Protein AF-0000000079762414 (afdb_homodimer)

Sequence (426 aa):
MYHTLTKEEIYTALDERHSPETQKLLSAGNVAIAGLGGLGSNVAYALARIGVGHLHLIDFDVVDITNLNRQQYFMEHIGMYKTDALKSLLLKINPYLDIRTDCVKVTDDNLQELFADATIVCEAFDNPEAKAMLVNGILEHFPEKKLVSATGMAGYGSSNTIITKRIMKNFYLCGDGVTAPTYGHGLMAPRVAICAAHEANMITRLILGEEEIMYHTLTKEEIYTALDERHSPETQKLLSAGNVAIAGLGGLGSNVAYALARIGVGHLHLIDFDVVDITNLNRQQYFMEHIGMYKTDALKSLLLKINPYLDIRTDCVKVTDDNLQELFADATIVCEAFDNPEAKAMLVNGILEHFPEKKLVSATGMAGYGSSNTIITKRIMKNFYLCGDGVTAPTYGHGLMAPRVAICAAHEANMITRLILGEEEI

Nearest PDB structures (foldseek):
  6h78-assembly8_P  TM=7.558E-01  e=5.974E-11  Homo sapiens
  6h78-assembly7_M  TM=7.428E-01  e=4.989E-11  Homo sapiens
  6h78-assembly6_L  TM=7.528E-01  e=5.974E-11  Homo sapiens
  6h78-assembly1_B  TM=7.408E-01  e=1.026E-10  Homo sapiens
  6h77-assembly1_B  TM=7.254E-01  e=7.908E-10  Homo sapiens

Radius of gyration: 20.0 Å; Cα contacts (8 Å, |Δi|>4): 992; chains: 2; bounding box: 47×50×50 Å

Secondary structure (DSSP, 8-state):
---PPPHHHHHHHHHHHH-HHHHHHHHH-EEEEE--SHHHHHHHHHHHHTT-SEEEEE---B--GGGTTTSS--GGGTTSBHHHHHHHHHHHH-TT-EEEEE-S---TTTHHHHTSS-SEEEE--S-HHHHHHHHHHHHHH-TTSEEEEE----TT--GGG-EEEEEETTEEEEE-SS---BTTB---HHHHHHHHHHHHHHHHHHHTT----/---PPPHHHHHHHHHHHH-HHHHHHHHH-EEEEE--SHHHHHHHHHHHHTT-SEEEEE---B--GGGTTTSS--GGGTTSBHHHHHHHHHHHH-TT-EEEEE-S---TTTHHHHTSS-SEEEE--S-HHHHHHHHHHHHHH-TTSEEEEE----TT--GGG-EEEEEETTEEEEE-SS---BTTB---HHHHHHHHHHHHHHHHHHHTT----

InterPro domains:
  IPR000594 THIF-type NAD/FAD binding fold [PF00899] (20-212)
  IPR012729 Thiamine biosynthesis protein ThiF [TIGR02354] (8-207)
  IPR012729 Thiamine biosynthesis protein ThiF [cd01487] (31-203)
  IPR035985 Ubiquitin-activating enzyme-like [SSF69572] (18-211)
  IPR045886 ThiF/MoeB/HesA family [PTHR43267] (19-162)

Structure (mmCIF, N/CA/C/O backbone):
data_AF-0000000079762414-model_v1
#
loop_
_entity.id
_entity.type
_entity.pdbx_description
1 polymer 'Molybdopterin-synthase adenylyltransferase'
#
loop_
_atom_site.group_PDB
_atom_site.id
_atom_site.type_symbol
_atom_site.label_atom_id
_atom_site.label_alt_id
_atom_site.label_comp_id
_atom_site.label_asym_id
_atom_site.label_entity_id
_atom_site.label_seq_id
_atom_site.pdbx_PDB_ins_code
_atom_site.Cartn_x
_atom_site.Cartn_y
_atom_site.Cartn_z
_atom_site.occupancy
_atom_site.B_iso_or_equiv
_atom_site.auth_seq_id
_atom_site.auth_comp_id
_atom_site.auth_asym_id
_atom_site.auth_atom_id
_atom_site.pdbx_PDB_model_num
ATOM 1 N N . MET A 1 1 ? 18.828 -7.789 21.375 1 37.34 1 MET A N 1
ATOM 2 C CA . MET A 1 1 ? 18.297 -6.547 21.938 1 37.34 1 MET A CA 1
ATOM 3 C C . MET A 1 1 ? 18.047 -5.523 20.844 1 37.34 1 MET A C 1
ATOM 5 O O . MET A 1 1 ? 18.953 -5.168 20.094 1 37.34 1 MET A O 1
ATOM 9 N N . TYR A 1 2 ? 16.891 -5.551 20.219 1 56.78 2 TYR A N 1
ATOM 10 C CA . TYR A 1 2 ? 16.703 -4.711 19.031 1 56.78 2 TYR A CA 1
ATOM 11 C C . TYR A 1 2 ? 17.016 -3.252 19.344 1 56.78 2 TYR A C 1
ATOM 13 O O . TYR A 1 2 ? 16.625 -2.74 20.406 1 56.78 2 TYR A O 1
ATOM 21 N N . HIS A 1 3 ? 18.203 -2.738 18.953 1 67.56 3 HIS A N 1
ATOM 22 C CA . HIS A 1 3 ? 18.625 -1.353 19.125 1 67.56 3 HIS A CA 1
ATOM 23 C C . HIS A 1 3 ? 17.609 -0.391 18.5 1 67.56 3 HIS A C 1
ATOM 25 O O . HIS A 1 3 ? 17.281 -0.512 17.328 1 67.56 3 HIS A O 1
ATOM 31 N N . THR A 1 4 ? 16.922 0.389 19.453 1 85.12 4 THR A N 1
ATOM 32 C CA . THR A 1 4 ? 16.016 1.411 18.969 1 85.12 4 THR A CA 1
ATOM 33 C C . THR A 1 4 ? 16.781 2.594 18.391 1 85.12 4 THR A C 1
ATOM 35 O O . THR A 1 4 ? 17.672 3.143 19.031 1 85.12 4 THR A O 1
ATOM 38 N N . LEU A 1 5 ? 16.5 2.91 17.156 1 93.19 5 LEU A N 1
ATOM 39 C CA . LEU A 1 5 ? 17.125 4.027 16.453 1 93.19 5 LEU A CA 1
ATOM 40 C C . LEU A 1 5 ? 16.812 5.348 17.141 1 93.19 5 LEU A C 1
ATOM 42 O O . LEU A 1 5 ? 15.695 5.539 17.641 1 93.19 5 LEU A O 1
ATOM 46 N N . THR A 1 6 ? 17.766 6.25 17.172 1 96.19 6 THR A N 1
ATOM 47 C CA . THR A 1 6 ? 17.516 7.59 17.672 1 96.19 6 THR A CA 1
ATOM 48 C C . THR A 1 6 ? 16.719 8.406 16.656 1 96.19 6 THR A C 1
ATOM 50 O O . THR A 1 6 ? 16.672 8.062 15.477 1 96.19 6 THR A O 1
ATOM 53 N N . LYS A 1 7 ? 16.141 9.461 17.203 1 97.06 7 LYS A N 1
ATOM 54 C CA . LYS A 1 7 ? 15.438 10.391 16.344 1 97.06 7 LYS A CA 1
ATOM 55 C C . LYS A 1 7 ? 16.359 10.938 15.25 1 97.06 7 LYS A C 1
ATOM 57 O O . LYS A 1 7 ? 15.969 11.008 14.078 1 97.06 7 LYS A O 1
ATOM 62 N N . GLU A 1 8 ? 17.531 11.234 15.586 1 97.31 8 GLU A N 1
ATOM 63 C CA . GLU A 1 8 ? 18.516 11.781 14.656 1 97.31 8 GLU A CA 1
ATOM 64 C C . GLU A 1 8 ? 18.844 10.773 13.555 1 97.31 8 GLU A C 1
ATOM 66 O O . GLU A 1 8 ? 18.953 11.148 12.383 1 97.31 8 GLU A O 1
ATOM 71 N N . GLU A 1 9 ? 19.047 9.578 13.898 1 97.06 9 GLU A N 1
ATOM 72 C CA . GLU A 1 9 ? 19.344 8.547 12.914 1 97.06 9 GLU A CA 1
ATOM 73 C C . GLU A 1 9 ? 18.219 8.398 11.898 1 97.06 9 GLU A C 1
ATOM 75 O O . GLU A 1 9 ? 18.484 8.297 10.695 1 97.06 9 GLU A O 1
ATOM 80 N N . ILE A 1 10 ? 17.031 8.391 12.367 1 96.88 10 ILE A N 1
ATOM 81 C CA . ILE A 1 10 ? 15.867 8.211 11.5 1 96.88 10 ILE A CA 1
ATOM 82 C C . ILE A 1 10 ? 15.75 9.391 10.547 1 96.88 10 ILE A C 1
ATOM 84 O O . ILE A 1 10 ? 15.617 9.211 9.328 1 96.88 10 ILE A O 1
ATOM 88 N N . TYR A 1 11 ? 15.898 10.539 11.031 1 97.12 11 TYR A N 1
ATOM 89 C CA . TYR A 1 11 ? 15.656 11.719 10.211 1 97.12 11 TYR A CA 1
ATOM 90 C C . TYR A 1 11 ? 16.844 12 9.305 1 97.12 11 TYR A C 1
ATOM 92 O O . TYR A 1 11 ? 16.688 12.578 8.227 1 97.12 11 TYR A O 1
ATOM 100 N N . THR A 1 12 ? 18 11.562 9.703 1 98 12 THR A N 1
ATOM 101 C CA . THR A 1 12 ? 19.125 11.594 8.781 1 98 12 THR A CA 1
ATOM 102 C C . THR A 1 12 ? 18.859 10.703 7.57 1 98 12 THR A C 1
ATOM 104 O O . THR A 1 12 ? 19.125 11.094 6.434 1 98 12 THR A O 1
ATOM 107 N N . ALA A 1 13 ? 18.391 9.562 7.793 1 97.75 13 ALA A N 1
ATOM 108 C CA . ALA A 1 13 ? 18.047 8.641 6.707 1 97.75 13 ALA A CA 1
ATOM 109 C C . ALA A 1 13 ? 16.953 9.227 5.812 1 97.75 13 ALA A C 1
ATOM 111 O O . ALA A 1 13 ? 17.016 9.109 4.586 1 97.75 13 ALA A O 1
ATOM 112 N N . LEU A 1 14 ? 15.961 9.867 6.41 1 98.12 14 LEU A N 1
ATOM 113 C CA . LEU A 1 14 ? 14.891 10.492 5.648 1 98.12 14 LEU A CA 1
ATOM 114 C C . LEU A 1 14 ? 15.422 11.664 4.824 1 98.12 14 LEU A C 1
ATOM 116 O O . LEU A 1 14 ? 15.039 11.828 3.662 1 98.12 14 LEU A O 1
ATOM 120 N N . ASP A 1 15 ? 16.312 12.43 5.426 1 98.12 15 ASP A N 1
ATOM 121 C CA . ASP A 1 15 ? 16.953 13.523 4.703 1 98.12 15 ASP A CA 1
ATOM 122 C C . ASP A 1 15 ? 17.703 13.008 3.477 1 98.12 15 ASP A C 1
ATOM 124 O O . ASP A 1 15 ? 17.656 13.633 2.412 1 98.12 15 ASP A O 1
ATOM 128 N N . GLU A 1 16 ? 18.344 11.953 3.668 1 96.44 16 GLU A N 1
ATOM 129 C CA . GLU A 1 16 ? 19.125 11.375 2.578 1 96.44 16 GLU A CA 1
ATOM 130 C C . GLU A 1 16 ? 18.219 10.953 1.421 1 96.44 16 GLU A C 1
ATOM 132 O O . GLU A 1 16 ? 18.609 11.07 0.255 1 96.44 16 GLU A O 1
ATOM 137 N N . ARG A 1 17 ? 17.047 10.531 1.732 1 95.69 17 ARG A N 1
ATOM 138 C CA . ARG A 1 17 ? 16.125 10.008 0.724 1 95.69 17 ARG A CA 1
ATOM 139 C C . ARG A 1 17 ? 15.305 11.125 0.091 1 95.69 17 ARG A C 1
ATOM 141 O O . ARG A 1 17 ? 15.086 11.133 -1.122 1 95.69 17 ARG A O 1
ATOM 148 N N . HIS A 1 18 ? 14.906 12.133 0.884 1 97.69 18 HIS A N 1
ATOM 149 C CA . HIS A 1 18 ? 13.93 13.117 0.431 1 97.69 18 HIS A CA 1
ATOM 150 C C . HIS A 1 18 ? 14.578 14.484 0.235 1 97.69 18 HIS A C 1
ATOM 152 O O . HIS A 1 18 ? 13.992 15.367 -0.401 1 97.69 18 HIS A O 1
ATOM 158 N N . SER A 1 19 ? 15.781 14.68 0.686 1 98.12 19 SER A N 1
ATOM 159 C CA . SER A 1 19 ? 16.484 15.953 0.877 1 98.12 19 SER A CA 1
ATOM 160 C C . SER A 1 19 ? 16 16.656 2.145 1 98.12 19 SER A C 1
ATOM 162 O O . SER A 1 19 ? 14.859 16.484 2.562 1 98.12 19 SER A O 1
ATOM 164 N N . PRO A 1 20 ? 16.906 17.391 2.748 1 98.25 20 PRO A N 1
ATOM 165 C CA . PRO A 1 20 ? 16.547 18.109 3.98 1 98.25 20 PRO A CA 1
ATOM 166 C C . PRO A 1 20 ? 15.391 19.078 3.783 1 98.25 20 PRO A C 1
ATOM 168 O O . PRO A 1 20 ? 14.531 19.219 4.656 1 98.25 20 PRO A O 1
ATOM 171 N N . GLU A 1 21 ? 15.391 19.766 2.639 1 98.44 21 GLU A N 1
ATOM 172 C CA . GLU A 1 21 ? 14.352 20.766 2.363 1 98.44 21 GLU A CA 1
ATOM 173 C C . GLU A 1 21 ? 12.977 20.109 2.287 1 98.44 21 GLU A C 1
ATOM 175 O O . GLU A 1 21 ? 12.023 20.578 2.914 1 98.44 21 GLU A O 1
ATOM 180 N N . THR A 1 22 ? 12.914 19.078 1.573 1 98.38 22 THR A N 1
ATOM 181 C CA . THR A 1 22 ? 11.656 18.344 1.418 1 98.38 22 THR A CA 1
ATOM 182 C C . THR A 1 22 ? 11.219 17.734 2.746 1 98.38 22 THR A C 1
ATOM 184 O O . THR A 1 22 ? 10.047 17.844 3.125 1 98.38 22 THR A O 1
ATOM 187 N N . GLN A 1 23 ? 12.141 17.156 3.477 1 98.56 23 GLN A N 1
ATOM 188 C CA . GLN A 1 23 ? 11.812 16.484 4.734 1 98.56 23 GLN A CA 1
ATOM 189 C C . GLN A 1 23 ? 11.344 17.484 5.781 1 98.56 23 GLN A C 1
ATOM 191 O O . GLN A 1 23 ? 10.469 17.188 6.594 1 98.56 23 GLN A O 1
ATOM 196 N N . LYS A 1 24 ? 11.906 18.656 5.754 1 98.56 24 LYS A N 1
ATOM 197 C CA . LYS A 1 24 ? 11.461 19.719 6.66 1 98.56 24 LYS A CA 1
ATOM 198 C C . LYS A 1 24 ? 9.977 20 6.48 1 98.56 24 LYS A C 1
ATOM 200 O O . LYS A 1 24 ? 9.234 20.125 7.461 1 98.56 24 LYS A O 1
ATOM 205 N N . LEU A 1 25 ? 9.539 20.094 5.25 1 98.62 25 LEU A N 1
ATOM 206 C CA . LEU A 1 25 ? 8.133 20.359 4.957 1 98.62 25 LEU A CA 1
ATOM 207 C C . LEU A 1 25 ? 7.27 19.172 5.379 1 98.62 25 LEU A C 1
ATOM 209 O O . LEU A 1 25 ? 6.211 19.344 5.984 1 98.62 25 LEU A O 1
ATOM 213 N N . LEU A 1 26 ? 7.695 17.969 5.09 1 98.75 26 LEU A N 1
ATOM 214 C CA . LEU A 1 26 ? 6.957 16.766 5.488 1 98.75 26 LEU A CA 1
ATOM 215 C C . LEU A 1 26 ? 6.82 16.688 7.004 1 98.75 26 LEU A C 1
ATOM 217 O O . LEU A 1 26 ? 5.75 16.359 7.52 1 98.75 26 LEU A O 1
ATOM 221 N N . SER A 1 27 ? 7.887 17 7.695 1 98.5 27 SER A N 1
ATOM 222 C CA . SER A 1 27 ? 7.91 16.953 9.156 1 98.5 27 SER A CA 1
ATOM 223 C C . SER A 1 27 ? 6.934 17.953 9.758 1 98.5 27 SER A C 1
ATOM 225 O O . SER A 1 27 ? 6.473 17.781 10.891 1 98.5 27 SER A O 1
ATOM 227 N N . ALA A 1 28 ? 6.598 18.938 9 1 98.06 28 ALA A N 1
ATOM 228 C CA . ALA A 1 28 ? 5.688 19.969 9.477 1 98.06 28 ALA A CA 1
ATOM 229 C C . ALA A 1 28 ? 4.242 19.641 9.117 1 98.06 28 ALA A C 1
ATOM 231 O O . ALA A 1 28 ? 3.312 20.328 9.555 1 98.06 28 ALA A O 1
ATOM 232 N N . GLY A 1 29 ? 4.043 18.625 8.281 1 98.56 29 GLY A N 1
ATOM 233 C CA . GLY A 1 29 ? 2.701 18.25 7.863 1 98.56 29 GLY A CA 1
ATOM 234 C C . GLY A 1 29 ? 1.79 17.891 9.023 1 98.56 29 GLY A C 1
ATOM 235 O O . GLY A 1 29 ? 2.227 17.281 10 1 98.56 29 GLY A O 1
ATOM 236 N N . ASN A 1 30 ? 0.563 18.312 8.969 1 98.75 30 ASN A N 1
ATOM 237 C CA . ASN A 1 30 ? -0.486 18.047 9.945 1 98.75 30 ASN A CA 1
ATOM 238 C C . ASN A 1 30 ? -1.746 17.5 9.289 1 98.75 30 ASN A C 1
ATOM 240 O O . ASN A 1 30 ? -2.547 18.25 8.734 1 98.75 30 ASN A O 1
ATOM 244 N N . VAL A 1 31 ? -1.949 16.219 9.398 1 98.94 31 VAL A N 1
ATOM 245 C CA . VAL A 1 31 ? -2.973 15.516 8.625 1 98.94 31 VAL A CA 1
ATOM 246 C C . VAL A 1 31 ? -3.906 14.766 9.578 1 98.94 31 VAL A C 1
ATOM 248 O O . VAL A 1 31 ? -3.449 14.023 10.453 1 98.94 31 VAL A O 1
ATOM 251 N N . ALA A 1 32 ? -5.18 14.969 9.484 1 99 32 ALA A N 1
ATOM 252 C CA . ALA A 1 32 ? -6.191 14.156 10.148 1 99 32 ALA A CA 1
ATOM 253 C C . ALA A 1 32 ? -6.77 13.109 9.203 1 99 32 ALA A C 1
ATOM 255 O O . ALA A 1 32 ? -7.191 13.438 8.094 1 99 32 ALA A O 1
ATOM 256 N N . ILE A 1 33 ? -6.754 11.898 9.625 1 98.94 33 ILE A N 1
ATOM 257 C CA . ILE A 1 33 ? -7.285 10.789 8.836 1 98.94 33 ILE A CA 1
ATOM 258 C C . ILE A 1 33 ? -8.555 10.258 9.492 1 98.94 33 ILE A C 1
ATOM 260 O O . ILE A 1 33 ? -8.508 9.695 10.586 1 98.94 33 ILE A O 1
ATOM 264 N N . ALA A 1 34 ? -9.672 10.43 8.828 1 98.94 34 ALA A N 1
ATOM 265 C CA . ALA A 1 34 ? -10.977 9.984 9.32 1 98.94 34 ALA A CA 1
ATOM 266 C C . ALA A 1 34 ? -11.359 8.641 8.719 1 98.94 34 ALA A C 1
ATOM 268 O O . ALA A 1 34 ? -11.742 8.562 7.547 1 98.94 34 ALA A O 1
ATOM 269 N N . GLY A 1 35 ? -11.422 7.633 9.5 1 98.88 35 GLY A N 1
ATOM 270 C CA . GLY A 1 35 ? -11.562 6.258 9.047 1 98.88 35 GLY A CA 1
ATOM 271 C C . GLY A 1 35 ? -10.234 5.543 8.906 1 98.88 35 GLY A C 1
ATOM 272 O O . GLY A 1 35 ? -9.359 5.98 8.156 1 98.88 35 GLY A O 1
ATOM 273 N N . LEU A 1 36 ? -10.125 4.426 9.656 1 98.94 36 LEU A N 1
ATOM 274 C CA . LEU A 1 36 ? -8.852 3.713 9.672 1 98.94 36 LEU A CA 1
ATOM 275 C C . LEU A 1 36 ? -9.016 2.297 9.125 1 98.94 36 LEU A C 1
ATOM 277 O O . LEU A 1 36 ? -8.422 1.353 9.656 1 98.94 36 LEU A O 1
ATOM 281 N N . GLY A 1 37 ? -9.891 2.148 8.141 1 98.62 37 GLY A N 1
ATOM 282 C CA . GLY A 1 37 ? -10.078 0.883 7.453 1 98.62 37 GLY A CA 1
ATOM 283 C C . GLY A 1 37 ? -9.086 0.669 6.324 1 98.62 37 GLY A C 1
ATOM 284 O O . GLY A 1 37 ? -7.879 0.848 6.508 1 98.62 37 GLY A O 1
ATOM 285 N N . GLY A 1 38 ? -9.594 0.175 5.145 1 98.56 38 GLY A N 1
ATOM 286 C CA . GLY A 1 38 ? -8.758 -0.106 3.99 1 98.56 38 GLY A CA 1
ATOM 287 C C . GLY A 1 38 ? -8.031 1.118 3.469 1 98.56 38 GLY A C 1
ATOM 288 O O . GLY A 1 38 ? -6.836 1.056 3.168 1 98.56 38 GLY A O 1
ATOM 289 N N . LEU A 1 39 ? -8.703 2.162 3.414 1 98.75 39 LEU A N 1
ATOM 290 C CA . LEU A 1 39 ? -8.086 3.391 2.932 1 98.75 39 LEU A CA 1
ATOM 291 C C . LEU A 1 39 ? -7.199 4.012 4.008 1 98.75 39 LEU A C 1
ATOM 293 O O . LEU A 1 39 ? -5.977 4.07 3.855 1 98.75 39 LEU A O 1
ATOM 297 N N . GLY A 1 40 ? -7.758 4.328 5.117 1 98.94 40 GLY A N 1
ATOM 298 C CA . GLY A 1 40 ? -7.094 5.121 6.137 1 98.94 40 GLY A CA 1
ATOM 299 C C . GLY A 1 40 ? -5.855 4.453 6.703 1 98.94 40 GLY A C 1
ATOM 300 O O . GLY A 1 40 ? -4.852 5.117 6.973 1 98.94 40 GLY A O 1
ATOM 301 N N . SER A 1 41 ? -5.895 3.166 6.941 1 98.94 41 SER A N 1
ATOM 302 C CA . SER A 1 41 ? -4.727 2.479 7.48 1 98.94 41 SER A CA 1
ATOM 303 C C . SER A 1 41 ? -3.566 2.5 6.488 1 98.94 41 SER A C 1
ATOM 305 O O . SER A 1 41 ? -2.41 2.666 6.879 1 98.94 41 SER A O 1
ATOM 307 N N . ASN A 1 42 ? -3.861 2.32 5.207 1 98.94 42 ASN A N 1
ATOM 308 C CA . ASN A 1 42 ? -2.828 2.367 4.18 1 98.94 42 ASN A CA 1
ATOM 309 C C . ASN A 1 42 ? -2.281 3.781 3.998 1 98.94 42 ASN A C 1
ATOM 311 O O . ASN A 1 42 ? -1.078 3.967 3.807 1 98.94 42 ASN A O 1
ATOM 315 N N . VAL A 1 43 ? -3.158 4.797 4.055 1 98.94 43 VAL A N 1
ATOM 316 C CA . VAL A 1 43 ? -2.727 6.184 3.949 1 98.94 43 VAL A CA 1
ATOM 317 C C . VAL A 1 43 ? -1.788 6.527 5.105 1 98.94 43 VAL A C 1
ATOM 319 O O . VAL A 1 43 ? -0.708 7.082 4.891 1 98.94 43 VAL A O 1
ATOM 322 N N . ALA A 1 44 ? -2.191 6.164 6.297 1 98.94 44 ALA A N 1
ATOM 323 C CA . ALA A 1 44 ? -1.395 6.449 7.488 1 98.94 44 ALA A CA 1
ATOM 324 C C . ALA A 1 44 ? -0.019 5.793 7.398 1 98.94 44 ALA A C 1
ATOM 326 O O . ALA A 1 44 ? 0.992 6.406 7.746 1 98.94 44 ALA A O 1
ATOM 327 N N . TYR A 1 45 ? -0.02 4.562 6.902 1 98.81 45 TYR A N 1
ATOM 328 C CA . TYR A 1 45 ? 1.225 3.822 6.742 1 98.81 45 TYR A CA 1
ATOM 329 C C . TYR A 1 45 ? 2.176 4.547 5.801 1 98.81 45 TYR A C 1
ATOM 331 O O . TYR A 1 45 ? 3.357 4.719 6.109 1 98.81 45 TYR A O 1
ATOM 339 N N . ALA A 1 46 ? 1.666 4.945 4.691 1 98.94 46 ALA A N 1
ATOM 340 C CA . ALA A 1 46 ? 2.494 5.609 3.688 1 98.94 46 ALA A CA 1
ATOM 341 C C . ALA A 1 46 ? 3.021 6.945 4.207 1 98.94 46 ALA A C 1
ATOM 343 O O . ALA A 1 46 ? 4.203 7.262 4.043 1 98.94 46 ALA A O 1
ATOM 344 N N . LEU A 1 47 ? 2.209 7.723 4.891 1 98.94 47 LEU A N 1
ATOM 345 C CA . LEU A 1 47 ? 2.598 9.039 5.383 1 98.94 47 LEU A CA 1
ATOM 346 C C . LEU A 1 47 ? 3.604 8.914 6.523 1 98.94 47 LEU A C 1
ATOM 348 O O . LEU A 1 47 ? 4.555 9.695 6.605 1 98.94 47 LEU A O 1
ATOM 352 N N . ALA A 1 48 ? 3.371 7.922 7.367 1 98.88 48 ALA A N 1
ATOM 353 C CA . ALA A 1 48 ? 4.312 7.684 8.461 1 98.88 48 ALA A CA 1
ATOM 354 C C . ALA A 1 48 ? 5.703 7.348 7.918 1 98.88 48 ALA A C 1
ATOM 356 O O . ALA A 1 48 ? 6.711 7.82 8.445 1 98.88 48 ALA A O 1
ATOM 357 N N . ARG A 1 49 ? 5.762 6.625 6.918 1 98.81 49 ARG A N 1
ATOM 358 C CA . ARG A 1 49 ? 7.031 6.137 6.383 1 98.81 49 ARG A CA 1
ATOM 359 C C . ARG A 1 49 ? 7.84 7.273 5.77 1 98.81 49 ARG A C 1
ATOM 361 O O . ARG A 1 49 ? 9.07 7.25 5.797 1 98.81 49 ARG A O 1
ATOM 368 N N . ILE A 1 50 ? 7.113 8.281 5.266 1 98.75 50 ILE A N 1
ATOM 369 C CA . ILE A 1 50 ? 7.879 9.375 4.668 1 98.75 50 ILE A CA 1
ATOM 370 C C . ILE A 1 50 ? 8.086 10.484 5.695 1 98.75 50 ILE A C 1
ATOM 372 O O . ILE A 1 50 ? 8.602 11.555 5.367 1 98.75 50 ILE A O 1
ATOM 376 N N . GLY A 1 51 ? 7.613 10.273 6.918 1 98.56 51 GLY A N 1
ATOM 377 C CA . GLY A 1 51 ? 7.973 11.148 8.023 1 98.56 51 GLY A CA 1
ATOM 378 C C . GLY A 1 51 ? 7.047 12.336 8.164 1 98.56 51 GLY A C 1
ATOM 379 O O . GLY A 1 51 ? 7.465 13.406 8.625 1 98.56 51 GLY A O 1
ATOM 380 N N . VAL A 1 52 ? 5.812 12.227 7.715 1 98.75 52 VAL A N 1
ATOM 381 C CA . VAL A 1 52 ? 4.852 13.289 7.996 1 98.75 52 VAL A CA 1
ATOM 382 C C . VAL A 1 52 ? 4.727 13.484 9.508 1 98.75 52 VAL A C 1
ATOM 384 O O . VAL A 1 52 ? 4.508 12.531 10.25 1 98.75 52 VAL A O 1
ATOM 387 N N . GLY A 1 53 ? 4.832 14.703 9.93 1 96.44 53 GLY A N 1
ATOM 388 C CA . GLY A 1 53 ? 5.16 15 11.32 1 96.44 53 GLY A CA 1
ATOM 389 C C . GLY A 1 53 ? 4 14.766 12.266 1 96.44 53 GLY A C 1
ATOM 390 O O . GLY A 1 53 ? 4.199 14.305 13.398 1 96.44 53 GLY A O 1
ATOM 391 N N . HIS A 1 54 ? 2.799 15.109 11.891 1 98.19 54 HIS A N 1
ATOM 392 C CA . HIS A 1 54 ? 1.641 15.039 12.773 1 98.19 54 HIS A CA 1
ATOM 393 C C . HIS A 1 54 ? 0.495 14.273 12.117 1 98.19 54 HIS A C 1
ATOM 395 O O . HIS A 1 54 ? -0.048 14.719 11.102 1 98.19 54 HIS A O 1
ATOM 401 N N . LEU A 1 55 ? 0.135 13.211 12.734 1 98.88 55 LEU A N 1
ATOM 402 C CA . LEU A 1 55 ? -0.989 12.414 12.258 1 98.88 55 LEU A CA 1
ATOM 403 C C . LEU A 1 55 ? -2.072 12.312 13.328 1 98.88 55 LEU A C 1
ATOM 405 O O . LEU A 1 55 ? -1.783 11.984 14.484 1 98.88 55 LEU A O 1
ATOM 409 N N . HIS A 1 56 ? -3.225 12.688 12.992 1 98.94 56 HIS A N 1
ATOM 410 C CA . HIS A 1 56 ? -4.41 12.516 13.82 1 98.94 56 HIS A CA 1
ATOM 411 C C . HIS A 1 56 ? -5.305 11.406 13.273 1 98.94 56 HIS A C 1
ATOM 413 O O . HIS A 1 56 ? -5.883 11.539 12.195 1 98.94 56 HIS A O 1
ATOM 419 N N . LEU A 1 57 ? -5.371 10.297 14.031 1 98.94 57 LEU A N 1
ATOM 420 C CA . LEU A 1 57 ? -6.082 9.094 13.617 1 98.94 57 LEU A CA 1
ATOM 421 C C . LEU A 1 57 ? -7.441 9 14.297 1 98.94 57 LEU A C 1
ATOM 423 O O . LEU A 1 57 ? -7.527 8.984 15.531 1 98.94 57 LEU A O 1
ATOM 427 N N . ILE A 1 58 ? -8.508 8.883 13.461 1 98.94 58 ILE A N 1
ATOM 428 C CA . ILE A 1 58 ? -9.859 8.922 14.016 1 98.94 58 ILE A CA 1
ATOM 429 C C . ILE A 1 58 ? -10.656 7.719 13.516 1 98.94 58 ILE A C 1
ATOM 431 O O . ILE A 1 58 ? -10.812 7.527 12.305 1 98.94 58 ILE A O 1
ATOM 435 N N . ASP A 1 59 ? -11.156 6.957 14.336 1 98.88 59 ASP A N 1
ATOM 436 C CA . ASP A 1 59 ? -11.977 5.777 14.094 1 98.88 59 ASP A CA 1
ATOM 437 C C . ASP A 1 59 ? -12.617 5.273 15.383 1 98.88 59 ASP A C 1
ATOM 439 O O . ASP A 1 59 ? -12.117 5.547 16.484 1 98.88 59 ASP A O 1
ATOM 443 N N . PHE A 1 60 ? -13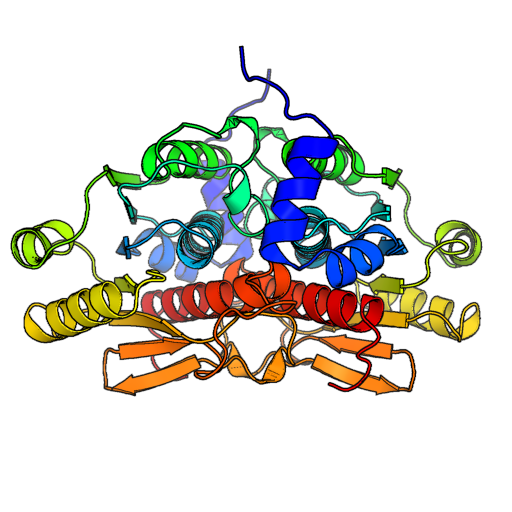.672 4.52 15.273 1 98.62 60 PHE A N 1
ATOM 444 C CA . PHE A 1 60 ? -14.336 4.035 16.484 1 98.62 60 PHE A CA 1
ATOM 445 C C . PHE A 1 60 ? -14.406 2.514 16.484 1 98.62 60 PHE A C 1
ATOM 447 O O . PHE A 1 60 ? -14.836 1.912 17.469 1 98.62 60 PHE A O 1
ATOM 454 N N . ASP A 1 61 ? -14.031 1.858 15.375 1 98.31 61 ASP A N 1
ATOM 455 C CA . ASP A 1 61 ? -14.227 0.423 15.195 1 98.31 61 ASP A CA 1
ATOM 456 C C . ASP A 1 61 ? -13.047 -0.365 15.766 1 98.31 61 ASP A C 1
ATOM 458 O O . ASP A 1 61 ? -11.984 0.202 16.031 1 98.31 61 ASP A O 1
ATOM 462 N N . VAL A 1 62 ? -13.305 -1.65 15.883 1 98.69 62 VAL A N 1
ATOM 463 C CA . VAL A 1 62 ? -12.266 -2.594 16.266 1 98.69 62 VAL A CA 1
ATOM 464 C C . VAL A 1 62 ? -11.828 -3.414 15.055 1 98.69 62 VAL A C 1
ATOM 466 O O . VAL A 1 62 ? -12.586 -3.559 14.094 1 98.69 62 VAL A O 1
ATOM 469 N N . VAL A 1 63 ? -10.648 -3.955 15.125 1 98.5 63 VAL A N 1
ATOM 470 C CA . VAL A 1 63 ? -10.133 -4.805 14.055 1 98.5 63 VAL A CA 1
ATOM 471 C C . VAL A 1 63 ? -10.891 -6.133 14.047 1 98.5 63 VAL A C 1
ATOM 473 O O . VAL A 1 63 ? -11.031 -6.781 15.078 1 98.5 63 VAL A O 1
ATOM 476 N N . ASP A 1 64 ? -11.336 -6.473 12.898 1 97.75 64 ASP A N 1
ATOM 477 C CA . ASP A 1 64 ? -12.055 -7.723 12.672 1 97.75 64 ASP A CA 1
ATOM 478 C C . ASP A 1 64 ? -11.305 -8.602 11.672 1 97.75 64 ASP A C 1
ATOM 480 O O . ASP A 1 64 ? -10.531 -8.102 10.852 1 97.75 64 ASP A O 1
ATOM 484 N N . ILE A 1 65 ? -11.547 -9.898 11.734 1 97.12 65 ILE A N 1
ATOM 485 C CA . ILE A 1 65 ? -10.875 -10.828 10.836 1 97.12 65 ILE A CA 1
ATOM 486 C C . ILE A 1 65 ? -11.156 -10.445 9.391 1 97.12 65 ILE A C 1
ATOM 488 O O . ILE A 1 65 ? -10.281 -10.578 8.523 1 97.12 65 ILE A O 1
ATOM 492 N N . THR A 1 66 ? -12.312 -9.906 9.102 1 96.19 66 THR A N 1
ATOM 493 C CA . THR A 1 66 ? -12.719 -9.562 7.738 1 96.19 66 THR A CA 1
ATOM 494 C C . THR A 1 66 ? -11.938 -8.352 7.23 1 96.19 66 THR A C 1
ATOM 496 O O . THR A 1 66 ? -11.977 -8.031 6.043 1 96.19 66 THR A O 1
ATOM 499 N N . ASN A 1 67 ? -11.203 -7.688 8.156 1 97.12 67 ASN A N 1
ATOM 500 C CA . ASN A 1 67 ? -10.445 -6.492 7.801 1 97.12 67 ASN A CA 1
ATOM 501 C C . ASN A 1 67 ? -9.062 -6.84 7.258 1 97.12 67 ASN A C 1
ATOM 503 O O . ASN A 1 67 ? -8.422 -6.016 6.605 1 97.12 67 ASN A O 1
ATOM 507 N N . LEU A 1 68 ? -8.586 -8.07 7.469 1 97.62 68 LEU A N 1
ATOM 508 C CA . LEU A 1 68 ? -7.191 -8.422 7.242 1 97.62 68 LEU A CA 1
ATOM 509 C C . LEU A 1 68 ? -6.898 -8.555 5.75 1 97.62 68 LEU A C 1
ATOM 511 O O . LEU A 1 68 ? -5.738 -8.516 5.332 1 97.62 68 LEU A O 1
ATOM 515 N N . ASN A 1 69 ? -7.938 -8.633 4.961 1 98 69 ASN A N 1
ATOM 51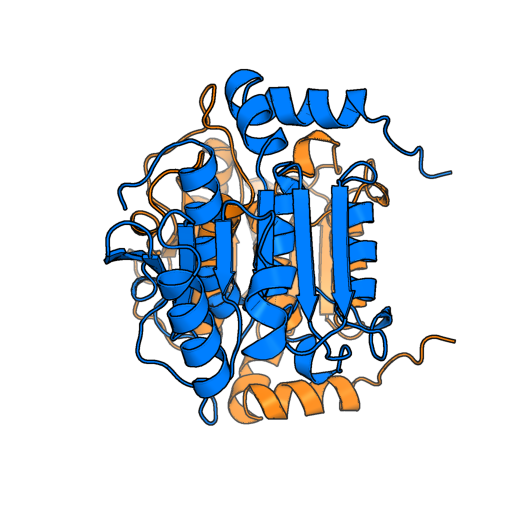6 C CA . ASN A 1 69 ? -7.742 -8.828 3.525 1 98 69 ASN A CA 1
ATOM 517 C C . ASN A 1 69 ? -7.25 -7.551 2.848 1 98 69 ASN A C 1
ATOM 519 O O . ASN A 1 69 ? -6.801 -7.59 1.701 1 98 69 ASN A O 1
ATOM 523 N N . ARG A 1 70 ? -7.371 -6.395 3.592 1 98.56 70 ARG A N 1
ATOM 524 C CA . ARG A 1 70 ? -7 -5.199 2.842 1 98.56 70 ARG A CA 1
ATOM 525 C C . ARG A 1 70 ? -6.523 -4.094 3.777 1 98.56 70 ARG A C 1
ATOM 527 O O . ARG A 1 70 ? -6.07 -3.039 3.32 1 98.56 70 ARG A O 1
ATOM 534 N N . GLN A 1 71 ? -6.664 -4.223 5.09 1 98.75 71 GLN A N 1
ATOM 535 C CA . GLN A 1 71 ? -6.23 -3.221 6.059 1 98.75 71 GLN A CA 1
ATOM 536 C C . GLN A 1 71 ? -4.859 -3.568 6.629 1 98.75 71 GLN A C 1
ATOM 538 O O . GLN A 1 71 ? -4.398 -4.707 6.508 1 98.75 71 GLN A O 1
ATOM 543 N N . GLN A 1 72 ? -4.148 -2.699 7.23 1 98.69 72 GLN A N 1
ATOM 544 C CA . GLN A 1 72 ? -2.742 -2.844 7.598 1 98.69 72 GLN A CA 1
ATOM 545 C C . GLN A 1 72 ? -2.588 -3.691 8.859 1 98.69 72 GLN A C 1
ATOM 547 O O . GLN A 1 72 ? -1.469 -4.012 9.266 1 98.69 72 GLN A O 1
ATOM 552 N N . TYR A 1 73 ? -3.633 -4.188 9.391 1 98.56 73 TYR A N 1
ATOM 553 C CA . TYR A 1 73 ? -3.6 -4.863 10.68 1 98.56 73 TYR A CA 1
ATOM 554 C C . TYR A 1 73 ? -3.156 -6.316 10.523 1 98.56 73 TYR A C 1
ATOM 556 O O . TYR A 1 73 ? -3.305 -6.902 9.453 1 98.56 73 TYR A O 1
ATOM 564 N N . PHE A 1 74 ? -2.668 -6.871 11.609 1 97.94 74 PHE A N 1
ATOM 565 C CA . PHE A 1 74 ? -2.299 -8.281 11.703 1 97.94 74 PHE A CA 1
ATOM 566 C C . PHE A 1 74 ? -3.264 -9.031 12.617 1 97.94 74 PHE A C 1
ATOM 568 O O . PHE A 1 74 ? -4.098 -8.414 13.281 1 97.94 74 PHE A O 1
ATOM 575 N N . MET A 1 75 ? -3.121 -10.352 12.594 1 97.06 75 MET A N 1
ATOM 576 C CA . MET A 1 75 ? -4 -11.195 13.391 1 97.06 75 MET A CA 1
ATOM 577 C C . MET A 1 75 ? -3.936 -10.805 14.867 1 97.06 75 MET A C 1
ATOM 579 O O . MET A 1 75 ? -4.945 -10.859 15.57 1 97.06 75 MET A O 1
ATOM 583 N N . GLU A 1 76 ? -2.797 -10.359 15.305 1 96.88 76 GLU A N 1
ATOM 584 C CA . GLU A 1 76 ? -2.605 -10.023 16.719 1 96.88 76 GLU A CA 1
ATOM 585 C C . GLU A 1 76 ? -3.432 -8.805 17.109 1 96.88 76 GLU A C 1
ATOM 587 O O . GLU A 1 76 ? -3.615 -8.531 18.297 1 96.88 76 GLU A O 1
ATOM 592 N N . HIS A 1 77 ? -3.914 -8.102 16.203 1 98.06 77 HIS A N 1
ATOM 593 C CA . HIS A 1 77 ? -4.621 -6.859 16.484 1 98.06 77 HIS A CA 1
ATOM 594 C C . HIS A 1 77 ? -6.129 -7.086 16.562 1 98.06 77 HIS A C 1
ATOM 596 O O . HIS A 1 77 ? -6.879 -6.176 16.906 1 98.06 77 HIS A O 1
ATOM 602 N N . ILE A 1 78 ? -6.555 -8.266 16.141 1 97.88 78 ILE A N 1
ATOM 603 C CA . ILE A 1 78 ? -7.984 -8.555 16.156 1 97.88 78 ILE A CA 1
ATOM 604 C C . ILE A 1 78 ? -8.555 -8.289 17.547 1 97.88 78 ILE A C 1
ATOM 606 O O . ILE A 1 78 ? -8.008 -8.75 18.547 1 97.88 78 ILE A O 1
ATOM 610 N N . GLY A 1 79 ? -9.609 -7.477 17.594 1 97.94 79 GLY A N 1
ATOM 611 C CA . GLY A 1 79 ? -10.266 -7.141 18.844 1 97.94 79 GLY A CA 1
ATOM 612 C C . GLY A 1 79 ? -9.789 -5.824 19.422 1 97.94 79 GLY A C 1
ATOM 613 O O . GLY A 1 79 ? -10.438 -5.262 20.312 1 97.94 79 GLY A O 1
ATOM 614 N N . MET A 1 80 ? -8.695 -5.293 18.984 1 98.38 80 MET A N 1
ATOM 615 C CA . MET A 1 80 ? -8.203 -3.984 19.406 1 98.38 80 MET A CA 1
ATOM 616 C C . MET A 1 80 ? -8.93 -2.867 18.656 1 98.38 80 MET A C 1
ATOM 618 O O . MET A 1 80 ? -9.344 -3.039 17.516 1 98.38 80 MET A O 1
ATOM 622 N N . TYR A 1 81 ? -9.078 -1.731 19.328 1 98.88 81 TYR A N 1
ATOM 623 C CA . TYR A 1 81 ? -9.523 -0.558 18.594 1 98.88 81 TYR A CA 1
ATOM 624 C C . TYR A 1 81 ? -8.555 -0.219 17.469 1 98.88 81 TYR A C 1
ATOM 626 O O . TYR A 1 81 ? -7.34 -0.264 17.656 1 98.88 81 TYR A O 1
ATOM 634 N N . LYS A 1 82 ? -9.086 0.112 16.297 1 98.88 82 LYS A N 1
ATOM 635 C CA . LYS A 1 82 ? -8.234 0.41 15.148 1 98.88 82 LYS A CA 1
ATOM 636 C C . LYS A 1 82 ? -7.273 1.553 15.461 1 98.88 82 LYS A C 1
ATOM 638 O O . LYS A 1 82 ? -6.133 1.556 14.984 1 98.88 82 LYS A O 1
ATOM 643 N N . THR A 1 83 ? -7.684 2.545 16.266 1 98.94 83 THR A N 1
ATOM 644 C CA . THR A 1 83 ? -6.824 3.664 16.641 1 98.94 83 THR A CA 1
ATOM 645 C C . THR A 1 83 ? -5.59 3.172 17.406 1 98.94 83 THR A C 1
ATOM 647 O O . THR A 1 83 ? -4.465 3.566 17.094 1 98.94 83 THR A O 1
ATOM 650 N N . ASP A 1 84 ? -5.785 2.27 18.312 1 98.88 84 ASP A N 1
ATOM 651 C CA . ASP A 1 84 ? -4.676 1.749 19.094 1 98.88 84 ASP A CA 1
ATOM 652 C C . ASP A 1 84 ? -3.768 0.856 18.266 1 98.88 84 ASP A C 1
ATOM 654 O O . ASP A 1 84 ? -2.543 0.965 18.328 1 98.88 84 ASP A O 1
ATOM 658 N N . ALA A 1 85 ? -4.41 -0.027 17.516 1 98.81 85 ALA A N 1
ATOM 659 C CA . ALA A 1 85 ? -3.66 -0.958 16.688 1 98.81 85 ALA A CA 1
ATOM 660 C C . ALA A 1 85 ? -2.783 -0.209 15.68 1 98.81 85 ALA A C 1
ATOM 662 O O . ALA A 1 85 ? -1.587 -0.489 15.57 1 98.81 85 ALA A O 1
ATOM 663 N N . LEU A 1 86 ? -3.371 0.753 15.039 1 98.88 86 LEU A N 1
ATOM 664 C CA . LEU A 1 86 ? -2.633 1.463 14 1 98.88 86 LEU A CA 1
ATOM 665 C C . LEU A 1 86 ? -1.519 2.309 14.602 1 98.88 86 LEU A C 1
ATOM 667 O O . LEU A 1 86 ? -0.408 2.355 14.07 1 98.88 86 LEU A O 1
ATOM 671 N N . LYS A 1 87 ? -1.827 3.002 15.664 1 98.88 87 LYS A N 1
ATOM 672 C CA . LYS A 1 87 ? -0.782 3.768 16.344 1 98.88 87 LYS A CA 1
ATOM 673 C C . LYS A 1 87 ? 0.402 2.879 16.703 1 98.88 87 LYS A C 1
ATOM 675 O O . LYS A 1 87 ? 1.556 3.246 16.484 1 98.88 87 LYS A O 1
ATOM 680 N N . SER A 1 88 ? 0.129 1.723 17.266 1 98.62 88 SER A N 1
ATOM 681 C CA . SER A 1 88 ? 1.192 0.807 17.672 1 98.62 88 SER A CA 1
ATOM 682 C C . SER A 1 88 ? 2.039 0.385 16.469 1 98.62 88 SER A C 1
ATOM 684 O O . SER A 1 88 ? 3.258 0.251 16.594 1 98.62 88 SER A O 1
ATOM 686 N N . LEU A 1 89 ? 1.461 0.162 15.359 1 98.5 89 LEU A N 1
ATOM 687 C CA . LEU A 1 89 ? 2.166 -0.241 14.148 1 98.5 89 LEU A CA 1
ATOM 688 C C . LEU A 1 89 ? 3.016 0.903 13.609 1 98.5 89 LEU A C 1
ATOM 690 O O . LEU A 1 89 ? 4.172 0.699 13.234 1 98.5 89 LEU A O 1
ATOM 694 N N . LEU A 1 90 ? 2.432 2.105 13.57 1 98.69 90 LEU A N 1
ATOM 695 C CA . LEU A 1 90 ? 3.145 3.262 13.047 1 98.69 90 LEU A CA 1
ATOM 696 C C . LEU A 1 90 ? 4.375 3.576 13.891 1 98.69 90 LEU A C 1
ATOM 698 O O . LEU A 1 90 ? 5.414 3.975 13.359 1 98.69 90 LEU A O 1
ATOM 702 N N . LEU A 1 91 ? 4.273 3.33 15.141 1 98.06 91 LEU A N 1
ATOM 703 C CA . LEU A 1 91 ? 5.387 3.621 16.047 1 98.06 91 LEU A CA 1
ATOM 704 C C . LEU A 1 91 ? 6.504 2.6 15.867 1 98.06 91 LEU A C 1
ATOM 706 O O . LEU A 1 91 ? 7.641 2.84 16.281 1 98.06 91 LEU A O 1
ATOM 710 N N . LYS A 1 92 ? 6.223 1.442 15.273 1 97.56 92 LYS A N 1
ATOM 711 C CA . LYS A 1 92 ? 7.266 0.485 14.914 1 97.56 92 LYS A CA 1
ATOM 712 C C . LYS A 1 92 ? 8.055 0.956 13.695 1 97.56 92 LYS A C 1
ATOM 714 O O . LYS A 1 92 ? 9.164 0.482 13.445 1 97.56 92 LYS A O 1
ATOM 719 N N . ILE A 1 93 ? 7.473 1.821 12.914 1 97.44 93 ILE A N 1
ATOM 720 C CA . ILE A 1 93 ? 8.156 2.428 11.773 1 97.44 93 ILE A CA 1
ATOM 721 C C . ILE A 1 93 ? 9.07 3.551 12.258 1 97.44 93 ILE A C 1
ATOM 723 O O . ILE A 1 93 ? 10.242 3.613 11.875 1 97.44 93 ILE A O 1
ATOM 727 N N . ASN A 1 94 ? 8.562 4.406 13.078 1 96.94 94 ASN A N 1
ATOM 728 C CA . ASN A 1 94 ? 9.227 5.57 13.656 1 96.94 94 ASN A CA 1
ATOM 729 C C . ASN A 1 94 ? 8.641 5.934 15.016 1 96.94 94 ASN A C 1
ATOM 731 O O . ASN A 1 94 ? 7.551 6.508 15.094 1 96.94 94 ASN A O 1
ATOM 735 N N . PRO A 1 95 ? 9.297 5.668 16.094 1 97.06 95 PRO A N 1
ATOM 736 C CA . PRO A 1 95 ? 8.734 5.867 17.438 1 97.06 95 PRO A CA 1
ATOM 737 C C . PRO A 1 95 ? 8.641 7.344 17.812 1 97.06 95 PRO A C 1
ATOM 739 O O . PRO A 1 95 ? 8.102 7.676 18.875 1 97.06 95 PRO A O 1
ATOM 742 N N . TYR A 1 96 ? 9.062 8.234 16.922 1 97 96 TYR A N 1
ATOM 743 C CA . TYR A 1 96 ? 9.109 9.656 17.25 1 97 96 TYR A CA 1
ATOM 744 C C . TYR A 1 96 ? 8.023 10.43 16.516 1 97 96 TYR A C 1
ATOM 746 O O . TYR A 1 96 ? 8.016 11.664 16.547 1 97 96 TYR A O 1
ATOM 754 N N . LEU A 1 97 ? 7.141 9.742 15.867 1 97.31 97 LEU A N 1
ATOM 755 C CA . LEU A 1 97 ? 5.996 10.383 15.234 1 97.31 97 LEU A CA 1
ATOM 756 C C . LEU A 1 97 ? 5.074 11 16.281 1 97.31 97 LEU A C 1
ATOM 758 O O . LEU A 1 97 ? 4.875 10.43 17.359 1 97.31 97 LEU A O 1
ATOM 762 N N . ASP A 1 98 ? 4.578 12.211 16.016 1 98.5 98 ASP A N 1
ATOM 763 C CA . ASP A 1 98 ? 3.484 12.797 16.781 1 98.5 98 ASP A CA 1
ATOM 764 C C . ASP A 1 98 ? 2.135 12.258 16.312 1 98.5 98 ASP A C 1
ATOM 766 O O . ASP A 1 98 ? 1.601 12.727 15.297 1 98.5 98 ASP A O 1
ATOM 770 N N . ILE A 1 99 ? 1.54 11.289 17.062 1 98.75 99 ILE A N 1
ATOM 771 C CA . ILE A 1 99 ? 0.296 10.641 16.672 1 98.75 99 ILE A CA 1
ATOM 772 C C . ILE A 1 99 ? -0.775 10.891 17.719 1 98.75 99 ILE A C 1
ATOM 774 O O . ILE A 1 99 ? -0.623 10.492 18.875 1 98.75 99 ILE A O 1
ATOM 778 N N . ARG A 1 100 ? -1.783 11.562 17.312 1 98.81 100 ARG A N 1
ATOM 779 C CA . ARG A 1 100 ? -2.988 11.719 18.109 1 98.81 100 ARG A CA 1
ATOM 780 C C . ARG A 1 100 ? -4.082 10.758 17.672 1 98.81 100 ARG A C 1
ATOM 782 O O . ARG A 1 100 ? -4.273 10.547 16.469 1 98.81 100 ARG A O 1
ATOM 789 N N . THR A 1 101 ? -4.758 10.141 18.641 1 98.88 101 THR A N 1
ATOM 790 C CA . THR A 1 101 ? -5.871 9.266 18.297 1 98.88 101 THR A CA 1
ATOM 791 C C . THR A 1 101 ? -7.156 9.727 18.969 1 98.88 101 THR A C 1
ATOM 793 O O . THR A 1 101 ? -7.129 10.203 20.109 1 98.88 101 THR A O 1
ATOM 796 N N . ASP A 1 102 ? -8.227 9.648 18.266 1 98.94 102 ASP A N 1
ATOM 797 C CA . ASP A 1 102 ? -9.57 9.781 18.812 1 98.94 102 ASP A CA 1
ATOM 798 C C . ASP A 1 102 ? -10.43 8.578 18.453 1 98.94 102 ASP A C 1
ATOM 800 O O . ASP A 1 102 ? -10.805 8.398 17.297 1 98.94 102 ASP A O 1
ATOM 804 N N . CYS A 1 103 ? -10.727 7.773 19.438 1 98.88 103 CYS A N 1
ATOM 805 C CA . CYS A 1 103 ? -11.602 6.621 19.25 1 98.88 103 CYS A CA 1
ATOM 806 C C . CYS A 1 103 ? -13.062 7.023 19.359 1 98.88 103 CYS A C 1
ATOM 808 O O . CYS A 1 103 ? -13.711 6.738 20.375 1 98.88 103 CYS A O 1
ATOM 810 N N . VAL A 1 104 ? -13.57 7.648 18.375 1 98.81 104 VAL A N 1
ATOM 811 C CA . VAL A 1 104 ? -14.93 8.188 18.375 1 98.81 104 VAL A CA 1
ATOM 812 C C . VAL A 1 104 ? -15.523 8.117 16.969 1 98.81 104 VAL A C 1
ATOM 814 O O . VAL A 1 104 ? -14.781 8.039 15.984 1 98.81 104 VAL A O 1
ATOM 817 N N . LYS A 1 105 ? -16.844 8.039 16.922 1 98.5 105 LYS A N 1
ATOM 818 C CA . LYS A 1 105 ? -17.547 8.25 15.656 1 98.5 105 LYS A CA 1
ATOM 819 C C . LYS A 1 105 ? -17.641 9.734 15.32 1 98.5 105 LYS A C 1
ATOM 821 O O . LYS A 1 105 ? -18.062 10.539 16.156 1 98.5 105 LYS A O 1
ATOM 826 N N . VAL A 1 106 ? -17.203 10.188 14.188 1 98.81 106 VAL A N 1
ATOM 827 C CA . VAL A 1 106 ? -17.328 11.578 13.758 1 98.81 106 VAL A CA 1
ATOM 828 C C . VAL A 1 106 ? -18.797 11.906 13.508 1 98.81 106 VAL A C 1
ATOM 830 O O . VAL A 1 106 ? -19.5 11.156 12.828 1 98.81 106 VAL A O 1
ATOM 833 N N . THR A 1 107 ? -19.266 12.906 14.055 1 98.19 107 THR A N 1
ATOM 834 C CA . THR A 1 107 ? -20.609 13.43 13.867 1 98.19 107 THR A CA 1
ATOM 835 C C . THR A 1 107 ? -20.578 14.922 13.578 1 98.19 107 THR A C 1
ATOM 837 O O . THR A 1 107 ? -19.531 15.57 13.703 1 98.19 107 THR A O 1
ATOM 840 N N . ASP A 1 108 ? -21.75 15.383 13.18 1 97.56 108 ASP A N 1
ATOM 841 C CA . ASP A 1 108 ? -21.859 16.812 12.953 1 97.56 108 ASP A CA 1
ATOM 842 C C . ASP A 1 108 ? -21.484 17.594 14.219 1 97.56 108 ASP A C 1
ATOM 844 O O . ASP A 1 108 ? -20.906 18.688 14.133 1 97.56 108 ASP A O 1
ATOM 848 N N . ASP A 1 109 ? -21.734 17.078 15.297 1 98.12 109 ASP A N 1
ATOM 849 C CA . ASP A 1 109 ? -21.594 17.781 16.562 1 98.12 109 ASP A CA 1
ATOM 850 C C . ASP A 1 109 ? -20.125 17.875 16.984 1 98.12 109 ASP A C 1
ATOM 852 O O . ASP A 1 109 ? -19.719 18.828 17.656 1 98.12 109 ASP A O 1
ATOM 856 N N . ASN A 1 110 ? -19.312 16.906 16.609 1 98.69 110 ASN A N 1
ATOM 857 C CA . ASN A 1 110 ? -17.953 16.906 17.109 1 98.69 110 ASN A CA 1
ATOM 858 C C . ASN A 1 110 ? -16.953 17.219 15.992 1 98.69 110 ASN A C 1
ATOM 860 O O . ASN A 1 110 ? -15.742 17.312 16.25 1 98.69 110 ASN A O 1
ATOM 864 N N . LEU A 1 111 ? -17.406 17.422 14.836 1 98.62 111 LEU A N 1
ATOM 865 C CA . LEU A 1 111 ? -16.562 17.594 13.656 1 98.62 111 LEU A CA 1
ATOM 866 C C . LEU A 1 111 ? -15.633 18.797 13.82 1 98.62 111 LEU A C 1
ATOM 868 O O . LEU A 1 111 ? -14.422 18.672 13.625 1 98.62 111 LEU A O 1
ATOM 872 N N . GLN A 1 112 ? -16.141 19.906 14.195 1 98.5 112 GLN A N 1
ATOM 873 C CA . GLN A 1 112 ? -15.359 21.125 14.281 1 98.5 112 GLN A CA 1
ATOM 874 C C . GLN A 1 112 ? -14.211 20.984 15.281 1 98.5 112 GLN A C 1
ATOM 876 O O . GLN A 1 112 ? -13.086 21.406 15.008 1 98.5 112 GLN A O 1
ATOM 881 N N . GLU A 1 113 ? -14.516 20.375 16.328 1 98.62 113 GLU A N 1
ATOM 882 C CA . GLU A 1 113 ? -13.484 20.172 17.344 1 98.62 113 GLU A CA 1
ATOM 883 C C . GLU A 1 113 ? -12.43 19.172 16.875 1 98.62 113 GLU A C 1
ATOM 885 O O . GLU A 1 113 ? -11.234 19.406 17.047 1 98.62 113 GLU A O 1
ATOM 890 N N . LEU A 1 114 ? -12.805 18.094 16.312 1 98.75 114 LEU A N 1
ATOM 891 C CA . LEU A 1 114 ? -11.906 17.016 15.914 1 98.75 114 LEU A CA 1
ATOM 892 C C . LEU A 1 114 ? -10.922 17.484 14.852 1 98.75 114 LEU A C 1
ATOM 894 O O . LEU A 1 114 ? -9.773 17.047 14.828 1 98.75 114 LEU A O 1
ATOM 898 N N . PHE A 1 115 ? -11.375 18.422 14.023 1 98.81 115 PHE A N 1
ATOM 899 C CA . PHE A 1 115 ? -10.555 18.734 12.859 1 98.81 115 PHE A CA 1
ATOM 900 C C . PHE A 1 115 ? -10.016 20.156 12.945 1 98.81 115 PHE A C 1
ATOM 902 O O . PHE A 1 115 ? -9.461 20.672 11.969 1 98.81 115 PHE A O 1
ATOM 909 N N . ALA A 1 116 ? -10.117 20.766 14.07 1 98.44 116 ALA A N 1
ATOM 910 C CA . ALA A 1 116 ? -9.75 22.156 14.25 1 98.44 116 ALA A CA 1
ATOM 911 C C . ALA A 1 116 ? -8.273 22.391 13.922 1 98.44 116 ALA A C 1
ATOM 913 O O . ALA A 1 116 ? -7.918 23.375 13.273 1 98.44 116 ALA A O 1
ATOM 914 N N . ASP A 1 117 ? -7.402 21.438 14.219 1 97.31 117 ASP A N 1
ATOM 915 C CA . ASP A 1 117 ? -5.961 21.672 14.18 1 97.31 117 ASP A CA 1
ATOM 916 C C . ASP A 1 117 ? -5.359 21.203 12.859 1 97.31 117 ASP A C 1
ATOM 918 O O . ASP A 1 117 ? -4.262 21.625 12.484 1 97.31 117 ASP A O 1
ATOM 922 N N . ALA A 1 118 ? -6.07 20.359 12.164 1 98.06 118 ALA A N 1
ATOM 923 C CA . ALA A 1 118 ? -5.504 19.766 10.953 1 98.06 118 ALA A CA 1
ATOM 924 C C . ALA A 1 118 ? -5.477 20.781 9.812 1 98.06 118 ALA A C 1
ATOM 926 O O . ALA A 1 118 ? -6.395 21.594 9.68 1 98.06 118 ALA A O 1
ATOM 927 N N . THR A 1 119 ? -4.426 20.688 8.984 1 98.62 119 THR A N 1
ATOM 928 C CA . THR A 1 119 ? -4.379 21.484 7.762 1 98.62 119 THR A CA 1
ATOM 929 C C . THR A 1 119 ? -4.914 20.703 6.574 1 98.62 119 THR A C 1
ATOM 931 O O . THR A 1 119 ? -5.438 21.266 5.621 1 98.62 119 THR A O 1
ATOM 934 N N . ILE A 1 120 ? -4.773 19.453 6.641 1 98.94 120 ILE A N 1
ATOM 935 C CA . ILE A 1 120 ? -5.254 18.531 5.617 1 98.94 120 ILE A CA 1
ATOM 936 C C . ILE A 1 120 ? -6.113 17.453 6.258 1 98.94 120 ILE A C 1
ATOM 938 O O . ILE A 1 120 ? -5.754 16.906 7.309 1 98.94 120 ILE A O 1
ATOM 942 N N . VAL A 1 121 ? -7.234 17.188 5.66 1 98.94 121 VAL A N 1
ATOM 943 C CA . VAL A 1 121 ? -8.141 16.141 6.117 1 98.94 121 VAL A CA 1
ATOM 944 C C . VAL A 1 121 ? -8.242 15.039 5.062 1 98.94 121 VAL A C 1
ATOM 946 O O . VAL A 1 121 ? -8.492 15.32 3.887 1 98.94 121 VAL A O 1
ATOM 949 N N . CYS A 1 122 ? -8.016 13.836 5.438 1 98.94 122 CYS A N 1
ATOM 950 C CA . CYS A 1 122 ? -8.234 12.648 4.617 1 98.94 122 CYS A CA 1
ATOM 951 C C . CYS A 1 122 ? -9.539 11.953 4.996 1 98.94 122 CYS A C 1
ATOM 953 O O . CYS A 1 122 ? -9.672 11.445 6.109 1 98.94 122 CYS A O 1
ATOM 955 N N . GLU A 1 123 ? -10.469 11.977 4.109 1 98.94 123 GLU A N 1
ATOM 956 C CA . GLU A 1 123 ? -11.703 11.219 4.293 1 98.94 123 GLU A CA 1
ATOM 957 C C . GLU A 1 123 ? -11.562 9.789 3.773 1 98.94 123 GLU A C 1
ATOM 959 O O . GLU A 1 123 ? -11.281 9.578 2.592 1 98.94 123 GLU A O 1
ATOM 964 N N . ALA A 1 124 ? -11.742 8.852 4.668 1 98.75 124 ALA A N 1
ATOM 965 C CA . ALA A 1 124 ? -11.555 7.445 4.336 1 98.75 124 ALA A CA 1
ATOM 966 C C . ALA A 1 124 ? -12.688 6.594 4.91 1 98.75 124 ALA A C 1
ATOM 968 O O . ALA A 1 124 ? -12.445 5.52 5.461 1 98.75 124 ALA A O 1
ATOM 969 N N . PHE A 1 125 ? -13.867 7.035 4.809 1 97.5 125 PHE A N 1
ATOM 970 C CA . PHE A 1 125 ? -15.039 6.281 5.246 1 97.5 125 PHE A CA 1
ATOM 971 C C . PHE A 1 125 ? -15.539 5.367 4.137 1 97.5 125 PHE A C 1
ATOM 973 O O . PHE A 1 125 ? -15.336 5.645 2.955 1 97.5 125 PHE A O 1
ATOM 980 N N . ASP A 1 126 ? -16.25 4.312 4.492 1 92 126 ASP A N 1
ATOM 981 C CA . ASP A 1 126 ? -16.828 3.4 3.512 1 92 126 ASP A CA 1
ATOM 982 C C . ASP A 1 126 ? -18.344 3.582 3.422 1 92 126 ASP A C 1
ATOM 984 O O . ASP A 1 126 ? -19 3.016 2.539 1 92 126 ASP A O 1
ATOM 988 N N . ASN A 1 127 ? -18.891 4.348 4.324 1 93.62 127 ASN A N 1
ATOM 989 C CA . ASN A 1 127 ? -20.312 4.648 4.344 1 93.62 127 ASN A CA 1
ATOM 990 C C . ASN A 1 127 ? -20.625 5.961 3.627 1 93.62 127 ASN A C 1
ATOM 992 O O . ASN A 1 127 ? -20.141 7.02 4.02 1 93.62 127 ASN A O 1
ATOM 996 N N . PRO A 1 128 ? -21.484 5.891 2.617 1 94.38 128 PRO A N 1
ATOM 997 C CA . PRO A 1 128 ? -21.734 7.078 1.802 1 94.38 128 PRO A CA 1
ATOM 998 C C . PRO A 1 128 ? -22.312 8.242 2.611 1 94.38 128 PRO A C 1
ATOM 1000 O O . PRO A 1 128 ? -21.969 9.398 2.363 1 94.38 128 PRO A O 1
ATOM 1003 N N . GLU A 1 129 ? -23.172 7.945 3.547 1 96.75 129 GLU A N 1
ATOM 1004 C CA . GLU A 1 129 ? -23.766 9 4.359 1 96.75 129 GLU A CA 1
ATOM 1005 C C . GLU A 1 129 ? -22.734 9.664 5.254 1 96.75 129 GLU A C 1
ATOM 1007 O O . GLU A 1 129 ? -22.719 10.891 5.387 1 96.75 129 GLU A O 1
ATOM 1012 N N . ALA A 1 130 ? -21.906 8.867 5.91 1 97.5 130 ALA A N 1
ATOM 1013 C CA . ALA A 1 130 ? -20.844 9.398 6.75 1 97.5 130 ALA A CA 1
ATOM 1014 C C . ALA A 1 130 ? -19.844 10.219 5.926 1 97.5 130 ALA A C 1
ATOM 1016 O O . ALA A 1 130 ? -19.375 11.266 6.367 1 97.5 130 ALA A O 1
ATOM 1017 N N . LYS A 1 131 ? -19.562 9.773 4.777 1 97.69 131 LYS A N 1
ATOM 1018 C CA . LYS A 1 131 ? -18.688 10.484 3.855 1 97.69 131 LYS A CA 1
ATOM 1019 C C . LYS A 1 131 ? -19.25 11.859 3.514 1 97.69 131 LYS A C 1
ATOM 1021 O O . LYS A 1 131 ? -18.562 12.875 3.621 1 97.69 131 LYS A O 1
ATOM 1026 N N . ALA A 1 132 ? -20.453 11.82 3.08 1 97.75 132 ALA A N 1
ATOM 1027 C CA . ALA A 1 132 ? -21.094 13.078 2.709 1 97.75 132 ALA A CA 1
ATOM 1028 C C . ALA A 1 132 ? -21.094 14.055 3.877 1 97.75 132 ALA A C 1
ATOM 1030 O O . ALA A 1 132 ? -20.844 15.25 3.699 1 97.75 132 ALA A O 1
ATOM 1031 N N . MET A 1 133 ? -21.406 13.539 4.992 1 98.38 133 MET A N 1
ATOM 1032 C CA . MET A 1 133 ? -21.438 14.367 6.199 1 98.38 133 MET A CA 1
ATOM 1033 C C . MET A 1 133 ? -20.078 15 6.469 1 98.38 133 MET A C 1
ATOM 1035 O O . MET A 1 133 ? -19.984 16.203 6.699 1 98.38 133 MET A O 1
ATOM 1039 N N . LEU A 1 134 ? -19.047 14.258 6.434 1 98.69 134 LEU A N 1
ATOM 1040 C CA . LEU A 1 134 ? -17.703 14.75 6.695 1 98.69 134 LEU A CA 1
ATOM 1041 C C . LEU A 1 134 ? -17.281 15.773 5.637 1 98.69 134 LEU A C 1
ATOM 1043 O O . LEU A 1 134 ? -16.797 16.859 5.973 1 98.69 134 LEU A O 1
ATOM 1047 N N . VAL A 1 135 ? -17.453 15.398 4.395 1 98.38 135 VAL A N 1
ATOM 1048 C CA . VAL A 1 135 ? -17.047 16.234 3.281 1 98.38 135 VAL A CA 1
ATOM 1049 C C . VAL A 1 135 ? -17.75 17.594 3.355 1 98.38 135 VAL A C 1
ATOM 1051 O O . VAL A 1 135 ? -17.109 18.641 3.326 1 98.38 135 VAL A O 1
ATOM 1054 N N . ASN A 1 136 ? -19.062 17.531 3.525 1 98.19 136 ASN A N 1
ATOM 1055 C CA . ASN A 1 136 ? -19.844 18.766 3.617 1 98.19 136 ASN A CA 1
ATOM 1056 C C . ASN A 1 136 ? -19.438 19.594 4.836 1 98.19 136 ASN A C 1
ATOM 1058 O O . ASN A 1 136 ? -19.328 20.812 4.754 1 98.19 136 ASN A O 1
ATOM 1062 N N . GLY A 1 137 ? -19.25 18.891 5.91 1 98.56 137 GLY A N 1
ATOM 1063 C CA . GLY A 1 137 ? -18.859 19.578 7.137 1 98.56 137 GLY A CA 1
ATOM 1064 C C . GLY A 1 137 ? -17.531 20.281 7.039 1 98.56 137 GLY A C 1
ATOM 1065 O O . GLY A 1 137 ? -17.391 21.438 7.457 1 98.56 137 GLY A O 1
ATOM 1066 N N . ILE A 1 138 ? -16.562 19.656 6.504 1 98.69 138 ILE A N 1
ATOM 1067 C CA . ILE A 1 138 ? -15.219 20.219 6.371 1 98.69 138 ILE A CA 1
ATOM 1068 C C . ILE A 1 138 ? -15.266 21.422 5.43 1 98.69 138 ILE A C 1
ATOM 1070 O O . ILE A 1 138 ? -14.719 22.484 5.738 1 98.69 138 ILE A O 1
ATOM 1074 N N . LEU A 1 139 ? -15.914 21.25 4.305 1 97.94 139 LEU A N 1
ATOM 1075 C CA . LEU A 1 139 ? -15.977 22.328 3.316 1 97.94 139 LEU A CA 1
ATOM 1076 C C . LEU A 1 139 ? -16.719 23.531 3.879 1 97.94 139 LEU A C 1
ATOM 1078 O O . LEU A 1 139 ? -16.391 24.672 3.541 1 97.94 139 LEU A O 1
ATOM 1082 N N . GLU A 1 140 ? -17.641 23.25 4.711 1 97.94 140 GLU A N 1
ATOM 1083 C CA . GLU A 1 140 ? -18.453 24.328 5.289 1 97.94 140 GLU A CA 1
ATOM 1084 C C . GLU A 1 140 ? -17.703 25.047 6.406 1 97.94 140 GLU A C 1
ATOM 1086 O O . GLU A 1 140 ? -17.594 26.266 6.406 1 97.94 140 GLU A O 1
ATOM 1091 N N . HIS A 1 141 ? -17.141 24.359 7.281 1 98.38 141 HIS A N 1
ATOM 1092 C CA . HIS A 1 141 ? -16.609 24.938 8.508 1 98.38 141 HIS A CA 1
ATOM 1093 C C . HIS A 1 141 ? -15.133 25.312 8.344 1 98.38 141 HIS A C 1
ATOM 1095 O O . HIS A 1 141 ? -14.609 26.141 9.094 1 98.38 141 HIS A O 1
ATOM 1101 N N . PHE A 1 142 ? -14.453 24.656 7.418 1 98.31 142 PHE A N 1
ATOM 1102 C CA . PHE A 1 142 ? -13.023 24.859 7.207 1 98.31 142 PHE A CA 1
ATOM 1103 C C . PHE A 1 142 ? -12.703 24.969 5.723 1 98.31 142 PHE A C 1
ATOM 1105 O O . PHE A 1 142 ? -11.93 24.188 5.184 1 98.31 142 PHE A O 1
ATOM 1112 N N . PRO A 1 143 ? -13.172 26.016 5.047 1 96.88 143 PRO A N 1
ATOM 1113 C CA . PRO A 1 143 ? -13.031 26.109 3.592 1 96.88 143 PRO A CA 1
ATOM 1114 C C . PRO A 1 143 ? -11.578 26.25 3.146 1 96.88 143 PRO A C 1
ATOM 1116 O O . PRO A 1 143 ? -11.266 26.062 1.971 1 96.88 143 PRO A O 1
ATOM 1119 N N . GLU A 1 144 ? -10.734 26.547 4.039 1 97.56 144 GLU A N 1
ATOM 1120 C CA . GLU A 1 144 ? -9.336 26.75 3.684 1 97.56 144 GLU A CA 1
ATOM 1121 C C . GLU A 1 144 ? -8.539 25.453 3.803 1 97.56 144 GLU A C 1
ATOM 1123 O O . GLU A 1 144 ? -7.418 25.359 3.299 1 97.56 144 GLU A O 1
ATOM 1128 N N . LYS A 1 145 ? -9.07 24.484 4.504 1 98.56 145 LYS A N 1
ATOM 1129 C CA . LYS A 1 145 ? -8.367 23.203 4.664 1 98.56 145 LYS A CA 1
ATOM 1130 C C . LYS A 1 145 ? -8.422 22.375 3.381 1 98.56 145 LYS A C 1
ATOM 1132 O O . LYS A 1 145 ? -9.375 22.5 2.604 1 98.56 145 LYS A O 1
ATOM 1137 N N . LYS A 1 146 ? -7.398 21.625 3.176 1 98.88 146 LYS A N 1
ATOM 1138 C CA . LYS A 1 146 ? -7.379 20.688 2.055 1 98.88 146 LYS A CA 1
ATOM 1139 C C . LYS A 1 146 ? -8.07 19.375 2.422 1 98.88 146 LYS A C 1
ATOM 1141 O O . LYS A 1 146 ? -7.82 18.828 3.49 1 98.88 146 LYS A O 1
ATOM 1146 N N . LEU A 1 147 ? -8.953 18.984 1.576 1 98.94 147 LEU A N 1
ATOM 1147 C CA . LEU A 1 147 ? -9.711 17.75 1.768 1 98.94 147 LEU A CA 1
ATOM 1148 C C . LEU A 1 147 ? -9.406 16.75 0.659 1 98.94 147 LEU A C 1
ATOM 1150 O O . LEU A 1 147 ? -9.531 17.078 -0.525 1 98.94 147 LEU A O 1
ATOM 1154 N N . VAL A 1 148 ? -8.945 15.547 1.015 1 98.94 148 VAL A N 1
ATOM 1155 C CA . VAL A 1 148 ? -8.68 14.461 0.078 1 98.94 148 VAL A CA 1
ATOM 1156 C C . VAL A 1 148 ? -9.578 13.266 0.398 1 98.94 148 VAL A C 1
ATOM 1158 O O . VAL A 1 148 ? -9.492 12.695 1.489 1 98.94 148 VAL A O 1
ATOM 1161 N N . SER A 1 149 ? -10.422 12.898 -0.544 1 98.81 149 SER A N 1
ATOM 1162 C CA . SER A 1 149 ? -11.383 11.82 -0.376 1 98.81 149 SER A CA 1
ATOM 1163 C C . SER A 1 149 ? -11.203 10.75 -1.45 1 98.81 149 SER A C 1
ATOM 1165 O O . SER A 1 149 ? -10.398 10.914 -2.369 1 98.81 149 SER A O 1
ATOM 1167 N N . ALA A 1 150 ? -11.891 9.625 -1.252 1 98.5 150 ALA A N 1
ATOM 1168 C CA . ALA A 1 150 ? -11.805 8.547 -2.234 1 98.5 150 ALA A CA 1
ATOM 1169 C C . ALA A 1 150 ? -13.172 7.914 -2.477 1 98.5 150 ALA A C 1
ATOM 1171 O O . ALA A 1 150 ? -14.031 7.926 -1.593 1 98.5 150 ALA A O 1
ATOM 1172 N N . THR A 1 151 ? -13.336 7.434 -3.684 1 96.94 151 THR A N 1
ATOM 1173 C CA . THR A 1 151 ? -14.562 6.734 -4.051 1 96.94 151 THR A CA 1
ATOM 1174 C C . THR A 1 151 ? -14.312 5.766 -5.199 1 96.94 151 THR A C 1
ATOM 1176 O O . THR A 1 151 ? -13.562 6.078 -6.129 1 96.94 151 THR A O 1
ATOM 1179 N N . GLY A 1 152 ? -14.867 4.488 -5.043 1 94.56 152 GLY A N 1
ATOM 1180 C CA . GLY A 1 152 ? -14.781 3.52 -6.125 1 94.56 152 GLY A CA 1
ATOM 1181 C C . GLY A 1 152 ? -13.43 2.84 -6.207 1 94.56 152 GLY A C 1
ATOM 1182 O O . GLY A 1 152 ? -12.508 3.352 -6.844 1 94.56 152 GLY A O 1
ATOM 1183 N N . MET A 1 153 ? -13.312 1.579 -5.695 1 94.75 153 MET A N 1
ATOM 1184 C CA . MET A 1 153 ? -12.039 0.864 -5.73 1 94.75 153 MET A CA 1
ATOM 1185 C C . MET A 1 153 ? -12.242 -0.628 -5.5 1 94.75 153 MET A C 1
ATOM 1187 O O . MET A 1 153 ? -11.281 -1.369 -5.297 1 94.75 153 MET A O 1
ATOM 1191 N N . ALA A 1 154 ? -13.461 -1.077 -5.551 1 97.12 154 ALA A N 1
ATOM 1192 C CA . ALA A 1 154 ? -13.773 -2.482 -5.297 1 97.12 154 ALA A CA 1
ATOM 1193 C C . ALA A 1 154 ? -13.273 -3.367 -6.438 1 97.12 154 ALA A C 1
ATOM 1195 O O . ALA A 1 154 ? -13.07 -2.891 -7.559 1 97.12 154 ALA A O 1
ATOM 1196 N N . GLY A 1 155 ? -13.062 -4.633 -6.105 1 97.38 155 GLY A N 1
ATOM 1197 C CA . GLY A 1 155 ? -12.734 -5.645 -7.098 1 97.38 155 GLY A CA 1
ATOM 1198 C C . GLY A 1 155 ? -11.289 -5.578 -7.562 1 97.38 155 GLY A C 1
ATOM 1199 O O . GLY A 1 155 ? -10.391 -5.297 -6.77 1 97.38 155 GLY A O 1
ATOM 1200 N N . TYR A 1 156 ? -11.133 -5.98 -8.812 1 98.19 156 TYR A N 1
ATOM 1201 C CA . TYR A 1 156 ? -9.82 -6.102 -9.438 1 98.19 156 TYR A CA 1
ATOM 1202 C C . TYR A 1 156 ? -9.836 -5.531 -10.852 1 98.19 156 TYR A C 1
ATOM 1204 O O . TYR A 1 156 ? -9.133 -6.031 -11.734 1 98.19 156 TYR A O 1
ATOM 1212 N N . GLY A 1 157 ? -10.711 -4.539 -11.062 1 98 157 GLY A N 1
ATOM 1213 C CA . GLY A 1 157 ? -10.727 -3.881 -12.359 1 98 157 GLY A CA 1
ATOM 1214 C C . GLY A 1 157 ? -9.406 -3.215 -12.711 1 98 157 GLY A C 1
ATOM 1215 O O . GLY A 1 157 ? -8.469 -3.229 -11.914 1 98 157 GLY A O 1
ATOM 1216 N N . SER A 1 158 ? -9.367 -2.605 -13.898 1 98.56 158 SER A N 1
ATOM 1217 C CA . SER A 1 158 ? -8.133 -1.986 -14.367 1 98.56 158 SER A CA 1
ATOM 1218 C C . SER A 1 158 ? -7.633 -0.934 -13.383 1 98.56 158 SER A C 1
ATOM 1220 O O . SER A 1 158 ? -8.391 -0.049 -12.977 1 98.56 158 SER A O 1
ATOM 1222 N N . SER A 1 159 ? -6.355 -1.07 -13.047 1 98.62 159 SER A N 1
ATOM 1223 C CA . SER A 1 159 ? -5.73 -0.085 -12.172 1 98.62 159 SER A CA 1
ATOM 1224 C C . SER A 1 159 ? -5.801 1.314 -12.773 1 98.62 159 SER A C 1
ATOM 1226 O O . SER A 1 159 ? -5.844 2.307 -12.039 1 98.62 159 SER A O 1
ATOM 1228 N N . ASN A 1 160 ? -5.844 1.383 -14.102 1 98.69 160 ASN A N 1
ATOM 1229 C CA . ASN A 1 160 ? -5.734 2.646 -14.82 1 98.69 160 ASN A CA 1
ATOM 1230 C C . ASN A 1 160 ? -6.992 3.496 -14.656 1 98.69 160 ASN A C 1
ATOM 1232 O O . ASN A 1 160 ? -6.988 4.688 -14.977 1 98.69 160 ASN A O 1
ATOM 1236 N N . THR A 1 161 ? -8.016 2.928 -14.141 1 98.62 161 THR A N 1
ATOM 1237 C CA . THR A 1 161 ? -9.258 3.664 -13.977 1 98.62 161 THR A CA 1
ATOM 1238 C C . THR A 1 161 ? -9.258 4.449 -12.672 1 98.62 161 THR A C 1
ATOM 1240 O O . THR A 1 161 ? -10.102 5.316 -12.461 1 98.62 161 THR A O 1
ATOM 1243 N N . ILE A 1 162 ? -8.391 4.152 -11.75 1 98.75 162 ILE A N 1
ATOM 1244 C CA . ILE A 1 162 ? -8.242 4.918 -10.523 1 98.75 162 ILE A CA 1
ATOM 1245 C C . ILE A 1 162 ? -7.398 6.164 -10.789 1 98.75 162 ILE A C 1
ATOM 1247 O O . ILE A 1 162 ? -6.223 6.062 -11.141 1 98.75 162 ILE A O 1
ATOM 1251 N N . ILE A 1 163 ? -7.98 7.285 -10.586 1 98.75 163 ILE A N 1
ATOM 1252 C CA . ILE A 1 163 ? -7.289 8.547 -10.836 1 98.75 163 ILE A CA 1
ATOM 1253 C C . ILE A 1 163 ? -7.57 9.523 -9.695 1 98.75 163 ILE A C 1
ATOM 1255 O O . ILE A 1 163 ? -8.492 9.312 -8.906 1 98.75 163 ILE A O 1
ATOM 1259 N N . THR A 1 164 ? -6.797 10.523 -9.57 1 98.88 164 THR A N 1
ATOM 1260 C CA . THR A 1 164 ? -7.004 11.656 -8.688 1 98.88 164 THR A CA 1
ATOM 1261 C C . THR A 1 164 ? -7.539 12.859 -9.461 1 98.88 164 THR A C 1
ATOM 1263 O O . THR A 1 164 ? -7.016 13.203 -10.523 1 98.88 164 THR A O 1
ATOM 1266 N N . LYS A 1 165 ? -8.57 13.477 -8.969 1 98.56 165 LYS A N 1
ATOM 1267 C CA . LYS A 1 165 ? -9.164 14.672 -9.547 1 98.56 165 LYS A CA 1
ATOM 1268 C C . LYS A 1 165 ? -9.266 15.797 -8.516 1 98.56 165 LYS A C 1
ATOM 1270 O O . LYS A 1 165 ? -9.445 15.531 -7.328 1 98.56 165 LYS A O 1
ATOM 1275 N N . ARG A 1 166 ? -9.07 16.969 -9 1 98.56 166 ARG A N 1
ATOM 1276 C CA . ARG A 1 166 ? -9.438 18.141 -8.195 1 98.56 166 ARG A CA 1
ATOM 1277 C C . ARG A 1 166 ? -10.883 18.547 -8.469 1 98.56 166 ARG A C 1
ATOM 1279 O O . ARG A 1 166 ? -11.188 19.094 -9.539 1 98.56 166 ARG A O 1
ATOM 1286 N N . ILE A 1 167 ? -11.75 18.344 -7.594 1 97.75 167 ILE A N 1
ATOM 1287 C CA . ILE A 1 167 ? -13.18 18.578 -7.762 1 97.75 167 ILE A CA 1
ATOM 1288 C C . ILE A 1 167 ? -13.484 20.062 -7.617 1 97.75 167 ILE A C 1
ATOM 1290 O O . ILE A 1 167 ? -14.305 20.609 -8.352 1 97.75 167 ILE A O 1
ATOM 1294 N N . MET A 1 168 ? -12.812 20.703 -6.676 1 95.75 168 MET A N 1
ATOM 1295 C CA . MET A 1 168 ? -12.852 22.156 -6.449 1 95.75 168 MET A CA 1
ATOM 1296 C C . MET A 1 168 ? -11.602 22.625 -5.715 1 95.75 168 MET A C 1
ATOM 1298 O O . MET A 1 168 ? -10.711 21.812 -5.426 1 95.75 168 MET A O 1
ATOM 1302 N N . LYS A 1 169 ? -11.32 23.828 -5.438 1 93.12 169 LYS A N 1
ATOM 1303 C CA . LYS A 1 169 ? -10.078 24.453 -5.004 1 93.12 169 LYS A CA 1
ATOM 1304 C C . LYS A 1 169 ? -9.438 23.688 -3.855 1 93.12 169 LYS A C 1
ATOM 1306 O O . LYS A 1 169 ? -8.242 23.375 -3.889 1 93.12 169 LYS A O 1
ATOM 1311 N N . ASN A 1 170 ? -10.102 23.156 -2.883 1 97.56 170 ASN A N 1
ATOM 1312 C CA . ASN A 1 170 ? -9.523 22.5 -1.709 1 97.56 170 ASN A CA 1
ATOM 1313 C C . ASN A 1 170 ? -10.109 21.109 -1.501 1 97.56 170 ASN A C 1
ATOM 1315 O O . ASN A 1 170 ? -10.078 20.578 -0.388 1 97.56 170 ASN A O 1
ATOM 1319 N N . PHE A 1 171 ? -10.555 20.516 -2.594 1 98.75 171 PHE A N 1
ATOM 1320 C CA . PHE A 1 171 ? -11.18 19.203 -2.49 1 98.75 171 PHE A CA 1
ATOM 1321 C C . PHE A 1 171 ? -10.711 18.281 -3.613 1 98.75 171 PHE A C 1
ATOM 1323 O O . PHE A 1 171 ? -10.945 18.562 -4.789 1 98.75 171 PHE A O 1
ATOM 1330 N N . TYR A 1 172 ? -10.086 17.203 -3.248 1 98.88 172 TYR A N 1
ATOM 1331 C CA . TYR A 1 172 ? -9.539 16.219 -4.164 1 98.88 172 TYR A CA 1
ATOM 1332 C C . TYR A 1 172 ? -10.211 14.859 -3.955 1 98.88 172 TYR A C 1
ATOM 1334 O O . TYR A 1 172 ? -10.508 14.477 -2.822 1 98.88 172 TYR A O 1
ATOM 1342 N N . LEU A 1 173 ? -10.414 14.188 -5.082 1 98.75 173 LEU A N 1
ATOM 1343 C CA . LEU A 1 173 ? -11.094 12.898 -5.055 1 98.75 173 LEU A CA 1
ATOM 1344 C C . LEU A 1 173 ? -10.289 11.836 -5.805 1 98.75 173 LEU A C 1
ATOM 1346 O O . LEU A 1 173 ? -9.891 12.055 -6.949 1 98.75 173 LEU A O 1
ATOM 1350 N N . CYS A 1 174 ? -10.047 10.734 -5.152 1 98.81 174 CYS A N 1
ATOM 1351 C CA . CYS A 1 174 ? -9.305 9.617 -5.727 1 98.81 174 CYS A CA 1
ATOM 1352 C C . CYS A 1 174 ? -10.227 8.422 -5.953 1 98.81 174 CYS A C 1
ATOM 1354 O O . CYS A 1 174 ? -11.141 8.18 -5.168 1 98.81 174 CYS A O 1
ATOM 1356 N N . GLY A 1 175 ? -9.969 7.617 -6.949 1 98.5 175 GLY A N 1
ATOM 1357 C CA . GLY A 1 175 ? -10.734 6.414 -7.219 1 98.5 175 GLY A CA 1
ATOM 1358 C C . GLY A 1 175 ? -11.258 6.352 -8.641 1 98.5 175 GLY A C 1
ATOM 1359 O O . GLY A 1 175 ? -10.891 7.168 -9.484 1 98.5 175 GLY A O 1
ATOM 1360 N N . ASP A 1 176 ? -12.023 5.332 -8.906 1 98.12 176 ASP A N 1
ATOM 1361 C CA . ASP A 1 176 ? -12.586 5.219 -10.25 1 98.12 176 ASP A CA 1
ATOM 1362 C C . ASP A 1 176 ? -13.992 5.805 -10.305 1 98.12 176 ASP A C 1
ATOM 1364 O O . ASP A 1 176 ? -14.586 5.902 -11.383 1 98.12 176 ASP A O 1
ATOM 1368 N N . GLY A 1 177 ? -14.633 6.09 -9.148 1 95.69 177 GLY A N 1
ATOM 1369 C CA . GLY A 1 177 ? -15.875 6.832 -9.031 1 95.69 177 GLY A CA 1
ATOM 1370 C C . GLY A 1 177 ? -17.109 5.969 -9.234 1 95.69 177 GLY A C 1
ATOM 1371 O O . GLY A 1 177 ? -18.234 6.434 -9.055 1 95.69 177 GLY A O 1
ATOM 1372 N N . VAL A 1 178 ? -16.891 4.617 -9.484 1 93.88 178 VAL A N 1
ATOM 1373 C CA . VAL A 1 178 ? -18.094 3.906 -9.922 1 93.88 178 VAL A CA 1
ATOM 1374 C C . VAL A 1 178 ? -18.172 2.549 -9.227 1 93.88 178 VAL A C 1
ATOM 1376 O O . VAL A 1 178 ? -19.266 2.045 -8.961 1 93.88 178 VAL A O 1
ATOM 1379 N N . THR A 1 179 ? -17.094 1.952 -8.906 1 91.81 179 THR A N 1
ATOM 1380 C CA . THR A 1 179 ? -17.141 0.561 -8.469 1 91.81 179 THR A CA 1
ATOM 1381 C C . THR A 1 179 ? -17.484 0.469 -6.988 1 91.81 179 THR A C 1
ATOM 1383 O O . THR A 1 179 ? -16.781 1.037 -6.145 1 91.81 179 THR A O 1
ATOM 1386 N N . ALA A 1 180 ? -18.484 -0.294 -6.699 1 93.69 180 ALA A N 1
ATOM 1387 C CA . ALA A 1 180 ? -18.906 -0.688 -5.355 1 93.69 180 ALA A CA 1
ATOM 1388 C C . ALA A 1 180 ? -18.734 -2.191 -5.148 1 93.69 180 ALA A C 1
ATOM 1390 O O . ALA A 1 180 ? -18.656 -2.953 -6.113 1 93.69 180 ALA A O 1
ATOM 1391 N N . PRO A 1 181 ? -18.578 -2.625 -3.875 1 94.75 181 PRO A N 1
ATOM 1392 C CA . PRO A 1 181 ? -18.453 -4.066 -3.639 1 94.75 181 PRO A CA 1
ATOM 1393 C C . PRO A 1 181 ? -19.656 -4.855 -4.125 1 94.75 181 PRO A C 1
ATOM 1395 O O . PRO A 1 181 ? -20.797 -4.457 -3.873 1 94.75 181 PRO A O 1
ATOM 1398 N N . THR A 1 182 ? -19.406 -5.855 -4.875 1 95.19 182 THR A N 1
ATOM 1399 C CA . THR A 1 182 ? -20.406 -6.836 -5.293 1 95.19 182 THR A CA 1
ATOM 1400 C C . THR A 1 182 ? -19.859 -8.25 -5.148 1 95.19 182 THR A C 1
ATOM 1402 O O . THR A 1 182 ? -18.688 -8.445 -4.812 1 95.19 182 THR A O 1
ATOM 1405 N N . TYR A 1 183 ? -20.734 -9.227 -5.32 1 95.88 183 TYR A N 1
ATOM 1406 C CA . TYR A 1 183 ? -20.312 -10.617 -5.242 1 95.88 183 TYR A CA 1
ATOM 1407 C C . TYR A 1 183 ? -19.188 -10.906 -6.227 1 95.88 183 TYR A C 1
ATOM 1409 O O . TYR A 1 183 ? -19.297 -10.578 -7.41 1 95.88 183 TYR A O 1
ATOM 1417 N N . GLY A 1 184 ? -18.094 -11.43 -5.738 1 94.75 184 GLY A N 1
ATOM 1418 C CA . GLY A 1 184 ? -16.938 -11.742 -6.574 1 94.75 184 GLY A CA 1
ATOM 1419 C C . GLY A 1 184 ? -16.031 -10.547 -6.82 1 94.75 184 GLY A C 1
ATOM 1420 O O . GLY A 1 184 ? -14.93 -10.703 -7.344 1 94.75 184 GLY A O 1
ATOM 1421 N N . HIS A 1 185 ? -16.516 -9.40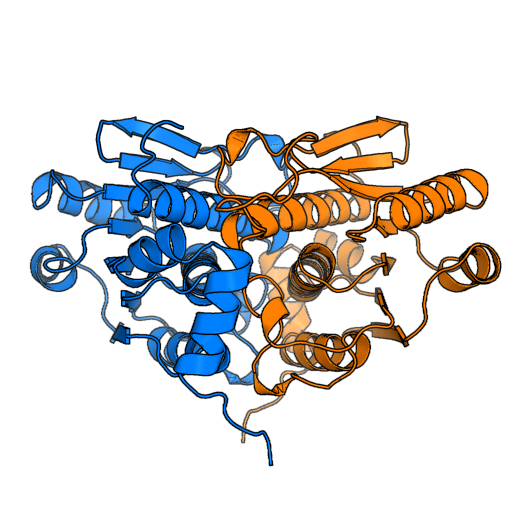6 -6.422 1 95.12 185 HIS A N 1
ATOM 1422 C CA . HIS A 1 185 ? -15.805 -8.164 -6.648 1 95.12 185 HIS A CA 1
ATOM 1423 C C . HIS A 1 185 ? -15.766 -7.309 -5.383 1 95.12 185 HIS A C 1
ATOM 1425 O O . HIS A 1 185 ? -16.031 -6.105 -5.434 1 95.12 185 HIS A O 1
ATOM 1431 N N . GLY A 1 186 ? -15.461 -7.953 -4.301 1 96.44 186 GLY A N 1
ATOM 1432 C CA . GLY A 1 186 ? -15.32 -7.227 -3.047 1 96.44 186 GLY A CA 1
ATOM 1433 C C . GLY A 1 186 ? -14.062 -6.391 -2.98 1 96.44 186 GLY A C 1
ATOM 1434 O O . GLY A 1 186 ? -13.258 -6.391 -3.918 1 96.44 186 GLY A O 1
ATOM 1435 N N . LEU A 1 187 ? -13.953 -5.68 -1.924 1 97.69 187 LEU A N 1
ATOM 1436 C CA . LEU A 1 187 ? -12.719 -4.926 -1.709 1 97.69 187 LEU A CA 1
ATOM 1437 C C . LEU A 1 187 ? -11.523 -5.863 -1.574 1 97.69 187 LEU A C 1
ATOM 1439 O O . LEU A 1 187 ? -11.578 -6.84 -0.822 1 97.69 187 LEU A O 1
ATOM 1443 N N . MET A 1 188 ? -10.477 -5.551 -2.314 1 98.5 188 MET A N 1
ATOM 1444 C CA . MET A 1 188 ? -9.25 -6.344 -2.295 1 98.5 188 MET A CA 1
ATOM 1445 C C . MET A 1 188 ? -8.031 -5.453 -2.082 1 98.5 188 MET A C 1
ATOM 1447 O O . MET A 1 188 ? -7.973 -4.34 -2.604 1 98.5 188 MET A O 1
ATOM 1451 N N . ALA A 1 189 ? -7.109 -5.98 -1.429 1 98.81 189 ALA A N 1
ATOM 1452 C CA . ALA A 1 189 ? -5.934 -5.23 -0.991 1 98.81 189 ALA A CA 1
ATOM 1453 C C . ALA A 1 189 ? -5.277 -4.508 -2.164 1 98.81 189 ALA A C 1
ATOM 1455 O O . ALA A 1 189 ? -4.977 -3.314 -2.078 1 98.81 189 ALA A O 1
ATOM 1456 N N . PRO A 1 190 ? -5.027 -5.16 -3.336 1 98.88 190 PRO A N 1
ATOM 1457 C CA . PRO A 1 190 ? -4.262 -4.488 -4.387 1 98.88 190 PRO A CA 1
ATOM 1458 C C . PRO A 1 190 ? -4.941 -3.213 -4.887 1 98.88 190 PRO A C 1
ATOM 1460 O O . PRO A 1 190 ? -4.316 -2.15 -4.922 1 98.88 190 PRO A O 1
ATOM 1463 N N . ARG A 1 191 ? -6.211 -3.33 -5.184 1 98.69 191 ARG A N 1
ATOM 1464 C CA . ARG A 1 191 ? -6.895 -2.189 -5.785 1 98.69 191 ARG A CA 1
ATOM 1465 C C . ARG A 1 191 ? -7.227 -1.136 -4.734 1 98.69 191 ARG A C 1
ATOM 1467 O O . ARG A 1 191 ? -7.188 0.064 -5.016 1 98.69 191 ARG A O 1
ATOM 1474 N N . VAL A 1 192 ? -7.543 -1.539 -3.523 1 98.81 192 VAL A N 1
ATOM 1475 C CA . VAL A 1 192 ? -7.719 -0.622 -2.402 1 98.81 192 VAL A CA 1
ATOM 1476 C C . VAL A 1 192 ? -6.426 0.154 -2.162 1 98.81 192 VAL A C 1
ATOM 1478 O O . VAL A 1 192 ? -6.457 1.362 -1.917 1 98.81 192 VAL A O 1
ATOM 1481 N N . ALA A 1 193 ? -5.305 -0.537 -2.275 1 98.88 193 ALA A N 1
ATOM 1482 C CA . ALA A 1 193 ? -4.004 0.087 -2.047 1 98.88 193 ALA A CA 1
ATOM 1483 C C . ALA A 1 193 ? -3.715 1.153 -3.1 1 98.88 193 ALA A C 1
ATOM 1485 O O . ALA A 1 193 ? -3.078 2.168 -2.805 1 98.88 193 ALA A O 1
ATOM 1486 N N . ILE A 1 194 ? -4.133 0.925 -4.328 1 98.94 194 ILE A N 1
ATOM 1487 C CA . ILE A 1 194 ? -3.949 1.944 -5.355 1 98.94 194 ILE A CA 1
ATOM 1488 C C . ILE A 1 194 ? -4.668 3.227 -4.945 1 98.94 194 ILE A C 1
ATOM 1490 O O . ILE A 1 194 ? -4.078 4.309 -4.957 1 98.94 194 ILE A O 1
ATOM 1494 N N . CYS A 1 195 ? -5.867 3.102 -4.566 1 98.81 195 CYS A N 1
ATOM 1495 C CA . CYS A 1 195 ? -6.68 4.262 -4.223 1 98.81 195 CYS A CA 1
ATOM 1496 C C . CYS A 1 195 ? -6.129 4.969 -2.992 1 98.81 195 CYS A C 1
ATOM 1498 O O . CYS A 1 195 ? -5.996 6.195 -2.98 1 98.81 195 CYS A O 1
ATOM 1500 N N . ALA A 1 196 ? -5.809 4.215 -1.957 1 98.94 196 ALA A N 1
ATOM 1501 C CA . ALA A 1 196 ? -5.238 4.781 -0.737 1 98.94 196 ALA A CA 1
ATOM 1502 C C . ALA A 1 196 ? -3.918 5.492 -1.027 1 98.94 196 ALA A C 1
ATOM 1504 O O . ALA A 1 196 ? -3.637 6.547 -0.457 1 98.94 196 ALA A O 1
ATOM 1505 N N . ALA A 1 197 ? -3.096 4.895 -1.882 1 98.94 197 ALA A N 1
ATOM 1506 C CA . ALA A 1 197 ? -1.808 5.492 -2.225 1 98.94 197 ALA A CA 1
ATOM 1507 C C . ALA A 1 197 ? -1.996 6.777 -3.025 1 98.94 197 ALA A C 1
ATOM 1509 O O . ALA A 1 197 ? -1.204 7.715 -2.902 1 98.94 197 ALA A O 1
ATOM 1510 N N . HIS A 1 198 ? -3.064 6.824 -3.846 1 98.94 198 HIS A N 1
ATOM 1511 C CA . HIS A 1 198 ? -3.434 8.078 -4.488 1 98.94 198 HIS A CA 1
ATOM 1512 C C . HIS A 1 198 ? -3.752 9.156 -3.459 1 98.94 198 HIS A C 1
ATOM 1514 O O . HIS A 1 198 ? -3.305 10.297 -3.588 1 98.94 198 HIS A O 1
ATOM 1520 N N . GLU A 1 199 ? -4.535 8.812 -2.441 1 98.94 199 GLU A N 1
ATOM 1521 C CA . GLU A 1 199 ? -4.816 9.766 -1.369 1 98.94 199 GLU A CA 1
ATOM 1522 C C . GLU A 1 199 ? -3.531 10.227 -0.687 1 98.94 199 GLU A C 1
ATOM 1524 O O . GLU A 1 199 ? -3.305 11.422 -0.521 1 98.94 199 GLU A O 1
ATOM 1529 N N . ALA A 1 200 ? -2.67 9.289 -0.354 1 99 200 ALA A N 1
ATOM 1530 C CA . ALA A 1 200 ? -1.435 9.594 0.363 1 99 200 ALA A CA 1
ATOM 1531 C C . ALA A 1 200 ? -0.52 10.484 -0.472 1 99 200 ALA A C 1
ATOM 1533 O O . ALA A 1 200 ? 0.1 11.414 0.052 1 99 200 ALA A O 1
ATOM 1534 N N . ASN A 1 201 ? -0.444 10.188 -1.747 1 98.94 201 ASN A N 1
ATOM 1535 C CA . ASN A 1 201 ? 0.433 10.984 -2.605 1 98.94 201 ASN A CA 1
ATOM 1536 C C . ASN A 1 201 ? -0.104 12.398 -2.803 1 98.94 201 ASN A C 1
ATOM 1538 O O . ASN A 1 201 ? 0.668 13.352 -2.873 1 98.94 201 ASN A O 1
ATOM 1542 N N . MET A 1 202 ? -1.411 12.516 -2.949 1 98.94 202 MET A N 1
ATOM 1543 C CA . MET A 1 202 ? -1.971 13.859 -3.062 1 98.94 202 MET A CA 1
ATOM 1544 C C . MET A 1 202 ? -1.729 14.656 -1.787 1 98.94 202 MET A C 1
ATOM 1546 O O . MET A 1 202 ? -1.417 15.852 -1.847 1 98.94 202 MET A O 1
ATOM 1550 N N . ILE A 1 203 ? -1.86 14.031 -0.657 1 98.94 203 ILE A N 1
ATOM 1551 C CA . ILE A 1 203 ? -1.578 14.664 0.624 1 98.94 203 ILE A CA 1
ATOM 1552 C C . ILE A 1 203 ? -0.113 15.094 0.674 1 98.94 203 ILE A C 1
ATOM 1554 O O . ILE A 1 203 ? 0.198 16.219 1.081 1 98.94 203 ILE A O 1
ATOM 1558 N N . THR A 1 204 ? 0.765 14.211 0.249 1 98.94 204 THR A N 1
ATOM 1559 C CA . THR A 1 204 ? 2.188 14.523 0.178 1 98.94 204 THR A CA 1
ATOM 1560 C C . THR A 1 204 ? 2.428 15.758 -0.687 1 98.94 204 THR A C 1
ATOM 1562 O O . THR A 1 204 ? 3.143 16.688 -0.281 1 98.94 204 THR A O 1
ATOM 1565 N N . ARG A 1 205 ? 1.769 15.766 -1.816 1 98.88 205 ARG A N 1
ATOM 1566 C CA . ARG A 1 205 ? 1.913 16.875 -2.748 1 98.88 205 ARG A CA 1
ATOM 1567 C C . ARG A 1 205 ? 1.401 18.172 -2.133 1 98.88 205 ARG A C 1
ATOM 1569 O O . ARG A 1 205 ? 2.043 19.219 -2.254 1 98.88 205 ARG A O 1
ATOM 1576 N N . LEU A 1 206 ? 0.334 18.094 -1.472 1 98.88 206 LEU A N 1
ATOM 1577 C CA . LEU A 1 206 ? -0.242 19.281 -0.838 1 98.88 206 LEU A CA 1
ATOM 1578 C C . LEU A 1 206 ? 0.681 19.812 0.251 1 98.88 206 LEU A C 1
ATOM 1580 O O . LEU A 1 206 ? 0.863 21.031 0.373 1 98.88 206 LEU A O 1
ATOM 1584 N N . ILE A 1 207 ? 1.275 18.953 1.058 1 98.81 207 ILE A N 1
ATOM 1585 C CA . ILE A 1 207 ? 2.229 19.344 2.088 1 98.81 207 ILE A CA 1
ATOM 1586 C C . ILE A 1 207 ? 3.404 20.078 1.448 1 98.81 207 ILE A C 1
ATOM 1588 O O . ILE A 1 207 ? 3.916 21.047 2.01 1 98.81 207 ILE A O 1
ATOM 1592 N N . LEU A 1 208 ? 3.744 19.656 0.244 1 98.62 208 LEU A N 1
ATOM 1593 C CA . LEU A 1 208 ? 4.93 20.188 -0.426 1 98.62 208 LEU A CA 1
ATOM 1594 C C . LEU A 1 208 ? 4.566 21.375 -1.313 1 98.62 208 LEU A C 1
ATOM 1596 O O . LEU A 1 208 ? 5.414 21.891 -2.041 1 98.62 208 LEU A O 1
ATOM 1600 N N . GLY A 1 209 ? 3.326 21.719 -1.344 1 97.94 209 GLY A N 1
ATOM 1601 C CA . GLY A 1 209 ? 2.893 22.922 -2.027 1 97.94 209 GLY A CA 1
ATOM 1602 C C . GLY A 1 209 ? 2.465 22.672 -3.461 1 97.94 209 GLY A C 1
ATOM 1603 O O . GLY A 1 209 ? 2.303 23.625 -4.238 1 97.94 209 GLY A O 1
ATOM 1604 N N . GLU A 1 210 ? 2.305 21.406 -3.84 1 97.75 210 GLU A N 1
ATOM 1605 C CA . GLU A 1 210 ? 1.859 21.047 -5.18 1 97.75 210 GLU A CA 1
ATOM 1606 C C . GLU A 1 210 ? 0.354 20.797 -5.215 1 97.75 210 GLU A C 1
ATOM 1608 O O . GLU A 1 210 ? -0.113 19.719 -4.852 1 97.75 210 GLU A O 1
ATOM 1613 N N . GLU A 1 211 ? -0.39 21.688 -5.832 1 97.5 211 GLU A N 1
ATOM 1614 C CA . GLU A 1 211 ? -1.844 21.594 -5.727 1 97.5 211 GLU A CA 1
ATOM 1615 C C . GLU A 1 211 ? -2.463 21.094 -7.027 1 97.5 211 GLU A C 1
ATOM 1617 O O . GLU A 1 211 ? -3.625 20.688 -7.051 1 97.5 211 GLU A O 1
ATOM 1622 N N . GLU A 1 212 ? -1.665 21.156 -8.102 1 95.88 212 GLU A N 1
ATOM 1623 C CA . GLU A 1 212 ? -2.197 20.703 -9.383 1 95.88 212 GLU A CA 1
ATOM 1624 C C . GLU A 1 212 ? -2.15 19.188 -9.484 1 95.88 212 GLU A C 1
ATOM 1626 O O . GLU A 1 212 ? -1.235 18.547 -8.961 1 95.88 212 GLU A O 1
ATOM 1631 N N . ILE A 1 213 ? -3.064 18.625 -10.227 1 95.5 213 ILE A N 1
ATOM 1632 C CA . ILE A 1 213 ? -3.191 17.172 -10.336 1 95.5 213 ILE A CA 1
ATOM 1633 C C . ILE A 1 213 ? -2.213 16.641 -11.383 1 95.5 213 ILE A C 1
ATOM 1635 O O . ILE A 1 213 ? -2.055 17.234 -12.445 1 95.5 213 ILE A O 1
ATOM 1639 N N . MET B 1 1 ? -3.619 -14.102 25.5 1 37.47 1 MET B N 1
ATOM 1640 C CA . MET B 1 1 ? -3.152 -15.188 24.656 1 37.47 1 MET B CA 1
ATOM 1641 C C . MET B 1 1 ? -3.693 -15.031 23.234 1 37.47 1 MET B C 1
ATOM 1643 O O . MET B 1 1 ? -4.906 -14.961 23.031 1 37.47 1 MET B O 1
ATOM 1647 N N . TYR B 1 2 ? -3.014 -14.312 22.391 1 56.91 2 TYR B N 1
ATOM 1648 C CA . TYR B 1 2 ? -3.6 -14 21.094 1 56.91 2 TYR B CA 1
ATOM 1649 C C . TYR B 1 2 ? -4.047 -15.266 20.375 1 56.91 2 TYR B C 1
ATOM 1651 O O . TYR B 1 2 ? -3.33 -16.266 20.375 1 56.91 2 TYR B O 1
ATOM 1659 N N . HIS B 1 3 ? -5.371 -15.594 20.391 1 67.12 3 HIS B N 1
ATOM 1660 C CA . HIS B 1 3 ? -5.953 -16.734 19.703 1 67.12 3 HIS B CA 1
ATOM 1661 C C . HIS B 1 3 ? -5.594 -16.734 18.219 1 67.12 3 HIS B C 1
ATOM 1663 O O . HIS B 1 3 ? -5.844 -15.75 17.516 1 67.12 3 HIS B O 1
ATOM 1669 N N . THR B 1 4 ? -4.711 -17.781 17.859 1 85.31 4 THR B N 1
ATOM 1670 C CA . THR B 1 4 ? -4.375 -17.922 16.438 1 85.31 4 THR B CA 1
ATOM 1671 C C . THR B 1 4 ? -5.562 -18.484 15.656 1 85.31 4 THR B C 1
ATOM 1673 O O . THR B 1 4 ? -6.137 -19.5 16.031 1 85.31 4 THR B O 1
ATOM 1676 N N . LEU B 1 5 ? -5.973 -17.766 14.656 1 93.19 5 LEU B N 1
ATOM 1677 C CA . LEU B 1 5 ? -7.082 -18.156 13.805 1 93.19 5 LEU B CA 1
ATOM 1678 C C . LEU B 1 5 ? -6.77 -19.469 13.078 1 93.19 5 LEU B C 1
ATOM 1680 O O . LEU B 1 5 ? -5.625 -19.703 12.688 1 93.19 5 LEU B O 1
ATOM 1684 N N . THR B 1 6 ? -7.77 -20.297 12.914 1 96.19 6 THR B N 1
ATOM 1685 C CA . THR B 1 6 ? -7.598 -21.516 12.117 1 96.19 6 THR B CA 1
ATOM 1686 C C . THR B 1 6 ? -7.59 -21.172 10.625 1 96.19 6 THR B C 1
ATOM 1688 O O . THR B 1 6 ? -8.031 -20.094 10.227 1 96.19 6 THR B O 1
ATOM 1691 N N . LYS B 1 7 ? -7.074 -22.156 9.898 1 97.12 7 LYS B N 1
ATOM 1692 C CA . LYS B 1 7 ? -7.09 -22.016 8.445 1 97.12 7 LYS B CA 1
ATOM 1693 C C . LYS B 1 7 ? -8.516 -21.828 7.93 1 97.12 7 LYS B C 1
ATOM 1695 O O . LYS B 1 7 ? -8.758 -20.969 7.078 1 97.12 7 LYS B O 1
ATOM 1700 N N . GLU B 1 8 ? -9.414 -22.516 8.469 1 97.31 8 GLU B N 1
ATOM 1701 C CA . GLU B 1 8 ? -10.82 -22.453 8.062 1 97.31 8 GLU B CA 1
ATOM 1702 C C . GLU B 1 8 ? -11.398 -21.062 8.344 1 97.31 8 GLU B C 1
ATOM 1704 O O . GLU B 1 8 ? -12.141 -20.516 7.52 1 97.31 8 GLU B O 1
ATOM 1709 N N . GLU B 1 9 ? -11.148 -20.547 9.453 1 97.06 9 GLU B N 1
ATOM 1710 C CA . GLU B 1 9 ? -11.648 -19.234 9.812 1 97.06 9 GLU B CA 1
ATOM 1711 C C . GLU B 1 9 ? -11.148 -18.156 8.844 1 97.06 9 GLU B C 1
ATOM 1713 O O . GLU B 1 9 ? -11.914 -17.312 8.398 1 97.06 9 GLU B O 1
ATOM 1718 N N . ILE B 1 10 ? -9.898 -18.219 8.531 1 96.88 10 ILE B N 1
ATOM 1719 C CA . ILE B 1 10 ? -9.281 -17.234 7.645 1 96.88 10 ILE B CA 1
ATOM 1720 C C . ILE B 1 10 ? -9.906 -17.328 6.25 1 96.88 10 ILE B C 1
ATOM 1722 O O . ILE B 1 10 ? -10.336 -16.328 5.684 1 96.88 10 ILE B O 1
ATOM 1726 N N . TYR B 1 11 ? -10.055 -18.484 5.773 1 97.12 11 TYR B N 1
ATOM 1727 C CA . TYR B 1 11 ? -10.508 -18.641 4.398 1 97.12 11 TYR B CA 1
ATOM 1728 C C . TYR B 1 11 ? -12.016 -18.469 4.289 1 97.12 11 TYR B C 1
ATOM 1730 O O . TYR B 1 11 ? -12.523 -18.062 3.242 1 97.12 11 TYR B O 1
ATOM 1738 N N . THR B 1 12 ? -12.703 -18.703 5.359 1 98 12 THR B N 1
ATOM 1739 C CA . THR B 1 12 ? -14.109 -18.328 5.387 1 98 12 THR B CA 1
ATOM 1740 C C . THR B 1 12 ? -14.266 -16.812 5.242 1 98 12 THR B C 1
ATOM 1742 O O . THR B 1 12 ? -15.125 -16.344 4.496 1 98 12 THR B O 1
ATOM 1745 N N . ALA B 1 13 ? -13.508 -16.094 5.938 1 97.75 13 ALA B N 1
ATOM 1746 C CA . ALA B 1 13 ? -13.539 -14.641 5.852 1 97.75 13 ALA B CA 1
ATOM 1747 C C . ALA B 1 13 ? -13.164 -14.164 4.449 1 97.75 13 ALA B C 1
ATOM 1749 O O . ALA B 1 13 ? -13.773 -13.234 3.916 1 97.75 13 ALA B O 1
ATOM 1750 N N . LEU B 1 14 ? -12.172 -14.797 3.836 1 98.12 14 LEU B N 1
ATOM 1751 C CA . LEU B 1 14 ? -11.758 -14.445 2.48 1 98.12 14 LEU B CA 1
ATOM 1752 C C . LEU B 1 14 ? -12.859 -14.773 1.477 1 98.12 14 LEU B C 1
ATOM 1754 O O . LEU B 1 14 ? -13.125 -13.992 0.563 1 98.12 14 LEU B O 1
ATOM 1758 N N . ASP B 1 15 ? -13.492 -15.914 1.677 1 98.12 15 ASP B N 1
ATOM 1759 C CA . ASP B 1 15 ? -14.625 -16.281 0.83 1 98.12 15 ASP B CA 1
ATOM 1760 C C . ASP B 1 15 ? -15.734 -15.25 0.902 1 98.12 15 ASP B C 1
ATOM 1762 O O . ASP B 1 15 ? -16.344 -14.906 -0.115 1 98.12 15 ASP B O 1
ATOM 1766 N N . GLU B 1 16 ? -15.969 -14.812 2.059 1 96.56 16 GLU B N 1
ATOM 1767 C CA . GLU B 1 16 ? -17.016 -13.828 2.262 1 96.56 16 GLU B CA 1
ATOM 1768 C C . GLU B 1 16 ? -16.719 -12.531 1.519 1 96.56 16 GLU B C 1
ATOM 1770 O O . GLU B 1 16 ? -17.625 -11.875 0.998 1 96.56 16 GLU B O 1
ATOM 1775 N N . ARG B 1 17 ? -15.477 -12.203 1.423 1 95.81 17 ARG B N 1
ATOM 1776 C CA . ARG B 1 17 ? -15.055 -10.938 0.827 1 95.81 17 ARG B CA 1
ATOM 1777 C C . ARG B 1 17 ? -14.906 -11.07 -0.686 1 95.81 17 ARG B C 1
ATOM 1779 O O . ARG B 1 17 ? -15.312 -10.18 -1.434 1 95.81 17 ARG B O 1
ATOM 1786 N N . HIS B 1 18 ? -14.406 -12.211 -1.172 1 97.69 18 HIS B N 1
ATOM 1787 C CA . HIS B 1 18 ? -14.008 -12.344 -2.57 1 97.69 18 HIS B CA 1
ATOM 1788 C C . HIS B 1 18 ? -14.953 -13.273 -3.328 1 97.69 18 HIS B C 1
ATOM 1790 O O . HIS B 1 18 ? -14.953 -13.289 -4.559 1 97.69 18 HIS B O 1
ATOM 1796 N N . SER B 1 19 ? -15.797 -13.992 -2.662 1 98.12 19 SER B N 1
ATOM 1797 C CA . SER B 1 19 ? -16.578 -15.141 -3.121 1 98.12 19 SER B CA 1
ATOM 1798 C C . SER B 1 19 ? -15.727 -16.406 -3.172 1 98.12 19 SER B C 1
ATOM 1800 O O . SER B 1 19 ? -14.516 -16.328 -3.389 1 98.12 19 SER B O 1
ATOM 1802 N N . PRO B 1 20 ? -16.359 -17.531 -2.932 1 98.25 20 PRO B N 1
ATOM 1803 C CA . PRO B 1 20 ? -15.625 -18.797 -2.951 1 98.25 20 PRO B CA 1
ATOM 1804 C C . PRO B 1 20 ? -14.953 -19.062 -4.297 1 98.25 20 PRO B C 1
ATOM 1806 O O . PRO B 1 20 ? -13.836 -19.578 -4.34 1 98.25 20 PRO B O 1
ATOM 1809 N N . GLU B 1 21 ? -15.648 -18.719 -5.379 1 98.44 21 GLU B N 1
ATOM 1810 C CA . GLU B 1 21 ? -15.109 -18.969 -6.715 1 98.44 21 GLU B CA 1
ATOM 1811 C C . GLU B 1 21 ? -13.836 -18.156 -6.957 1 98.44 21 GLU B C 1
ATOM 1813 O O . GLU B 1 21 ? -12.828 -18.719 -7.41 1 98.44 21 GLU B O 1
ATOM 1818 N N . THR B 1 22 ? -13.906 -16.953 -6.645 1 98.44 22 THR B N 1
ATOM 1819 C CA . THR B 1 22 ? -12.75 -16.078 -6.812 1 98.44 22 THR B CA 1
ATOM 1820 C C . THR B 1 22 ? -11.609 -16.5 -5.891 1 98.44 22 THR B C 1
ATOM 1822 O O . THR B 1 22 ? -10.453 -16.578 -6.32 1 98.44 22 THR B O 1
ATOM 1825 N N . GLN B 1 23 ? -11.906 -16.812 -4.652 1 98.56 23 GLN B N 1
ATOM 1826 C CA . GLN B 1 23 ? -10.883 -17.172 -3.678 1 98.56 23 GLN B CA 1
ATOM 1827 C C . GLN B 1 23 ? -10.195 -18.484 -4.055 1 98.56 23 GLN B C 1
ATOM 1829 O O . GLN B 1 23 ? -9 -18.656 -3.822 1 98.56 23 GLN B O 1
ATOM 1834 N N . LYS B 1 24 ? -10.953 -19.391 -4.617 1 98.56 24 LYS B N 1
ATOM 1835 C CA . LYS B 1 24 ? -10.375 -20.641 -5.09 1 98.56 24 LYS B CA 1
ATOM 1836 C C . LYS B 1 24 ? -9.258 -20.375 -6.098 1 98.56 24 LYS B C 1
ATOM 1838 O O . LYS B 1 24 ? -8.188 -20.984 -6.016 1 98.56 24 LYS B O 1
ATOM 1843 N N . LEU B 1 25 ? -9.5 -19.484 -7.016 1 98.62 25 LEU B N 1
ATOM 1844 C CA . LEU B 1 25 ? -8.5 -19.141 -8.023 1 98.62 25 LEU B CA 1
ATOM 1845 C C . LEU B 1 25 ? -7.305 -18.438 -7.379 1 98.62 25 LEU B C 1
ATOM 1847 O O . LEU B 1 25 ? -6.156 -18.766 -7.691 1 98.62 25 LEU B O 1
ATOM 1851 N N . LEU B 1 26 ? -7.539 -17.516 -6.488 1 98.75 26 LEU B N 1
ATOM 1852 C CA . LEU B 1 26 ? -6.457 -16.828 -5.793 1 98.75 26 LEU B CA 1
ATOM 1853 C C . LEU B 1 26 ? -5.602 -17.812 -5.004 1 98.75 26 LEU B C 1
ATOM 1855 O O . LEU B 1 26 ? -4.371 -17.719 -5.02 1 98.75 26 LEU B O 1
ATOM 1859 N N . SER B 1 27 ? -6.242 -18.75 -4.352 1 98.5 27 SER B N 1
ATOM 1860 C CA . SER B 1 27 ? -5.551 -19.734 -3.533 1 98.5 27 SER B CA 1
ATOM 1861 C C . SER B 1 27 ? -4.652 -20.625 -4.387 1 98.5 27 SER B C 1
ATOM 1863 O O . SER B 1 27 ? -3.68 -21.188 -3.887 1 98.5 27 SER B O 1
ATOM 1865 N N . ALA B 1 28 ? -4.949 -20.688 -5.629 1 98.06 28 ALA B N 1
ATOM 1866 C CA . ALA B 1 28 ? -4.18 -21.516 -6.547 1 98.06 28 ALA B CA 1
ATOM 1867 C C . ALA B 1 28 ? -3.047 -20.734 -7.191 1 98.06 28 ALA B C 1
ATOM 1869 O O . ALA B 1 28 ? -2.197 -21.297 -7.883 1 98.06 28 ALA B O 1
ATOM 1870 N N . GLY B 1 29 ? -3.053 -19.422 -7.012 1 98.56 29 GLY B N 1
ATOM 1871 C CA . GLY B 1 29 ? -2.031 -18.578 -7.609 1 98.56 29 GLY B CA 1
ATOM 1872 C C . GLY B 1 29 ? -0.624 -18.953 -7.184 1 98.56 29 GLY B C 1
ATOM 1873 O O . GLY B 1 29 ? -0.394 -19.312 -6.031 1 98.56 29 GLY B O 1
ATOM 1874 N N . ASN B 1 30 ? 0.3 -18.922 -8.086 1 98.75 30 ASN B N 1
ATOM 1875 C CA . ASN B 1 30 ? 1.719 -19.203 -7.891 1 98.75 30 ASN B CA 1
ATOM 1876 C C . ASN B 1 30 ? 2.594 -18.078 -8.445 1 98.75 30 ASN B C 1
ATOM 1878 O O . ASN B 1 30 ? 2.846 -18.016 -9.648 1 98.75 30 ASN B O 1
ATOM 1882 N N . VAL B 1 31 ? 3.098 -17.25 -7.594 1 98.94 31 VAL B N 1
ATOM 1883 C CA . VAL B 1 31 ? 3.754 -16 -7.992 1 98.94 31 VAL B CA 1
ATOM 1884 C C . VAL B 1 31 ? 5.168 -15.961 -7.414 1 98.94 31 VAL B C 1
ATOM 1886 O O . VAL B 1 31 ? 5.359 -16.172 -6.211 1 98.94 31 VAL B O 1
ATOM 1889 N N . ALA B 1 32 ? 6.16 -15.75 -8.211 1 99 32 ALA B N 1
ATOM 1890 C CA . ALA B 1 32 ? 7.52 -15.453 -7.773 1 99 32 ALA B CA 1
ATOM 1891 C C . ALA B 1 32 ? 7.793 -13.953 -7.812 1 99 32 ALA B C 1
ATOM 1893 O O . ALA B 1 32 ? 7.547 -13.297 -8.828 1 99 32 ALA B O 1
ATOM 1894 N N . ILE B 1 33 ? 8.242 -13.43 -6.734 1 98.94 33 ILE B N 1
ATOM 1895 C CA . ILE B 1 33 ? 8.562 -12.016 -6.625 1 98.94 33 ILE B CA 1
ATOM 1896 C C . ILE B 1 33 ? 10.07 -11.836 -6.508 1 98.94 33 ILE B C 1
ATOM 1898 O O . ILE B 1 33 ? 10.68 -12.234 -5.512 1 98.94 33 ILE B O 1
ATOM 1902 N N . ALA B 1 34 ? 10.672 -11.234 -7.516 1 98.94 34 ALA B N 1
ATOM 1903 C CA . ALA B 1 34 ? 12.117 -10.992 -7.562 1 98.94 34 ALA B CA 1
ATOM 1904 C C . ALA B 1 34 ? 12.445 -9.57 -7.121 1 98.94 34 ALA B C 1
ATOM 1906 O O . ALA B 1 34 ? 12.227 -8.617 -7.867 1 98.94 34 ALA B O 1
ATOM 1907 N N . GLY B 1 35 ? 13.102 -9.43 -6.035 1 98.88 35 GLY B N 1
ATOM 1908 C CA . GLY B 1 35 ? 13.297 -8.148 -5.375 1 98.88 35 GLY B CA 1
ATOM 1909 C C . GLY B 1 35 ? 12.258 -7.855 -4.309 1 98.88 35 GLY B C 1
ATOM 1910 O O . GLY B 1 35 ? 11.062 -7.816 -4.598 1 98.88 35 GLY B O 1
ATOM 1911 N N . LEU B 1 36 ? 12.773 -7.664 -3.078 1 98.94 36 LEU B N 1
ATOM 1912 C CA . LEU B 1 36 ? 11.852 -7.473 -1.961 1 98.94 36 LEU B CA 1
ATOM 1913 C C . LEU B 1 36 ? 12.039 -6.102 -1.329 1 98.94 36 LEU B C 1
ATOM 1915 O O . LEU B 1 36 ? 11.992 -5.961 -0.104 1 98.94 36 LEU B O 1
ATOM 1919 N N . GLY B 1 37 ? 12.359 -5.105 -2.162 1 98.62 37 GLY B N 1
ATOM 1920 C CA . GLY B 1 37 ? 12.461 -3.723 -1.724 1 98.62 37 GLY B CA 1
ATOM 1921 C C . GLY B 1 37 ? 11.125 -3.002 -1.701 1 98.62 37 GLY B C 1
ATOM 1922 O O . GLY B 1 37 ? 10.148 -3.52 -1.165 1 98.62 37 GLY B O 1
ATOM 1923 N N . GLY B 1 38 ? 11.109 -1.733 -2.215 1 98.56 38 GLY B N 1
ATOM 1924 C CA . GLY B 1 38 ? 9.906 -0.915 -2.225 1 98.56 38 GLY B CA 1
ATOM 1925 C C . GLY B 1 38 ? 8.766 -1.535 -3.014 1 98.56 38 GLY B C 1
ATOM 1926 O O . GLY B 1 38 ? 7.621 -1.542 -2.561 1 98.56 38 GLY B O 1
ATOM 1927 N N . LEU B 1 39 ? 9.086 -2.053 -4.094 1 98.81 39 LEU B N 1
ATOM 1928 C CA . LEU B 1 39 ? 8.055 -2.682 -4.918 1 98.81 39 LEU B CA 1
ATOM 1929 C C . LEU B 1 39 ? 7.68 -4.051 -4.363 1 98.81 39 LEU B C 1
ATOM 1931 O O . LEU B 1 39 ? 6.555 -4.254 -3.9 1 98.81 39 LEU B O 1
ATOM 1935 N N . GLY B 1 40 ? 8.617 -4.926 -4.273 1 98.94 40 GLY B N 1
ATOM 1936 C CA . GLY B 1 40 ? 8.367 -6.328 -3.977 1 98.94 40 GLY B CA 1
ATOM 1937 C C . GLY B 1 40 ? 7.73 -6.543 -2.617 1 98.94 40 GLY B C 1
ATOM 1938 O O . GLY B 1 40 ? 6.859 -7.402 -2.463 1 98.94 40 GLY B O 1
ATOM 1939 N N . SER B 1 41 ? 8.156 -5.832 -1.604 1 98.94 41 SER B N 1
ATOM 1940 C CA . SER B 1 41 ? 7.57 -6.004 -0.28 1 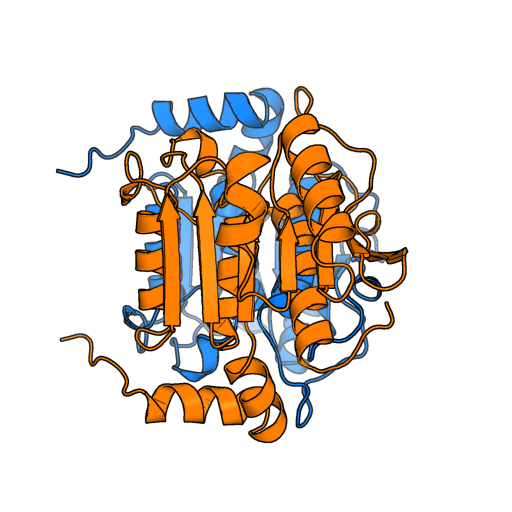98.94 41 SER B CA 1
ATOM 1941 C C . SER B 1 41 ? 6.105 -5.574 -0.265 1 98.94 41 SER B C 1
ATOM 1943 O O . SER B 1 41 ? 5.273 -6.219 0.377 1 98.94 41 SER B O 1
ATOM 1945 N N . ASN B 1 42 ? 5.785 -4.488 -0.95 1 98.94 42 ASN B N 1
ATOM 1946 C CA . ASN B 1 42 ? 4.402 -4.023 -1.031 1 98.94 42 ASN B CA 1
ATOM 1947 C C . ASN B 1 42 ? 3.541 -4.973 -1.86 1 98.94 42 ASN B C 1
ATOM 1949 O O . ASN B 1 42 ? 2.385 -5.23 -1.518 1 98.94 42 ASN B O 1
ATOM 1953 N N . VAL B 1 43 ? 4.09 -5.504 -2.961 1 98.94 43 VAL B N 1
ATOM 1954 C CA . VAL B 1 43 ? 3.365 -6.465 -3.787 1 98.94 43 VAL B CA 1
ATOM 1955 C C . VAL B 1 43 ? 3.045 -7.715 -2.971 1 98.94 43 VAL B C 1
ATOM 1957 O O . VAL B 1 43 ? 1.901 -8.18 -2.955 1 98.94 43 VAL B O 1
ATOM 1960 N N . ALA B 1 44 ? 4.043 -8.227 -2.285 1 98.94 44 ALA B N 1
ATOM 1961 C CA . ALA B 1 44 ? 3.867 -9.43 -1.479 1 98.94 44 ALA B CA 1
ATOM 1962 C C . ALA B 1 44 ? 2.803 -9.219 -0.406 1 98.94 44 ALA B C 1
ATOM 1964 O O . ALA B 1 44 ? 1.973 -10.102 -0.169 1 98.94 44 ALA B O 1
ATOM 1965 N N . TYR B 1 45 ? 2.848 -8.047 0.199 1 98.81 45 TYR B N 1
ATOM 1966 C CA . TYR B 1 45 ? 1.881 -7.699 1.235 1 98.81 45 TYR B CA 1
ATOM 1967 C C . TYR B 1 45 ? 0.459 -7.734 0.688 1 98.81 45 TYR B C 1
ATOM 1969 O O . TYR B 1 45 ? -0.435 -8.328 1.3 1 98.81 45 TYR B O 1
ATOM 1977 N N . ALA B 1 46 ? 0.268 -7.117 -0.417 1 98.94 46 ALA B N 1
ATOM 1978 C CA . ALA B 1 46 ? -1.063 -7.043 -1.014 1 98.94 46 ALA B CA 1
ATOM 1979 C C . ALA B 1 46 ? -1.558 -8.422 -1.427 1 98.94 46 ALA B C 1
ATOM 1981 O O . ALA B 1 46 ? -2.711 -8.781 -1.171 1 98.94 46 ALA B O 1
ATOM 1982 N N . LEU B 1 47 ? -0.709 -9.25 -2.01 1 98.94 47 LEU B N 1
ATOM 1983 C CA . LEU B 1 47 ? -1.096 -10.57 -2.492 1 98.94 47 LEU B CA 1
ATOM 1984 C C . LEU B 1 47 ? -1.378 -11.516 -1.326 1 98.94 47 LEU B C 1
ATOM 1986 O O . LEU B 1 47 ? -2.32 -12.305 -1.377 1 98.94 47 LEU B O 1
ATOM 1990 N N . ALA B 1 48 ? -0.563 -11.383 -0.292 1 98.88 48 ALA B N 1
ATOM 1991 C CA . ALA B 1 48 ? -0.792 -12.195 0.9 1 98.88 48 ALA B CA 1
ATOM 1992 C C . ALA B 1 48 ? -2.156 -11.891 1.514 1 98.88 48 ALA B C 1
ATOM 1994 O O . ALA B 1 48 ? -2.865 -12.805 1.943 1 98.88 48 ALA B O 1
ATOM 1995 N N . ARG B 1 49 ? -2.531 -10.719 1.525 1 98.81 49 ARG B N 1
ATOM 1996 C CA . ARG B 1 49 ? -3.756 -10.289 2.193 1 98.81 49 ARG B CA 1
ATOM 1997 C C . ARG B 1 49 ? -4.988 -10.805 1.46 1 98.81 49 ARG B C 1
ATOM 1999 O O . ARG B 1 49 ? -6.02 -11.078 2.082 1 98.81 49 ARG B O 1
ATOM 2006 N N . ILE B 1 50 ? -4.836 -10.977 0.142 1 98.75 50 ILE B N 1
ATOM 2007 C CA . ILE B 1 50 ? -6.012 -11.453 -0.571 1 98.75 50 ILE B CA 1
ATOM 2008 C C . ILE B 1 50 ? -5.941 -12.977 -0.715 1 98.75 50 ILE B C 1
ATOM 2010 O O . ILE B 1 50 ? -6.773 -13.578 -1.396 1 98.75 50 ILE B O 1
ATOM 2014 N N . GLY B 1 51 ? -4.91 -13.594 -0.151 1 98.56 51 GLY B N 1
ATOM 2015 C CA . GLY B 1 51 ? -4.879 -15.039 -0.011 1 98.56 51 GLY B CA 1
ATOM 2016 C C . GLY B 1 51 ? -4.285 -15.742 -1.218 1 98.56 51 GLY B C 1
ATOM 2017 O O . GLY B 1 51 ? -4.66 -16.875 -1.527 1 98.56 51 GLY B O 1
ATOM 2018 N N . VAL B 1 52 ? -3.428 -15.078 -1.977 1 98.75 52 VAL B N 1
ATOM 2019 C CA . VAL B 1 52 ? -2.709 -15.781 -3.031 1 98.75 52 VAL B CA 1
ATOM 2020 C C . VAL B 1 52 ? -1.927 -16.953 -2.432 1 98.75 52 VAL B C 1
ATOM 2022 O O . VAL B 1 52 ? -1.176 -16.766 -1.469 1 98.75 52 VAL B O 1
ATOM 2025 N N . GLY B 1 53 ? -2.07 -18.094 -3.002 1 96.44 53 GLY B N 1
ATOM 2026 C CA . GLY B 1 53 ? -1.754 -19.328 -2.32 1 96.44 53 GLY B CA 1
ATOM 2027 C C . GLY B 1 53 ? -0.262 -19.594 -2.205 1 96.44 53 GLY B C 1
ATOM 2028 O O . GLY B 1 53 ? 0.207 -20.109 -1.192 1 96.44 53 GLY B O 1
ATOM 2029 N N . HIS B 1 54 ? 0.495 -19.297 -3.227 1 98.19 54 HIS B N 1
ATOM 2030 C CA . HIS B 1 54 ? 1.919 -19.609 -3.258 1 98.19 54 HIS B CA 1
ATOM 2031 C C . HIS B 1 54 ? 2.748 -18.391 -3.619 1 98.19 54 HIS B C 1
ATOM 2033 O O . HIS B 1 54 ? 2.627 -17.844 -4.723 1 98.19 54 HIS B O 1
ATOM 2039 N N . LEU B 1 55 ? 3.588 -18.031 -2.727 1 98.88 55 LEU B N 1
ATOM 2040 C CA . LEU B 1 55 ? 4.496 -16.906 -2.955 1 98.88 55 LEU B CA 1
ATOM 2041 C C . LEU B 1 55 ? 5.949 -17.344 -2.842 1 98.88 55 LEU B C 1
ATOM 2043 O O . LEU B 1 55 ? 6.324 -18.016 -1.869 1 98.88 55 LEU B O 1
ATOM 2047 N N . HIS B 1 56 ? 6.684 -17.109 -3.83 1 98.94 56 HIS B N 1
ATOM 2048 C CA . HIS B 1 56 ? 8.133 -17.312 -3.836 1 98.94 56 HIS B CA 1
ATOM 2049 C C . HIS B 1 56 ? 8.875 -15.984 -3.771 1 98.94 56 HIS B C 1
ATOM 2051 O O . HIS B 1 56 ? 8.82 -15.195 -4.715 1 98.94 56 HIS B O 1
ATOM 2057 N N . LEU B 1 57 ? 9.539 -15.75 -2.629 1 98.94 57 LEU B N 1
ATOM 2058 C CA . LEU B 1 57 ? 10.211 -14.492 -2.338 1 98.94 57 LEU B CA 1
ATOM 2059 C C . LEU B 1 57 ? 11.711 -14.609 -2.566 1 98.94 57 LEU B C 1
ATOM 2061 O O . LEU B 1 57 ? 12.375 -15.445 -1.951 1 98.94 57 LEU B O 1
ATOM 2065 N N . ILE B 1 58 ? 12.242 -13.703 -3.428 1 98.94 58 ILE B N 1
ATOM 2066 C CA . ILE B 1 58 ? 13.641 -13.82 -3.812 1 98.94 58 ILE B CA 1
ATOM 2067 C C . ILE B 1 58 ? 14.344 -12.484 -3.607 1 98.94 58 ILE B C 1
ATOM 2069 O O . ILE B 1 58 ? 13.945 -11.469 -4.188 1 98.94 58 ILE B O 1
ATOM 2073 N N . ASP B 1 59 ? 15.336 -12.445 -2.879 1 98.88 59 ASP B N 1
ATOM 2074 C CA . ASP B 1 59 ? 16.172 -11.289 -2.572 1 98.88 59 ASP B CA 1
ATOM 2075 C C . ASP B 1 59 ? 17.453 -11.719 -1.846 1 98.88 59 ASP B C 1
ATOM 2077 O O . ASP B 1 59 ? 17.5 -12.797 -1.239 1 98.88 59 ASP B O 1
ATOM 2081 N N . PHE B 1 60 ? 18.469 -10.891 -1.868 1 98.62 60 PHE B N 1
ATOM 2082 C CA . PHE B 1 60 ? 19.703 -11.266 -1.21 1 98.62 60 PHE B CA 1
ATOM 2083 C C . PHE B 1 60 ? 20.109 -10.227 -0.175 1 98.62 60 PHE B C 1
ATOM 2085 O O . PHE B 1 60 ? 21.094 -10.414 0.552 1 98.62 60 PHE B O 1
ATOM 2092 N N . ASP B 1 61 ? 19.406 -9.086 -0.113 1 98.31 61 ASP B N 1
ATOM 2093 C CA . ASP B 1 61 ? 19.797 -7.945 0.713 1 98.31 61 ASP B CA 1
ATOM 2094 C C . ASP B 1 61 ? 19.234 -8.078 2.129 1 98.31 61 ASP B C 1
ATOM 2096 O O . ASP B 1 61 ? 18.344 -8.883 2.377 1 98.31 61 ASP B O 1
ATOM 2100 N N . VAL B 1 62 ? 19.797 -7.234 2.959 1 98.69 62 VAL B N 1
ATOM 2101 C CA . VAL B 1 62 ? 19.297 -7.098 4.324 1 98.69 62 VAL B CA 1
ATOM 2102 C C . VAL B 1 62 ? 18.531 -5.785 4.469 1 98.69 62 VAL B C 1
ATOM 2104 O O . VAL B 1 62 ? 18.766 -4.844 3.703 1 98.69 62 VAL B O 1
ATOM 2107 N N . VAL B 1 63 ? 17.672 -5.734 5.453 1 98.44 63 VAL B N 1
ATOM 2108 C CA . VAL B 1 63 ? 16.922 -4.52 5.73 1 98.44 63 VAL B CA 1
ATOM 2109 C C . VAL B 1 63 ? 17.844 -3.447 6.297 1 98.44 63 VAL B C 1
ATOM 2111 O O . VAL B 1 63 ? 18.609 -3.709 7.23 1 98.44 63 VAL B O 1
ATOM 2114 N N . ASP B 1 64 ? 17.766 -2.316 5.723 1 97.75 64 ASP B N 1
ATOM 2115 C CA . ASP B 1 64 ? 18.531 -1.149 6.141 1 97.75 64 ASP B CA 1
ATOM 2116 C C . ASP B 1 64 ? 17.609 -0.017 6.59 1 97.75 64 ASP B C 1
ATOM 2118 O O . ASP B 1 64 ? 16.453 0.051 6.18 1 97.75 64 ASP B O 1
ATOM 2122 N N . ILE B 1 65 ? 18.141 0.866 7.418 1 97.12 65 ILE B N 1
ATOM 2123 C CA . ILE B 1 65 ? 17.344 1.981 7.926 1 97.12 65 ILE B CA 1
ATOM 2124 C C . ILE B 1 65 ? 16.797 2.799 6.758 1 97.12 65 ILE B C 1
ATOM 2126 O O . ILE B 1 65 ? 15.68 3.307 6.816 1 97.12 65 ILE B O 1
ATOM 2130 N N . THR B 1 66 ? 17.531 2.887 5.664 1 96.25 66 THR B N 1
ATOM 2131 C CA . THR B 1 66 ? 17.141 3.699 4.512 1 96.25 66 THR B CA 1
ATOM 2132 C C . THR B 1 66 ? 15.977 3.064 3.768 1 96.25 66 THR B C 1
ATOM 2134 O O . THR B 1 66 ? 15.375 3.693 2.891 1 96.25 66 THR B O 1
ATOM 2137 N N . ASN B 1 67 ? 15.633 1.811 4.145 1 97.19 67 ASN B N 1
ATOM 2138 C CA . ASN B 1 67 ? 14.555 1.088 3.479 1 97.19 67 ASN B CA 1
ATOM 2139 C C . ASN B 1 67 ? 13.203 1.411 4.098 1 97.19 67 ASN B C 1
ATOM 2141 O O . ASN B 1 67 ? 12.156 1.177 3.48 1 97.19 67 ASN B O 1
ATOM 2145 N N . LEU B 1 68 ? 13.172 1.982 5.297 1 97.62 68 LEU B N 1
ATOM 2146 C CA . LEU B 1 68 ? 11.953 2.078 6.098 1 97.62 68 LEU B CA 1
ATOM 2147 C C . LEU B 1 68 ? 11.023 3.154 5.547 1 97.62 68 LEU B C 1
ATOM 2149 O O . LEU B 1 68 ? 9.828 3.17 5.859 1 97.62 68 LEU B O 1
ATOM 2153 N N . ASN B 1 69 ? 11.539 3.994 4.684 1 98 69 ASN B N 1
ATOM 2154 C CA . ASN B 1 69 ? 10.734 5.094 4.164 1 98 69 ASN B CA 1
ATOM 2155 C C . ASN B 1 69 ? 9.719 4.605 3.135 1 98 69 ASN B C 1
ATOM 2157 O O . ASN B 1 69 ? 8.797 5.344 2.77 1 98 69 ASN B O 1
ATOM 2161 N N . ARG B 1 70 ? 9.914 3.326 2.656 1 98.56 70 ARG B N 1
ATOM 2162 C CA . ARG B 1 70 ? 8.977 2.967 1.595 1 98.56 70 ARG B CA 1
ATOM 2163 C C . ARG B 1 70 ? 8.766 1.457 1.537 1 98.56 70 ARG B C 1
ATOM 2165 O O . ARG B 1 70 ? 7.926 0.971 0.776 1 98.56 70 ARG B O 1
ATOM 2172 N N . GLN B 1 71 ? 9.539 0.646 2.25 1 98.75 71 GLN B N 1
ATOM 2173 C CA . GLN B 1 71 ? 9.406 -0.807 2.258 1 98.75 71 GLN B CA 1
ATOM 2174 C C . GLN B 1 71 ? 8.594 -1.279 3.459 1 98.75 71 GLN B C 1
ATOM 2176 O O . GLN B 1 71 ? 8.375 -0.52 4.406 1 98.75 71 GLN B O 1
ATOM 2181 N N . GLN B 1 72 ? 8.094 -2.451 3.504 1 98.69 72 GLN B N 1
ATOM 2182 C CA . GLN B 1 72 ? 7.109 -2.928 4.469 1 98.69 72 GLN B CA 1
ATOM 2183 C C . GLN B 1 72 ? 7.77 -3.27 5.805 1 98.69 72 GLN B C 1
ATOM 2185 O O . GLN B 1 72 ? 7.082 -3.586 6.777 1 98.69 72 GLN B O 1
ATOM 2190 N N . TYR B 1 73 ? 9.023 -3.072 5.938 1 98.56 73 TYR B N 1
ATOM 2191 C CA . TYR B 1 73 ? 9.766 -3.531 7.109 1 98.56 73 TYR B CA 1
ATOM 2192 C C . TYR B 1 73 ? 9.633 -2.541 8.258 1 98.56 73 TYR B C 1
ATOM 2194 O O . TYR B 1 73 ? 9.383 -1.353 8.039 1 98.56 73 TYR B O 1
ATOM 2202 N N . PHE B 1 74 ? 9.844 -3.037 9.461 1 97.94 74 PHE B N 1
ATOM 2203 C CA . PHE B 1 74 ? 9.883 -2.234 10.672 1 97.94 74 PHE B CA 1
ATOM 2204 C C . PHE B 1 74 ? 11.305 -2.158 11.219 1 97.94 74 PHE B C 1
ATOM 2206 O O . PHE B 1 74 ? 12.203 -2.859 10.742 1 97.94 74 PHE B O 1
ATOM 2213 N N . MET B 1 75 ? 11.469 -1.285 12.211 1 97 75 MET B N 1
ATOM 2214 C CA . MET B 1 75 ? 12.781 -1.089 12.812 1 97 75 MET B CA 1
ATOM 2215 C C . MET B 1 75 ? 13.344 -2.404 13.336 1 97 75 MET B C 1
ATOM 2217 O O . MET B 1 75 ? 14.555 -2.643 13.266 1 97 75 MET B O 1
ATOM 2221 N N . GLU B 1 76 ? 12.484 -3.264 13.797 1 96.88 76 GLU B N 1
ATOM 2222 C CA . GLU B 1 76 ? 12.922 -4.523 14.391 1 96.88 76 GLU B CA 1
ATOM 2223 C C . GLU B 1 76 ? 13.539 -5.445 13.352 1 96.88 76 GLU B C 1
ATOM 2225 O O . GLU B 1 76 ? 14.203 -6.426 13.695 1 96.88 76 GLU B O 1
ATOM 2230 N N . HIS B 1 77 ? 13.367 -5.172 12.148 1 98.06 77 HIS B N 1
ATOM 2231 C CA . HIS B 1 77 ? 13.836 -6.059 11.086 1 98.06 77 HIS B CA 1
ATOM 2232 C C . HIS B 1 77 ? 15.203 -5.625 10.562 1 98.06 77 HIS B C 1
ATOM 2234 O O . HIS B 1 77 ? 15.805 -6.32 9.75 1 98.06 77 HIS B O 1
ATOM 2240 N N . ILE B 1 78 ? 15.617 -4.445 10.977 1 97.88 78 ILE B N 1
ATOM 2241 C CA . ILE B 1 78 ? 16.906 -3.938 10.508 1 97.88 78 ILE B CA 1
ATOM 2242 C C . ILE B 1 78 ? 18 -4.973 10.773 1 97.88 78 ILE B C 1
ATOM 2244 O O . ILE B 1 78 ? 18.109 -5.488 11.891 1 97.88 78 ILE B O 1
ATOM 2248 N N . GLY B 1 79 ? 18.734 -5.324 9.719 1 97.94 79 GLY B N 1
ATOM 2249 C CA . GLY B 1 79 ? 19.828 -6.293 9.828 1 97.94 79 GLY B CA 1
ATOM 2250 C C . GLY B 1 79 ? 19.406 -7.699 9.438 1 97.94 79 GLY B C 1
ATOM 2251 O O . GLY B 1 79 ? 20.25 -8.555 9.203 1 97.94 79 GLY B O 1
ATOM 2252 N N . MET B 1 80 ? 18.141 -7.977 9.352 1 98.38 80 MET B N 1
ATOM 2253 C CA . MET B 1 80 ? 17.641 -9.266 8.883 1 98.38 80 MET B CA 1
ATOM 2254 C C . MET B 1 80 ? 17.656 -9.344 7.359 1 98.38 80 MET B C 1
ATOM 2256 O O . MET B 1 80 ? 17.5 -8.328 6.68 1 98.38 80 MET B O 1
ATOM 2260 N N . TYR B 1 81 ? 17.859 -10.547 6.848 1 98.88 81 TYR B N 1
ATOM 2261 C CA . TYR B 1 81 ? 17.641 -10.719 5.414 1 98.88 81 TYR B CA 1
ATOM 2262 C C . TYR B 1 81 ? 16.203 -10.367 5.047 1 98.88 81 TYR B C 1
ATOM 2264 O O . TYR B 1 81 ? 15.258 -10.734 5.762 1 98.88 81 TYR B O 1
ATOM 2272 N N . LYS B 1 82 ? 16.016 -9.648 3.953 1 98.88 82 LYS B N 1
ATOM 2273 C CA . LYS B 1 82 ? 14.68 -9.227 3.545 1 98.88 82 LYS B CA 1
ATOM 2274 C C . LYS B 1 82 ? 13.75 -10.43 3.363 1 98.88 82 LYS B C 1
ATOM 2276 O O . LYS B 1 82 ? 12.562 -10.352 3.662 1 98.88 82 LYS B O 1
ATOM 2281 N N . THR B 1 83 ? 14.273 -11.578 2.893 1 98.94 83 THR B N 1
ATOM 2282 C CA . THR B 1 83 ? 13.477 -12.781 2.711 1 98.94 83 THR B CA 1
ATOM 2283 C C . THR B 1 83 ? 12.898 -13.25 4.043 1 98.94 83 THR B C 1
ATOM 2285 O O . THR B 1 83 ? 11.703 -13.539 4.137 1 98.94 83 THR B O 1
ATOM 2288 N N . ASP B 1 84 ? 13.688 -13.242 5.059 1 98.88 84 ASP B N 1
ATOM 2289 C CA . ASP B 1 84 ? 13.242 -13.688 6.371 1 98.88 84 ASP B CA 1
ATOM 2290 C C . ASP B 1 84 ? 12.266 -12.695 6.988 1 98.88 84 ASP B C 1
ATOM 2292 O O . ASP B 1 84 ? 11.234 -13.086 7.539 1 98.88 84 ASP B O 1
ATOM 2296 N N . ALA B 1 85 ? 12.656 -11.438 6.918 1 98.81 85 ALA B N 1
ATOM 2297 C CA . ALA B 1 85 ? 11.82 -10.383 7.488 1 98.81 85 ALA B CA 1
ATOM 2298 C C . ALA B 1 85 ? 10.43 -10.375 6.855 1 98.81 85 ALA B C 1
ATOM 2300 O O . ALA B 1 85 ? 9.422 -10.367 7.562 1 98.81 85 ALA B O 1
ATOM 2301 N N . LEU B 1 86 ? 10.406 -10.445 5.562 1 98.88 86 LEU B N 1
ATOM 2302 C CA . LEU B 1 86 ? 9.125 -10.352 4.867 1 98.88 86 LEU B CA 1
ATOM 2303 C C . LEU B 1 86 ? 8.281 -11.594 5.125 1 98.88 86 LEU B C 1
ATOM 2305 O O . LEU B 1 86 ? 7.074 -11.5 5.34 1 98.88 86 LEU B O 1
ATOM 2309 N N . LYS B 1 87 ? 8.906 -12.742 5.051 1 98.88 87 LYS B N 1
ATOM 2310 C CA . LYS B 1 87 ? 8.164 -13.969 5.363 1 98.88 87 LYS B CA 1
ATOM 2311 C C . LYS B 1 87 ? 7.527 -13.883 6.75 1 98.88 87 LYS B C 1
ATOM 2313 O O . LYS B 1 87 ? 6.359 -14.227 6.922 1 98.88 87 LYS B O 1
ATOM 2318 N N . SER B 1 88 ? 8.289 -13.43 7.723 1 98.62 88 SER B N 1
ATOM 2319 C CA . SER B 1 88 ? 7.773 -13.328 9.086 1 98.62 88 SER B CA 1
ATOM 2320 C C . SER B 1 88 ? 6.578 -12.383 9.156 1 98.62 88 SER B C 1
ATOM 2322 O O . SER B 1 88 ? 5.625 -12.641 9.891 1 98.62 88 SER B O 1
ATOM 2324 N N . LEU B 1 89 ? 6.582 -11.328 8.445 1 98.44 89 LEU B N 1
ATOM 2325 C CA . LEU B 1 89 ? 5.492 -10.359 8.422 1 98.44 89 LEU B CA 1
ATOM 2326 C C . LEU B 1 89 ? 4.258 -10.945 7.742 1 98.44 89 LEU B C 1
ATOM 2328 O O . LEU B 1 89 ? 3.143 -10.797 8.25 1 98.44 89 LEU B O 1
ATOM 2332 N N . LEU B 1 90 ? 4.473 -11.602 6.609 1 98.69 90 LEU B N 1
ATOM 2333 C CA . LEU B 1 90 ? 3.357 -12.172 5.859 1 98.69 90 LEU B CA 1
ATOM 2334 C C . LEU B 1 90 ? 2.648 -13.25 6.672 1 98.69 90 LEU B C 1
ATOM 2336 O O . LEU B 1 90 ? 1.424 -13.375 6.609 1 98.69 90 LEU B O 1
ATOM 2340 N N . LEU B 1 91 ? 3.389 -13.945 7.453 1 98.06 91 LEU B N 1
ATOM 2341 C CA . LEU B 1 91 ? 2.809 -15.016 8.25 1 98.06 91 LEU B CA 1
ATOM 2342 C C . LEU B 1 91 ? 1.997 -14.445 9.414 1 98.06 91 LEU B C 1
ATOM 2344 O O . LEU B 1 91 ? 1.178 -15.156 10.008 1 98.06 91 LEU B O 1
ATOM 2348 N N . LYS B 1 92 ? 2.207 -13.188 9.781 1 97.56 92 LYS B N 1
ATOM 2349 C CA . LYS B 1 92 ? 1.36 -12.516 10.766 1 97.56 92 LYS B CA 1
ATOM 2350 C C . LYS B 1 92 ? 0.005 -12.156 10.164 1 97.56 92 LYS B C 1
ATOM 2352 O O . LYS B 1 92 ? -0.956 -11.906 10.898 1 97.56 92 LYS B O 1
ATOM 2357 N N . ILE B 1 93 ? -0.064 -12.055 8.875 1 97.44 93 ILE B N 1
ATOM 2358 C CA . ILE B 1 93 ? -1.32 -11.812 8.172 1 97.44 93 ILE B CA 1
ATOM 2359 C C . ILE B 1 93 ? -2.115 -13.117 8.07 1 97.44 93 ILE B C 1
ATOM 2361 O O . ILE B 1 93 ? -3.307 -13.148 8.383 1 97.44 93 ILE B O 1
ATOM 2365 N N . ASN B 1 94 ? -1.484 -14.156 7.664 1 96.94 94 ASN B N 1
ATOM 2366 C CA . ASN B 1 94 ? -2.027 -15.5 7.469 1 96.94 94 ASN B CA 1
ATOM 2367 C C . ASN B 1 94 ? -0.957 -16.562 7.648 1 96.94 94 ASN B C 1
ATOM 2369 O O . ASN B 1 94 ? -0.121 -16.766 6.766 1 96.94 94 ASN B O 1
ATOM 2373 N N . PRO B 1 95 ? -0.945 -17.297 8.711 1 97.12 95 PRO B N 1
ATOM 2374 C CA . PRO B 1 95 ? 0.129 -18.25 9.008 1 97.12 95 PRO B CA 1
ATOM 2375 C C . PRO B 1 95 ? 0.067 -19.5 8.125 1 97.12 95 PRO B C 1
ATOM 2377 O O . PRO B 1 95 ? 0.952 -20.359 8.203 1 97.12 95 PRO B O 1
ATOM 2380 N N . TYR B 1 96 ? -0.917 -19.562 7.23 1 97 96 TYR B N 1
ATOM 2381 C CA . TYR B 1 96 ? -1.115 -20.766 6.438 1 97 96 TYR B CA 1
ATOM 2382 C C . TYR B 1 96 ? -0.711 -20.531 4.984 1 97 96 TYR B C 1
ATOM 2384 O O . TYR B 1 96 ? -0.97 -21.375 4.121 1 97 96 TYR B O 1
ATOM 2392 N N . LEU B 1 97 ? -0.115 -19.422 4.695 1 97.31 97 LEU B N 1
ATOM 2393 C CA . LEU B 1 97 ? 0.42 -19.172 3.363 1 97.31 97 LEU B CA 1
ATOM 2394 C C . LEU B 1 97 ? 1.569 -20.125 3.043 1 97.31 97 LEU B C 1
ATOM 2396 O O . LEU B 1 97 ? 2.371 -20.453 3.92 1 97.31 97 LEU B O 1
ATOM 2400 N N . ASP B 1 98 ? 1.604 -20.641 1.82 1 98.5 98 ASP B N 1
ATOM 2401 C CA . ASP B 1 98 ? 2.777 -21.328 1.298 1 98.5 98 ASP B CA 1
ATOM 2402 C C . ASP B 1 98 ? 3.816 -20.344 0.776 1 98.5 98 ASP B C 1
ATOM 2404 O O . ASP B 1 98 ? 3.688 -19.828 -0.338 1 98.5 98 ASP B O 1
ATOM 2408 N N . ILE B 1 99 ? 4.887 -20.078 1.565 1 98.75 99 ILE B N 1
ATOM 2409 C CA . ILE B 1 99 ? 5.902 -19.094 1.226 1 98.75 99 ILE B CA 1
ATOM 2410 C C . ILE B 1 99 ? 7.262 -19.766 1.09 1 98.75 99 ILE B C 1
ATOM 2412 O O . ILE B 1 99 ? 7.777 -20.344 2.053 1 98.75 99 ILE B O 1
ATOM 2416 N N . ARG B 1 100 ? 7.777 -19.719 -0.075 1 98.81 100 ARG B N 1
ATOM 2417 C CA . ARG B 1 100 ? 9.148 -20.125 -0.341 1 98.81 100 ARG B CA 1
ATOM 2418 C C . ARG B 1 100 ? 10.078 -18.906 -0.419 1 98.81 100 ARG B C 1
ATOM 2420 O O . ARG B 1 100 ? 9.719 -17.891 -0.992 1 98.81 100 ARG B O 1
ATOM 2427 N N . THR B 1 101 ? 11.25 -19.031 0.205 1 98.88 101 THR B N 1
ATOM 2428 C CA . THR B 1 101 ? 12.227 -17.953 0.105 1 98.88 101 THR B CA 1
ATOM 2429 C C . THR B 1 101 ? 13.539 -18.469 -0.481 1 98.88 101 THR B C 1
ATOM 2431 O O . THR B 1 101 ? 13.945 -19.594 -0.209 1 98.88 101 THR B O 1
ATOM 2434 N N . ASP B 1 102 ? 14.117 -17.672 -1.31 1 98.94 102 ASP B N 1
ATOM 2435 C CA . ASP B 1 102 ? 15.5 -17.859 -1.75 1 98.94 102 ASP B CA 1
ATOM 2436 C C . ASP B 1 102 ? 16.328 -16.594 -1.502 1 98.94 102 ASP B C 1
ATOM 2438 O O . ASP B 1 102 ? 16.141 -15.578 -2.17 1 98.94 102 ASP B O 1
ATOM 2442 N N . CYS B 1 103 ? 17.234 -16.672 -0.562 1 98.88 103 CYS B N 1
ATOM 2443 C CA . CYS B 1 103 ? 18.141 -15.57 -0.266 1 98.88 103 CYS B CA 1
ATOM 2444 C C . CYS B 1 103 ? 19.344 -15.602 -1.183 1 98.88 103 CYS B C 1
ATOM 2446 O O . CYS B 1 103 ? 20.438 -15.984 -0.757 1 98.88 103 CYS B O 1
ATOM 2448 N N . VAL B 1 104 ? 19.172 -15.219 -2.387 1 98.81 104 VAL B N 1
ATOM 2449 C CA . VAL B 1 104 ? 20.219 -15.289 -3.408 1 98.81 104 VAL B CA 1
ATOM 2450 C C . VAL B 1 104 ? 20.062 -14.117 -4.379 1 98.81 104 VAL B C 1
ATOM 2452 O O . VAL B 1 104 ? 18.984 -13.531 -4.488 1 98.81 104 VAL B O 1
ATOM 2455 N N . LYS B 1 105 ? 21.172 -13.75 -4.996 1 98.5 105 LYS B N 1
ATOM 2456 C CA . LYS B 1 105 ? 21.125 -12.852 -6.141 1 98.5 105 LYS B CA 1
ATOM 2457 C C . LYS B 1 105 ? 20.719 -13.594 -7.41 1 98.5 105 LYS B C 1
ATOM 2459 O O . LYS B 1 105 ? 21.297 -14.633 -7.738 1 98.5 105 LYS B O 1
ATOM 2464 N N . VAL B 1 106 ? 19.688 -13.188 -8.109 1 98.81 106 VAL B N 1
ATOM 2465 C CA . VAL B 1 106 ? 19.281 -13.797 -9.375 1 98.81 106 VAL B CA 1
ATOM 2466 C C . VAL B 1 106 ? 20.344 -13.516 -10.445 1 98.81 106 VAL B C 1
ATOM 2468 O O . VAL B 1 106 ? 20.781 -12.375 -10.609 1 98.81 106 VAL B O 1
ATOM 2471 N N . THR B 1 107 ? 20.797 -14.477 -11.086 1 98.19 107 THR B N 1
ATOM 2472 C CA . THR B 1 107 ? 21.734 -14.398 -12.195 1 98.19 107 THR B CA 1
ATOM 2473 C C . THR B 1 107 ? 21.25 -15.211 -13.391 1 98.19 107 THR B C 1
ATOM 2475 O O . THR B 1 107 ? 20.281 -15.969 -13.273 1 98.19 107 THR B O 1
ATOM 2478 N N . ASP B 1 108 ? 21.938 -14.992 -14.477 1 97.62 108 ASP B N 1
ATOM 2479 C CA . ASP B 1 108 ? 21.625 -15.781 -15.656 1 97.62 108 ASP B CA 1
ATOM 2480 C C . ASP B 1 108 ? 21.734 -17.281 -15.367 1 97.62 108 ASP B C 1
ATOM 2482 O O . ASP B 1 108 ? 20.969 -18.078 -15.891 1 97.62 108 ASP B O 1
ATOM 2486 N N . ASP B 1 109 ? 22.578 -17.609 -14.539 1 98.12 109 ASP B N 1
ATOM 2487 C CA . ASP B 1 109 ? 22.906 -19.016 -14.289 1 98.12 109 ASP B CA 1
ATOM 2488 C C . ASP B 1 109 ? 21.828 -19.703 -13.445 1 98.12 109 ASP B C 1
ATOM 2490 O O . ASP B 1 109 ? 21.625 -20.906 -13.562 1 98.12 109 ASP B O 1
ATOM 2494 N N . ASN B 1 110 ? 21.172 -18.969 -12.578 1 98.69 110 ASN B N 1
ATOM 2495 C CA . ASN B 1 110 ? 20.25 -19.625 -11.664 1 98.69 110 ASN B CA 1
ATOM 2496 C C . ASN B 1 110 ? 18.797 -19.266 -11.992 1 98.69 110 ASN B C 1
ATOM 2498 O O . ASN B 1 110 ? 17.875 -19.766 -11.352 1 98.69 110 ASN B O 1
ATOM 2502 N N . LEU B 1 111 ? 18.594 -18.484 -12.961 1 98.69 111 LEU B N 1
ATOM 2503 C CA . LEU B 1 111 ? 17.266 -17.953 -13.305 1 98.69 111 LEU B CA 1
ATOM 2504 C C . LEU B 1 111 ? 16.297 -19.094 -13.609 1 98.69 111 LEU B C 1
ATOM 2506 O O . LEU B 1 111 ? 15.195 -19.141 -13.047 1 98.69 111 LEU B O 1
ATOM 2510 N N . GLN B 1 112 ? 16.672 -20 -14.445 1 98.5 112 GLN B N 1
ATOM 2511 C CA . GLN B 1 112 ? 15.773 -21.062 -14.883 1 98.5 112 GLN B CA 1
ATOM 2512 C C . GLN B 1 112 ? 15.312 -21.906 -13.703 1 98.5 112 GLN B C 1
ATOM 2514 O O . GLN B 1 112 ? 14.133 -22.25 -13.609 1 98.5 112 GLN B O 1
ATOM 2519 N N . GLU B 1 113 ? 16.203 -22.172 -12.875 1 98.62 113 GLU B N 1
ATOM 2520 C CA . GLU B 1 113 ? 15.852 -22.984 -11.703 1 98.62 113 GLU B CA 1
ATOM 2521 C C . GLU B 1 113 ? 14.945 -22.203 -10.75 1 98.62 113 GLU B C 1
ATOM 2523 O O . GLU B 1 113 ? 13.961 -22.75 -10.25 1 98.62 113 GLU B O 1
ATOM 2528 N N . LEU B 1 114 ? 15.234 -20.984 -10.461 1 98.81 114 LEU B N 1
ATOM 2529 C CA . LEU B 1 114 ? 14.516 -20.172 -9.484 1 98.81 114 LEU B CA 1
ATOM 2530 C C . LEU B 1 114 ? 13.07 -19.969 -9.906 1 98.81 114 LEU B C 1
ATOM 2532 O O . LEU B 1 114 ? 12.172 -19.891 -9.062 1 98.81 114 LEU B O 1
ATOM 2536 N N . PHE B 1 115 ? 12.852 -19.922 -11.219 1 98.81 115 PHE B N 1
ATOM 2537 C CA . PHE B 1 115 ? 11.531 -19.5 -11.664 1 98.81 115 PHE B CA 1
ATOM 2538 C C . PHE B 1 115 ? 10.797 -20.641 -12.359 1 98.81 115 PHE B C 1
ATOM 2540 O O . PHE B 1 115 ? 9.75 -20.422 -12.969 1 98.81 115 PHE B O 1
ATOM 2547 N N . ALA B 1 116 ? 11.289 -21.812 -12.234 1 98.44 116 ALA B N 1
ATOM 2548 C CA . ALA B 1 116 ? 10.75 -22.969 -12.945 1 98.44 116 ALA B CA 1
ATOM 2549 C C . ALA B 1 116 ? 9.297 -23.203 -12.57 1 98.44 116 ALA B C 1
ATOM 2551 O O . ALA B 1 116 ? 8.469 -23.5 -13.438 1 98.44 116 ALA B O 1
ATOM 2552 N N . ASP B 1 117 ? 8.891 -22.969 -11.336 1 97.25 117 ASP B N 1
ATOM 2553 C CA . ASP B 1 117 ? 7.602 -23.422 -10.828 1 97.25 117 ASP B CA 1
ATOM 2554 C C . ASP B 1 117 ? 6.559 -22.312 -10.906 1 97.25 117 ASP B C 1
ATOM 2556 O O . ASP B 1 117 ? 5.355 -22.578 -10.891 1 97.25 117 ASP B O 1
ATOM 2560 N N . ALA B 1 118 ? 7.016 -21.094 -11.008 1 98.06 118 ALA B N 1
ATOM 2561 C CA . ALA B 1 118 ? 6.082 -19.969 -10.961 1 98.06 118 ALA B CA 1
ATOM 2562 C C . ALA B 1 118 ? 5.293 -19.859 -12.266 1 98.06 118 ALA B C 1
ATOM 2564 O O . ALA B 1 118 ? 5.828 -20.109 -13.344 1 98.06 118 ALA B O 1
ATOM 2565 N N . THR B 1 119 ? 4.027 -19.438 -12.141 1 98.56 119 THR B N 1
ATOM 2566 C CA . THR B 1 119 ? 3.229 -19.125 -13.32 1 98.56 119 THR B CA 1
ATOM 2567 C C . THR B 1 119 ? 3.297 -17.641 -13.648 1 98.56 119 THR B C 1
ATOM 2569 O O . THR B 1 119 ? 3.162 -17.234 -14.805 1 98.56 119 THR B O 1
ATOM 2572 N N . ILE B 1 120 ? 3.471 -16.875 -12.68 1 98.94 120 ILE B N 1
ATOM 2573 C CA . ILE B 1 120 ? 3.594 -15.43 -12.805 1 98.94 120 ILE B CA 1
ATOM 2574 C C . ILE B 1 120 ? 4.871 -14.961 -12.109 1 98.94 120 ILE B C 1
ATOM 2576 O O . ILE B 1 120 ? 5.191 -15.406 -11.008 1 98.94 120 ILE B O 1
ATOM 2580 N N . VAL B 1 121 ? 5.602 -14.109 -12.781 1 98.94 121 VAL B N 1
ATOM 2581 C CA . VAL B 1 121 ? 6.82 -13.523 -12.234 1 98.94 121 VAL B CA 1
ATOM 2582 C C . VAL B 1 121 ? 6.645 -12.016 -12.07 1 98.94 121 VAL B C 1
ATOM 2584 O O . VAL B 1 121 ? 6.23 -11.32 -13 1 98.94 121 VAL B O 1
ATOM 2587 N N . CYS B 1 122 ? 6.898 -11.523 -10.906 1 98.94 122 CYS B N 1
ATOM 2588 C CA . CYS B 1 122 ? 6.953 -10.094 -10.609 1 98.94 122 CYS B CA 1
ATOM 2589 C C . CYS B 1 122 ? 8.391 -9.609 -10.539 1 98.94 122 CYS B C 1
ATOM 2591 O O . CYS B 1 122 ? 9.156 -10.023 -9.672 1 98.94 122 CYS B O 1
ATOM 2593 N N . GLU B 1 123 ? 8.766 -8.789 -11.461 1 98.94 123 GLU B N 1
ATOM 2594 C CA . GLU B 1 123 ? 10.07 -8.141 -11.43 1 98.94 123 GLU B CA 1
ATOM 2595 C C . GLU B 1 123 ? 10.016 -6.836 -10.633 1 98.94 123 GLU B C 1
ATOM 2597 O O . GLU B 1 123 ? 9.258 -5.922 -10.977 1 98.94 123 GLU B O 1
ATOM 2602 N N . ALA B 1 124 ? 10.797 -6.801 -9.586 1 98.75 124 ALA B N 1
ATOM 2603 C CA . ALA B 1 124 ? 10.797 -5.652 -8.68 1 98.75 124 ALA B CA 1
ATOM 2604 C C . ALA B 1 124 ? 12.211 -5.23 -8.32 1 98.75 124 ALA B C 1
ATOM 2606 O O . ALA B 1 124 ? 12.508 -4.941 -7.16 1 98.75 124 ALA B O 1
ATOM 2607 N N . PHE B 1 125 ? 13.078 -5.188 -9.25 1 97.5 125 PHE B N 1
ATOM 2608 C CA . PHE B 1 125 ? 14.445 -4.73 -9.047 1 97.5 125 PHE B CA 1
ATOM 2609 C C . PHE B 1 125 ? 14.547 -3.221 -9.227 1 97.5 125 PHE B C 1
ATOM 2611 O O . PHE B 1 125 ? 13.742 -2.619 -9.93 1 97.5 125 PHE B O 1
ATOM 2618 N N . ASP B 1 126 ? 15.562 -2.611 -8.633 1 91.94 126 ASP B N 1
ATOM 2619 C CA . ASP B 1 126 ? 15.781 -1.177 -8.773 1 91.94 126 ASP B CA 1
ATOM 2620 C C . ASP B 1 126 ? 17 -0.897 -9.664 1 91.94 126 ASP B C 1
ATOM 2622 O O . ASP B 1 126 ? 17.266 0.255 -10.008 1 91.94 126 ASP B O 1
ATOM 2626 N N . ASN B 1 127 ? 17.703 -1.926 -10.016 1 93.56 127 ASN B N 1
ATOM 2627 C CA . ASN B 1 127 ? 18.859 -1.828 -10.898 1 93.56 127 ASN B CA 1
ATOM 2628 C C . ASN B 1 127 ? 18.5 -2.143 -12.344 1 93.56 127 ASN B C 1
ATOM 2630 O O . ASN B 1 127 ? 18.031 -3.246 -12.648 1 93.56 127 ASN B O 1
ATOM 2634 N N . PRO B 1 128 ? 18.766 -1.194 -13.234 1 94.38 128 PRO B N 1
ATOM 2635 C CA . PRO B 1 128 ? 18.328 -1.369 -14.625 1 94.38 128 PRO B CA 1
ATOM 2636 C C . PRO B 1 128 ? 18.953 -2.598 -15.289 1 94.38 128 PRO B C 1
ATOM 2638 O O . PRO B 1 128 ? 18.281 -3.283 -16.062 1 94.38 128 PRO B O 1
ATOM 2641 N N . GLU B 1 129 ? 20.188 -2.867 -14.992 1 96.75 129 GLU B N 1
ATOM 2642 C CA . GLU B 1 129 ? 20.859 -4.016 -15.594 1 96.75 129 GLU B CA 1
ATOM 2643 C C . GLU B 1 129 ? 20.266 -5.328 -15.094 1 96.75 129 GLU B C 1
ATOM 2645 O O . GLU B 1 129 ? 20.031 -6.25 -15.875 1 96.75 129 GLU B O 1
ATOM 2650 N N . ALA B 1 130 ? 20.047 -5.43 -13.797 1 97.44 130 ALA B N 1
ATOM 2651 C CA . ALA B 1 130 ? 19.422 -6.617 -13.219 1 97.44 130 ALA B CA 1
ATOM 2652 C C . ALA B 1 130 ? 18 -6.805 -13.758 1 97.44 130 ALA B C 1
ATOM 2654 O O . ALA B 1 130 ? 17.578 -7.93 -14.031 1 97.44 130 ALA B O 1
ATOM 2655 N N . LYS B 1 131 ? 17.312 -5.766 -13.898 1 97.69 131 LYS B N 1
ATOM 2656 C CA . LYS B 1 131 ? 15.961 -5.793 -14.477 1 97.69 131 LYS B CA 1
ATOM 2657 C C . LYS B 1 131 ? 15.984 -6.355 -15.891 1 97.69 131 LYS B C 1
ATOM 2659 O O . LYS B 1 131 ? 15.219 -7.266 -16.219 1 97.69 131 LYS B O 1
ATOM 2664 N N . ALA B 1 132 ? 16.797 -5.762 -16.656 1 97.75 132 ALA B N 1
ATOM 2665 C CA . ALA B 1 132 ? 16.891 -6.207 -18.047 1 97.75 132 ALA B CA 1
ATOM 2666 C C . ALA B 1 132 ? 17.25 -7.691 -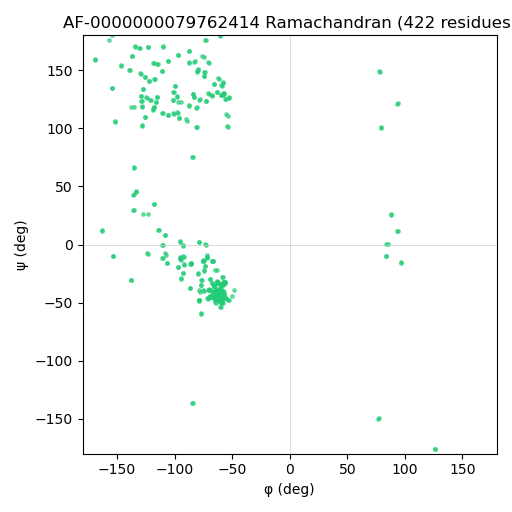18.125 1 97.75 132 ALA B C 1
ATOM 2668 O O . ALA B 1 132 ? 16.672 -8.43 -18.938 1 97.75 132 ALA B O 1
ATOM 2669 N N . MET B 1 133 ? 18.141 -8.062 -17.328 1 98.38 133 MET B N 1
ATOM 2670 C CA . MET B 1 133 ? 18.578 -9.453 -17.281 1 98.38 133 MET B CA 1
ATOM 2671 C C . MET B 1 133 ? 17.406 -10.375 -16.938 1 98.38 133 MET B C 1
ATOM 2673 O O . MET B 1 133 ? 17.172 -11.375 -17.625 1 98.38 133 MET B O 1
ATOM 2677 N N . LEU B 1 134 ? 16.672 -10.07 -15.945 1 98.69 134 LEU B N 1
ATOM 2678 C CA . LEU B 1 134 ? 15.547 -10.891 -15.516 1 98.69 134 LEU B CA 1
ATOM 2679 C C . LEU B 1 134 ? 14.461 -10.93 -16.578 1 98.69 134 LEU B C 1
ATOM 2681 O O . LEU B 1 134 ? 13.969 -12 -16.938 1 98.69 134 LEU B O 1
ATOM 2685 N N . VAL B 1 135 ? 14.086 -9.766 -17.062 1 98.44 135 VAL B N 1
ATOM 2686 C CA . VAL B 1 135 ? 13.016 -9.641 -18.031 1 98.44 135 VAL B CA 1
ATOM 2687 C C . VAL B 1 135 ? 13.359 -10.453 -19.281 1 98.44 135 VAL B C 1
ATOM 2689 O O . VAL B 1 135 ? 12.562 -11.281 -19.734 1 98.44 135 VAL B O 1
ATOM 2692 N N . ASN B 1 136 ? 14.562 -10.242 -19.781 1 98.19 136 ASN B N 1
ATOM 2693 C CA . ASN B 1 136 ? 14.992 -10.969 -20.969 1 98.19 136 ASN B CA 1
ATOM 2694 C C . ASN B 1 136 ? 15.055 -12.469 -20.719 1 98.19 136 ASN B C 1
ATOM 2696 O O . ASN B 1 136 ? 14.656 -13.266 -21.578 1 98.19 136 ASN B O 1
ATOM 2700 N N . GLY B 1 137 ? 15.562 -12.805 -19.578 1 98.56 137 GLY B N 1
ATOM 2701 C CA . GLY B 1 137 ? 15.672 -14.211 -19.219 1 98.56 137 GLY B CA 1
ATOM 2702 C C . GLY B 1 137 ? 14.336 -14.914 -19.125 1 98.56 137 GLY B C 1
ATOM 2703 O O . GLY B 1 137 ? 14.164 -16.016 -19.656 1 98.56 137 GLY B O 1
ATOM 2704 N N . ILE B 1 138 ? 13.391 -14.32 -18.5 1 98.69 138 ILE B N 1
ATOM 2705 C CA . ILE B 1 138 ? 12.07 -14.914 -18.344 1 98.69 138 ILE B CA 1
ATOM 2706 C C . ILE B 1 138 ? 11.398 -15.055 -19.703 1 98.69 138 ILE B C 1
ATOM 2708 O O . ILE B 1 138 ? 10.844 -16.109 -20.016 1 98.69 138 ILE B O 1
ATOM 2712 N N . LEU B 1 139 ? 11.445 -14 -20.484 1 97.94 139 LEU B N 1
ATOM 2713 C CA . LEU B 1 139 ? 10.797 -14.016 -21.797 1 97.94 139 LEU B CA 1
ATOM 2714 C C . LEU B 1 139 ? 11.422 -15.07 -22.703 1 97.94 139 LEU B C 1
ATOM 2716 O O . LEU B 1 139 ? 10.734 -15.68 -23.531 1 97.94 139 LEU B O 1
ATOM 2720 N N . GLU B 1 140 ? 12.672 -15.266 -22.5 1 98 140 GLU B N 1
ATOM 2721 C CA . GLU B 1 140 ? 13.398 -16.219 -23.344 1 98 140 GLU B CA 1
ATOM 2722 C C . GLU B 1 140 ? 13.133 -17.656 -22.891 1 98 140 GLU B C 1
ATOM 2724 O O . GLU B 1 140 ? 12.789 -18.5 -23.719 1 98 140 GLU B O 1
ATOM 2729 N N . HIS B 1 141 ? 13.227 -17.922 -21.688 1 98.44 141 HIS B N 1
ATOM 2730 C CA . HIS B 1 141 ? 13.227 -19.297 -21.203 1 98.44 141 HIS B CA 1
ATOM 2731 C C . HIS B 1 141 ? 11.812 -19.75 -20.844 1 98.44 141 HIS B C 1
ATOM 2733 O O . HIS B 1 141 ? 11.547 -20.953 -20.781 1 98.44 141 HIS B O 1
ATOM 2739 N N . PHE B 1 142 ? 10.945 -18.812 -20.531 1 98.31 142 PHE B N 1
ATOM 2740 C CA . PHE B 1 142 ? 9.586 -19.125 -20.109 1 98.31 142 PHE B CA 1
ATOM 2741 C C . PHE B 1 142 ? 8.578 -18.219 -20.812 1 98.31 142 PHE B C 1
ATOM 2743 O O . PHE B 1 142 ? 7.84 -17.469 -20.172 1 98.31 142 PHE B O 1
ATOM 2750 N N . PRO B 1 143 ? 8.43 -18.359 -22.125 1 96.88 143 PRO B N 1
ATOM 2751 C CA . PRO B 1 143 ? 7.594 -17.422 -22.891 1 96.88 143 PRO B CA 1
ATOM 2752 C C . PRO B 1 143 ? 6.113 -17.516 -22.531 1 96.88 143 PRO B C 1
ATOM 2754 O O . PRO B 1 143 ? 5.336 -16.625 -22.859 1 96.88 143 PRO B O 1
ATOM 2757 N N . GLU B 1 144 ? 5.75 -18.531 -21.859 1 97.56 144 GLU B N 1
ATOM 2758 C CA . GLU B 1 144 ? 4.344 -18.719 -21.531 1 97.56 144 GLU B CA 1
ATOM 2759 C C . GLU B 1 144 ? 4.004 -18.109 -20.188 1 97.56 144 GLU B C 1
ATOM 2761 O O . GLU B 1 144 ? 2.832 -17.938 -19.844 1 97.56 144 GLU B O 1
ATOM 2766 N N . LYS B 1 145 ? 5 -17.828 -19.375 1 98.56 145 LYS B N 1
ATOM 2767 C CA . LYS B 1 145 ? 4.762 -17.234 -18.062 1 98.56 145 LYS B CA 1
ATOM 2768 C C . LYS B 1 145 ? 4.379 -15.766 -18.188 1 98.56 145 LYS B C 1
ATOM 2770 O O . LYS B 1 145 ? 4.789 -15.086 -19.141 1 98.56 145 LYS B O 1
ATOM 2775 N N . LYS B 1 146 ? 3.57 -15.328 -17.281 1 98.88 146 LYS B N 1
ATOM 2776 C CA . LYS B 1 146 ? 3.223 -13.906 -17.203 1 98.88 146 LYS B CA 1
ATOM 2777 C C . LYS B 1 146 ? 4.273 -13.125 -16.422 1 98.88 146 LYS B C 1
ATOM 2779 O O . LYS B 1 146 ? 4.691 -13.555 -15.336 1 98.88 146 LYS B O 1
ATOM 2784 N N . LEU B 1 147 ? 4.715 -12.078 -17 1 98.94 147 LEU B N 1
ATOM 2785 C CA . LEU B 1 147 ? 5.723 -11.211 -16.406 1 98.94 147 LEU B CA 1
ATOM 2786 C C . LEU B 1 147 ? 5.16 -9.82 -16.141 1 98.94 147 LEU B C 1
ATOM 2788 O O . LEU B 1 147 ? 4.625 -9.18 -17.047 1 98.94 147 LEU B O 1
ATOM 2792 N N . VAL B 1 148 ? 5.203 -9.359 -14.875 1 98.94 148 VAL B N 1
ATOM 2793 C CA . VAL B 1 148 ? 4.77 -8.023 -14.477 1 98.94 148 VAL B CA 1
ATOM 2794 C C . VAL B 1 148 ? 5.945 -7.246 -13.898 1 98.94 148 VAL B C 1
ATOM 2796 O O . VAL B 1 148 ? 6.527 -7.648 -12.883 1 98.94 148 VAL B O 1
ATOM 2799 N N . SER B 1 149 ? 6.293 -6.148 -14.539 1 98.81 149 SER B N 1
ATOM 2800 C CA . SER B 1 149 ? 7.43 -5.324 -14.148 1 98.81 149 SER B CA 1
ATOM 2801 C C . SER B 1 149 ? 7 -3.885 -13.883 1 98.81 149 SER B C 1
ATOM 2803 O O . SER B 1 149 ? 5.84 -3.527 -14.086 1 98.81 149 SER B O 1
ATOM 2805 N N . ALA B 1 150 ? 7.934 -3.109 -13.32 1 98.5 150 ALA B N 1
ATOM 2806 C CA . ALA B 1 150 ? 7.625 -1.708 -13.039 1 98.5 150 ALA B CA 1
ATOM 2807 C C . ALA B 1 150 ? 8.812 -0.81 -13.367 1 98.5 150 ALA B C 1
ATOM 2809 O O . ALA B 1 150 ? 9.969 -1.251 -13.328 1 98.5 150 ALA B O 1
ATOM 2810 N N . THR B 1 151 ? 8.484 0.403 -13.742 1 96.94 151 THR B N 1
ATOM 2811 C CA . THR B 1 151 ? 9.508 1.405 -14.031 1 96.94 151 THR B CA 1
ATOM 2812 C C . THR B 1 151 ? 8.953 2.812 -13.828 1 96.94 151 THR B C 1
ATOM 2814 O O . THR B 1 151 ? 7.801 3.09 -14.18 1 96.94 151 THR B O 1
ATOM 2817 N N . GLY B 1 152 ? 9.781 3.693 -13.125 1 94.62 152 GLY B N 1
ATOM 2818 C CA . GLY B 1 152 ? 9.398 5.09 -12.977 1 94.62 152 GLY B CA 1
ATOM 2819 C C . GLY B 1 152 ? 8.359 5.309 -11.898 1 94.62 152 GLY B C 1
ATOM 2820 O O . GLY B 1 152 ? 7.152 5.227 -12.156 1 94.62 152 GLY B O 1
ATOM 2821 N N . MET B 1 153 ? 8.773 5.762 -10.68 1 94.81 153 MET B N 1
ATOM 2822 C CA . MET B 1 153 ? 7.828 5.996 -9.594 1 94.81 153 MET B CA 1
ATOM 2823 C C . MET B 1 153 ? 8.445 6.879 -8.516 1 94.81 153 MET B C 1
ATOM 2825 O O . MET B 1 153 ? 7.895 7.016 -7.426 1 94.81 153 MET B O 1
ATOM 2829 N N . ALA B 1 154 ? 9.562 7.492 -8.812 1 97.19 154 ALA B N 1
ATOM 2830 C CA . ALA B 1 154 ? 10.258 8.328 -7.832 1 97.19 154 ALA B CA 1
ATOM 2831 C C . ALA B 1 154 ? 9.484 9.617 -7.57 1 97.19 154 ALA B C 1
ATOM 2833 O O . ALA B 1 154 ? 8.664 10.039 -8.391 1 97.19 154 ALA B O 1
ATOM 2834 N N . GLY B 1 155 ? 9.742 10.188 -6.402 1 97.44 155 GLY B N 1
ATOM 2835 C CA . GLY B 1 155 ? 9.211 11.492 -6.047 1 97.44 155 GLY B CA 1
ATOM 2836 C C . GLY B 1 155 ? 7.746 11.453 -5.656 1 97.44 155 GLY B C 1
ATOM 2837 O O . GLY B 1 155 ? 7.293 10.508 -5.012 1 97.44 155 GLY B O 1
ATOM 2838 N N . TYR B 1 156 ? 7.109 12.578 -5.945 1 98.25 156 TYR B N 1
ATOM 2839 C CA . TYR B 1 156 ? 5.723 12.812 -5.566 1 98.25 156 TYR B CA 1
ATOM 2840 C C . TYR B 1 156 ? 4.938 13.422 -6.719 1 98.25 156 TYR B C 1
ATOM 2842 O O . TYR B 1 156 ? 4.031 14.234 -6.504 1 98.25 156 TYR B O 1
ATOM 2850 N N . GLY B 1 157 ? 5.352 13.094 -7.949 1 98 157 GLY B N 1
ATOM 2851 C CA . GLY B 1 157 ? 4.605 13.562 -9.102 1 98 157 GLY B CA 1
ATOM 2852 C C . GLY B 1 157 ? 3.17 13.07 -9.133 1 98 157 GLY B C 1
ATOM 2853 O O . GLY B 1 157 ? 2.75 12.32 -8.25 1 98 157 GLY B O 1
ATOM 2854 N N . SER B 1 158 ? 2.447 13.477 -10.172 1 98.56 158 SER B N 1
ATOM 2855 C CA . SER B 1 158 ? 1.036 13.125 -10.273 1 98.56 158 SER B CA 1
ATOM 2856 C C . SER B 1 158 ? 0.844 11.609 -10.258 1 98.56 158 SER B C 1
ATOM 2858 O O . SER B 1 158 ? 1.484 10.891 -11.023 1 98.56 158 SER B O 1
ATOM 2860 N N . SER B 1 159 ? -0.047 11.18 -9.367 1 98.62 159 SER B N 1
ATOM 2861 C CA . SER B 1 159 ? -0.383 9.766 -9.297 1 98.62 159 SER B CA 1
ATOM 2862 C C . SER B 1 159 ? -0.918 9.258 -10.633 1 98.62 159 SER B C 1
ATOM 2864 O O . SER B 1 159 ? -0.755 8.086 -10.977 1 98.62 159 SER B O 1
ATOM 2866 N N . ASN B 1 160 ? -1.532 10.156 -11.398 1 98.69 160 ASN B N 1
ATOM 2867 C CA . ASN B 1 160 ? -2.25 9.781 -12.617 1 98.69 160 ASN B CA 1
ATOM 2868 C C . ASN B 1 160 ? -1.293 9.375 -13.734 1 98.69 160 ASN B C 1
ATOM 2870 O O . ASN B 1 160 ? -1.714 8.805 -14.734 1 98.69 160 ASN B O 1
ATOM 2874 N N . THR B 1 161 ? -0.048 9.617 -13.547 1 98.62 161 THR B N 1
ATOM 2875 C CA . THR B 1 161 ? 0.927 9.281 -14.578 1 98.62 161 THR B CA 1
ATOM 2876 C C . THR B 1 161 ? 1.381 7.828 -14.438 1 98.62 161 THR B C 1
ATOM 2878 O O . THR B 1 161 ? 2.012 7.277 -15.336 1 98.62 161 THR B O 1
ATOM 2881 N N . ILE B 1 162 ? 1.137 7.195 -13.328 1 98.75 162 ILE B N 1
ATOM 2882 C CA . ILE B 1 162 ? 1.43 5.781 -13.141 1 98.75 162 ILE B CA 1
ATOM 2883 C C . ILE B 1 162 ? 0.314 4.938 -13.758 1 98.75 162 ILE B C 1
ATOM 2885 O O . ILE B 1 162 ? -0.835 4.996 -13.312 1 98.75 162 ILE B O 1
ATOM 2889 N N . ILE B 1 163 ? 0.661 4.164 -14.727 1 98.75 163 ILE B N 1
ATOM 2890 C CA . ILE B 1 163 ? -0.323 3.338 -15.414 1 98.75 163 ILE B CA 1
ATOM 2891 C C . ILE B 1 163 ? 0.243 1.938 -15.641 1 98.75 163 ILE B C 1
ATOM 2893 O O . ILE B 1 163 ? 1.452 1.724 -15.516 1 98.75 163 ILE B O 1
ATOM 2897 N N . THR B 1 164 ? -0.579 1.008 -15.898 1 98.88 164 THR B N 1
ATOM 2898 C CA . THR B 1 164 ? -0.232 -0.342 -16.328 1 98.88 164 THR B CA 1
ATOM 2899 C C . THR B 1 164 ? -0.408 -0.491 -17.844 1 98.88 164 THR B C 1
ATOM 2901 O O . THR B 1 164 ? -1.433 -0.087 -18.391 1 98.88 164 THR B O 1
ATOM 2904 N N . LYS B 1 165 ? 0.57 -1.025 -18.516 1 98.62 165 LYS B N 1
ATOM 2905 C CA . LYS B 1 165 ? 0.534 -1.295 -19.938 1 98.62 165 LYS B CA 1
ATOM 2906 C C . LYS B 1 165 ? 0.867 -2.754 -20.234 1 98.62 165 LYS B C 1
ATOM 2908 O O . LYS B 1 165 ? 1.649 -3.375 -19.516 1 98.62 165 LYS B O 1
ATOM 2913 N N . ARG B 1 166 ? 0.21 -3.266 -21.219 1 98.56 166 ARG B N 1
ATOM 2914 C CA . ARG B 1 166 ? 0.644 -4.535 -21.797 1 98.56 166 ARG B CA 1
ATOM 2915 C C . ARG B 1 166 ? 1.649 -4.316 -22.922 1 98.56 166 ARG B C 1
ATOM 2917 O O . ARG B 1 166 ? 1.283 -3.871 -24 1 98.56 166 ARG B O 1
ATOM 2924 N N . ILE B 1 167 ? 2.863 -4.586 -22.719 1 97.75 167 ILE B N 1
ATOM 2925 C CA . ILE B 1 167 ? 3.949 -4.312 -23.656 1 97.75 167 ILE B CA 1
ATOM 2926 C C . ILE B 1 167 ? 3.949 -5.359 -24.766 1 97.75 167 ILE B C 1
ATOM 2928 O O . ILE B 1 167 ? 4.18 -5.035 -25.922 1 97.75 167 ILE B O 1
ATOM 2932 N N . MET B 1 168 ? 3.713 -6.602 -24.406 1 95.81 168 MET B N 1
ATOM 2933 C CA . MET B 1 168 ? 3.529 -7.73 -25.312 1 95.81 168 MET B CA 1
ATOM 2934 C C . MET B 1 168 ? 2.689 -8.82 -24.656 1 95.81 168 MET B C 1
ATOM 2936 O O . MET B 1 168 ? 2.201 -8.656 -23.547 1 95.81 168 MET B O 1
ATOM 2940 N N . LYS B 1 169 ? 2.398 -9.875 -25.234 1 94.44 169 LYS B N 1
ATOM 2941 C CA . LYS B 1 169 ? 1.386 -10.859 -24.875 1 94.44 169 LYS B CA 1
ATOM 2942 C C . LYS B 1 169 ? 1.504 -11.258 -23.422 1 94.44 169 LYS B C 1
ATOM 2944 O O . LYS B 1 169 ? 0.504 -11.297 -22.688 1 94.44 169 LYS B O 1
ATOM 2949 N N . ASN B 1 170 ? 2.668 -11.531 -22.844 1 97.69 170 ASN B N 1
ATOM 2950 C CA . ASN B 1 170 ? 2.83 -12.031 -21.484 1 97.69 170 ASN B CA 1
ATOM 2951 C C . ASN B 1 170 ? 3.721 -11.109 -20.656 1 97.69 170 ASN B C 1
ATOM 2953 O O . ASN B 1 170 ? 4.324 -11.539 -19.672 1 97.69 170 ASN B O 1
ATOM 2957 N N . PHE B 1 171 ? 3.756 -9.828 -21.031 1 98.75 171 PHE B N 1
ATOM 2958 C CA . PHE B 1 171 ? 4.625 -8.875 -20.359 1 98.75 171 PHE B CA 1
ATOM 2959 C C . PHE B 1 171 ? 3.891 -7.57 -20.078 1 98.75 171 PHE B C 1
ATOM 2961 O O . PHE B 1 171 ? 3.467 -6.883 -21.016 1 98.75 171 PHE B O 1
ATOM 2968 N N . TYR B 1 172 ? 3.764 -7.234 -18.844 1 98.88 172 TYR B N 1
ATOM 2969 C CA . TYR B 1 172 ? 3.084 -6.035 -18.359 1 98.88 172 TYR B CA 1
ATOM 2970 C C . TYR B 1 172 ? 4.047 -5.121 -17.625 1 98.88 172 TYR B C 1
ATOM 2972 O O . TYR B 1 172 ? 4.93 -5.594 -16.891 1 98.88 172 TYR B O 1
ATOM 2980 N N . LEU B 1 173 ? 3.842 -3.826 -17.828 1 98.75 173 LEU B N 1
ATOM 2981 C CA . LEU B 1 173 ? 4.719 -2.824 -17.234 1 98.75 173 LEU B CA 1
ATOM 2982 C C . LEU B 1 173 ? 3.906 -1.76 -16.5 1 98.75 173 LEU B C 1
ATOM 2984 O O . LEU B 1 173 ? 2.971 -1.189 -17.078 1 98.75 173 LEU B O 1
ATOM 2988 N N . CYS B 1 174 ? 4.25 -1.532 -15.273 1 98.81 174 CYS B N 1
ATOM 2989 C CA . CYS B 1 174 ? 3.596 -0.533 -14.438 1 98.81 174 CYS B CA 1
ATOM 2990 C C . CYS B 1 174 ? 4.527 0.64 -14.156 1 98.81 174 CYS B C 1
ATOM 2992 O O . CYS B 1 174 ? 5.738 0.456 -14.016 1 98.81 174 CYS B O 1
ATOM 2994 N N . GLY B 1 175 ? 4.012 1.818 -13.992 1 98.5 175 GLY B N 1
ATOM 2995 C CA . GLY B 1 175 ? 4.801 2.992 -13.648 1 98.5 175 GLY B CA 1
ATOM 2996 C C . GLY B 1 175 ? 4.582 4.152 -14.602 1 98.5 175 GLY B C 1
ATOM 2997 O O . GLY B 1 175 ? 3.686 4.109 -15.453 1 98.5 175 GLY B O 1
ATOM 2998 N N . ASP B 1 176 ? 5.32 5.203 -14.391 1 98.12 176 ASP B N 1
ATOM 2999 C CA . ASP B 1 176 ? 5.184 6.348 -15.281 1 98.12 176 ASP B CA 1
ATOM 3000 C C . ASP B 1 176 ? 6.223 6.305 -16.406 1 98.12 176 ASP B C 1
ATOM 3002 O O . ASP B 1 176 ? 6.191 7.125 -17.312 1 98.12 176 ASP B O 1
ATOM 3006 N N . GLY B 1 177 ? 7.266 5.438 -16.297 1 95.75 177 GLY B N 1
ATOM 3007 C CA . GLY B 1 177 ? 8.211 5.129 -17.359 1 95.75 177 GLY B CA 1
ATOM 3008 C C . GLY B 1 177 ? 9.359 6.117 -17.438 1 95.75 177 GLY B C 1
ATOM 3009 O O . GLY B 1 177 ? 10.305 5.922 -18.203 1 95.75 177 GLY B O 1
ATOM 3010 N N . VAL B 1 178 ? 9.352 7.164 -16.5 1 93.88 178 VAL B N 1
ATOM 3011 C CA . VAL B 1 178 ? 10.32 8.211 -16.812 1 93.88 178 VAL B CA 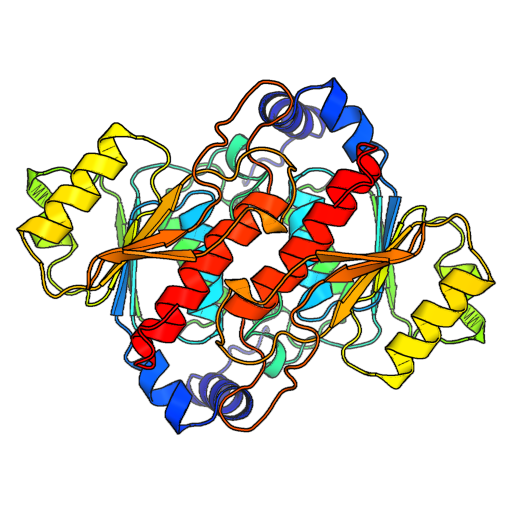1
ATOM 3012 C C . VAL B 1 178 ? 11.016 8.656 -15.531 1 93.88 178 VAL B C 1
ATOM 3014 O O . VAL B 1 178 ? 12.18 9.062 -15.562 1 93.88 178 VAL B O 1
ATOM 3017 N N . THR B 1 179 ? 10.391 8.594 -14.43 1 92.38 179 THR B N 1
ATOM 3018 C CA . THR B 1 179 ? 10.945 9.242 -13.242 1 92.38 179 THR B CA 1
ATOM 3019 C C . THR B 1 179 ? 11.977 8.344 -12.562 1 92.38 179 THR B C 1
ATOM 3021 O O . THR B 1 179 ? 11.664 7.207 -12.188 1 92.38 179 THR B O 1
ATOM 3024 N N . ALA B 1 180 ? 13.117 8.875 -12.352 1 93.81 180 ALA B N 1
ATOM 3025 C CA . ALA B 1 180 ? 14.203 8.289 -11.57 1 93.81 180 ALA B CA 1
ATOM 3026 C C . ALA B 1 180 ? 14.492 9.117 -10.32 1 93.81 180 ALA B C 1
ATOM 3028 O O . ALA B 1 180 ? 14.133 10.297 -10.258 1 93.81 180 ALA B O 1
ATOM 3029 N N . PRO B 1 181 ? 15.062 8.484 -9.289 1 94.81 181 PRO B N 1
ATOM 3030 C CA . PRO B 1 181 ? 15.383 9.258 -8.086 1 94.81 181 PRO B CA 1
ATOM 3031 C C . PRO B 1 181 ? 16.359 10.406 -8.359 1 94.81 181 PRO B C 1
ATOM 3033 O O . PRO B 1 181 ? 17.359 10.211 -9.047 1 94.81 181 PRO B O 1
ATOM 3036 N N . THR B 1 182 ? 16 11.547 -7.926 1 95.25 182 THR B N 1
ATOM 3037 C CA . THR B 1 182 ? 16.859 12.727 -7.93 1 95.25 182 THR B CA 1
ATOM 3038 C C . THR B 1 182 ? 16.781 13.461 -6.598 1 95.25 182 THR B C 1
ATOM 3040 O O . THR B 1 182 ? 15.992 13.094 -5.73 1 95.25 182 THR B O 1
ATOM 3043 N N . TYR B 1 183 ? 17.672 14.43 -6.41 1 95.94 183 TYR B N 1
ATOM 3044 C CA . TYR B 1 183 ? 17.656 15.227 -5.184 1 95.94 183 TYR B CA 1
ATOM 3045 C C . TYR B 1 183 ? 16.281 15.859 -4.965 1 95.94 183 TYR B C 1
ATOM 3047 O O . TYR B 1 183 ? 15.742 16.5 -5.867 1 95.94 183 TYR B O 1
ATOM 3055 N N . GLY B 1 184 ? 15.688 15.625 -3.816 1 94.69 184 GLY B N 1
ATOM 3056 C CA . GLY B 1 184 ? 14.375 16.172 -3.488 1 94.69 184 GLY B CA 1
ATOM 3057 C C . GLY B 1 184 ? 13.227 15.344 -4.023 1 94.69 184 GLY B C 1
ATOM 3058 O O . GLY B 1 184 ? 12.07 15.562 -3.656 1 94.69 184 GLY B O 1
ATOM 3059 N N . HIS B 1 185 ? 13.586 14.406 -4.852 1 95.31 185 HIS B N 1
ATOM 3060 C CA . HIS B 1 185 ? 12.586 13.562 -5.508 1 95.31 185 HIS B CA 1
ATOM 3061 C C . HIS B 1 185 ? 12.977 12.086 -5.43 1 95.31 185 HIS B C 1
ATOM 3063 O O . HIS B 1 185 ? 12.922 11.375 -6.434 1 95.31 185 HIS B O 1
ATOM 3069 N N . GLY B 1 186 ? 13.375 11.688 -4.266 1 96.5 186 GLY B N 1
ATOM 3070 C CA . GLY B 1 186 ? 13.695 10.281 -4.055 1 96.5 186 GLY B CA 1
ATOM 3071 C C . GLY B 1 186 ? 12.461 9.398 -4 1 96.5 186 GLY B C 1
ATOM 3072 O O . GLY B 1 186 ? 11.336 9.883 -4.105 1 96.5 186 GLY B O 1
ATOM 3073 N N . LEU B 1 187 ? 12.719 8.148 -3.895 1 97.69 187 LEU B N 1
ATOM 3074 C CA . LEU B 1 187 ? 11.602 7.219 -3.725 1 97.69 187 LEU B CA 1
ATOM 3075 C C . LEU B 1 187 ? 10.859 7.496 -2.422 1 97.69 187 LEU B C 1
ATOM 3077 O O . LEU B 1 187 ? 11.484 7.633 -1.364 1 97.69 187 LEU B O 1
ATOM 3081 N N . MET B 1 188 ? 9.547 7.574 -2.527 1 98.5 188 MET B N 1
ATOM 3082 C CA . MET B 1 188 ? 8.695 7.828 -1.373 1 98.5 188 MET B CA 1
ATOM 3083 C C . MET B 1 188 ? 7.562 6.805 -1.302 1 98.5 188 MET B C 1
ATOM 3085 O O . MET B 1 188 ? 7.02 6.398 -2.332 1 98.5 188 MET B O 1
ATOM 3089 N N . ALA B 1 189 ? 7.199 6.508 -0.151 1 98.81 189 ALA B N 1
ATOM 3090 C CA . ALA B 1 189 ? 6.242 5.434 0.112 1 98.81 189 ALA B CA 1
ATOM 3091 C C . ALA B 1 189 ? 4.965 5.629 -0.7 1 98.81 189 ALA B C 1
ATOM 3093 O O . ALA B 1 189 ? 4.492 4.695 -1.354 1 98.81 189 ALA B O 1
ATOM 3094 N N . PRO B 1 190 ? 4.34 6.84 -0.734 1 98.88 190 PRO B N 1
ATOM 3095 C CA . PRO B 1 190 ? 3.039 6.953 -1.398 1 98.88 190 PRO B CA 1
ATOM 3096 C C . PRO B 1 190 ? 3.1 6.594 -2.881 1 98.88 190 PRO B C 1
ATOM 3098 O O . PRO B 1 190 ? 2.32 5.758 -3.348 1 98.88 190 PRO B O 1
ATOM 3101 N N . ARG B 1 191 ? 4.059 7.168 -3.561 1 98.69 191 ARG B N 1
ATOM 3102 C CA . ARG B 1 191 ? 4.102 6.969 -5.004 1 98.69 191 ARG B CA 1
ATOM 3103 C C . ARG B 1 191 ? 4.656 5.59 -5.352 1 98.69 191 ARG B C 1
ATOM 3105 O O . ARG B 1 191 ? 4.223 4.969 -6.324 1 98.69 191 ARG B O 1
ATOM 3112 N N . VAL B 1 192 ? 5.598 5.074 -4.582 1 98.81 192 VAL B N 1
ATOM 3113 C CA . VAL B 1 192 ? 6.078 3.703 -4.723 1 98.81 192 VAL B CA 1
ATOM 3114 C C . VAL B 1 192 ? 4.922 2.727 -4.527 1 98.81 192 VAL B C 1
ATOM 3116 O O . VAL B 1 192 ? 4.797 1.745 -5.266 1 98.81 192 VAL B O 1
ATOM 3119 N N . ALA B 1 193 ? 4.074 3.021 -3.562 1 98.88 193 ALA B N 1
ATOM 3120 C CA . ALA B 1 193 ? 2.939 2.15 -3.262 1 98.88 193 ALA B CA 1
ATOM 3121 C C . ALA B 1 193 ? 1.955 2.107 -4.426 1 98.88 193 ALA B C 1
ATOM 3123 O O . ALA B 1 193 ? 1.333 1.074 -4.684 1 98.88 193 ALA B O 1
ATOM 3124 N N . ILE B 1 194 ? 1.768 3.223 -5.113 1 98.94 194 ILE B N 1
ATOM 3125 C CA . ILE B 1 194 ? 0.894 3.213 -6.281 1 98.94 194 ILE B CA 1
ATOM 3126 C C . ILE B 1 194 ? 1.42 2.215 -7.312 1 98.94 194 ILE B C 1
ATOM 3128 O O . ILE B 1 194 ? 0.673 1.363 -7.797 1 98.94 194 ILE B O 1
ATOM 3132 N N . CYS B 1 195 ? 2.648 2.301 -7.594 1 98.81 195 CYS B N 1
ATOM 3133 C CA . CYS B 1 195 ? 3.25 1.456 -8.617 1 98.81 195 CYS B CA 1
ATOM 3134 C C . CYS B 1 195 ? 3.215 -0.011 -8.203 1 98.81 195 CYS B C 1
ATOM 3136 O O . CYS B 1 195 ? 2.84 -0.875 -9 1 98.81 195 CYS B O 1
ATOM 3138 N N . ALA B 1 196 ? 3.605 -0.302 -6.98 1 98.94 196 ALA B N 1
ATOM 3139 C CA . ALA B 1 196 ? 3.576 -1.669 -6.469 1 98.94 196 ALA B CA 1
ATOM 3140 C C . ALA B 1 196 ? 2.158 -2.234 -6.492 1 98.94 196 ALA B C 1
ATOM 3142 O O . ALA B 1 196 ? 1.956 -3.41 -6.801 1 98.94 196 ALA B O 1
ATOM 3143 N N . ALA B 1 197 ? 1.184 -1.408 -6.125 1 98.94 197 ALA B N 1
ATOM 3144 C CA . ALA B 1 197 ? -0.208 -1.854 -6.113 1 98.94 197 ALA B CA 1
ATOM 3145 C C . ALA B 1 197 ? -0.712 -2.115 -7.531 1 98.94 197 ALA B C 1
ATOM 3147 O O . ALA B 1 197 ? -1.534 -3.008 -7.75 1 98.94 197 ALA B O 1
ATOM 3148 N N . HIS B 1 198 ? -0.212 -1.334 -8.5 1 98.94 198 HIS B N 1
ATOM 3149 C CA . HIS B 1 198 ? -0.482 -1.646 -9.898 1 98.94 198 HIS B CA 1
ATOM 3150 C C . HIS B 1 198 ? 0.042 -3.031 -10.266 1 98.94 198 HIS B C 1
ATOM 3152 O O . HIS B 1 198 ? -0.654 -3.809 -10.922 1 98.94 198 HIS B O 1
ATOM 3158 N N . GLU B 1 199 ? 1.275 -3.346 -9.867 1 98.94 199 GLU B N 1
ATOM 3159 C CA . GLU B 1 199 ? 1.814 -4.68 -10.109 1 98.94 199 GLU B CA 1
ATOM 3160 C C . GLU B 1 199 ? 0.945 -5.75 -9.461 1 98.94 199 GLU B C 1
ATOM 3162 O O . GLU B 1 199 ? 0.566 -6.73 -10.102 1 98.94 199 GLU B O 1
ATOM 3167 N N . ALA B 1 200 ? 0.579 -5.543 -8.211 1 99 200 ALA B N 1
ATOM 3168 C CA . ALA B 1 200 ? -0.196 -6.527 -7.457 1 99 200 ALA B CA 1
ATOM 3169 C C . ALA B 1 200 ? -1.569 -6.742 -8.086 1 99 200 ALA B C 1
ATOM 3171 O O . ALA B 1 200 ? -2.051 -7.875 -8.164 1 99 200 ALA B O 1
ATOM 3172 N N . ASN B 1 201 ? -2.18 -5.656 -8.516 1 98.94 201 ASN B N 1
ATOM 3173 C CA . ASN B 1 201 ? -3.508 -5.785 -9.109 1 98.94 201 ASN B CA 1
ATOM 3174 C C . ASN B 1 201 ? -3.457 -6.484 -10.461 1 98.94 201 ASN B C 1
ATOM 3176 O O . ASN B 1 201 ? -4.355 -7.254 -10.805 1 98.94 201 ASN B O 1
ATOM 3180 N N . MET B 1 202 ? -2.449 -6.176 -11.25 1 98.94 202 MET B N 1
ATOM 3181 C CA . MET B 1 202 ? -2.324 -6.883 -12.523 1 98.94 202 MET B CA 1
ATOM 3182 C C . MET B 1 202 ? -2.098 -8.375 -12.297 1 98.94 202 MET B C 1
ATOM 3184 O O . MET B 1 202 ? -2.65 -9.203 -13.016 1 98.94 202 MET B O 1
ATOM 3188 N N . ILE B 1 203 ? -1.303 -8.711 -11.312 1 98.94 203 ILE B N 1
ATOM 3189 C CA . ILE B 1 203 ? -1.071 -10.109 -10.953 1 98.94 203 ILE B CA 1
ATOM 3190 C C . ILE B 1 203 ? -2.387 -10.758 -10.531 1 98.94 203 ILE B C 1
ATOM 3192 O O . ILE B 1 203 ? -2.703 -11.867 -10.953 1 98.94 203 ILE B O 1
ATOM 3196 N N . THR B 1 204 ? -3.141 -10.055 -9.711 1 98.94 204 THR B N 1
ATOM 3197 C CA . THR B 1 204 ? -4.453 -10.531 -9.281 1 98.94 204 THR B CA 1
ATOM 3198 C C . THR B 1 204 ? -5.344 -10.805 -10.492 1 98.94 204 THR B C 1
ATOM 3200 O O . THR B 1 204 ? -5.957 -11.875 -10.586 1 98.94 204 THR B O 1
ATOM 3203 N N . ARG B 1 205 ? -5.324 -9.875 -11.414 1 98.88 205 ARG B N 1
ATOM 3204 C CA . ARG B 1 205 ? -6.137 -10 -12.617 1 98.88 205 ARG B CA 1
ATOM 3205 C C . ARG B 1 205 ? -5.691 -11.195 -13.453 1 98.88 205 ARG B C 1
ATOM 3207 O O . ARG B 1 205 ? -6.523 -11.961 -13.945 1 98.88 205 ARG B O 1
ATOM 3214 N N . LEU B 1 206 ? -4.449 -11.375 -13.555 1 98.88 206 LEU B N 1
ATOM 3215 C CA . LEU B 1 206 ? -3.914 -12.492 -14.328 1 98.88 206 LEU B CA 1
ATOM 3216 C C . LEU B 1 206 ? -4.297 -13.82 -13.695 1 98.88 206 LEU B C 1
ATOM 3218 O O . LEU B 1 206 ? -4.66 -14.773 -14.398 1 98.88 206 LEU B O 1
ATOM 3222 N N . ILE B 1 207 ? -4.227 -13.938 -12.367 1 98.81 207 ILE B N 1
ATOM 3223 C CA . ILE B 1 207 ? -4.629 -15.141 -11.648 1 98.81 207 ILE B CA 1
ATOM 3224 C C . ILE B 1 207 ? -6.098 -15.445 -11.945 1 98.81 207 ILE B C 1
ATOM 3226 O O . ILE B 1 207 ? -6.477 -16.609 -12.086 1 98.81 207 ILE B O 1
ATOM 3230 N N . LEU B 1 208 ? -6.871 -14.391 -12.117 1 98.62 208 LEU B N 1
ATOM 3231 C CA . LEU B 1 208 ? -8.312 -14.539 -12.281 1 98.62 208 LEU B CA 1
ATOM 3232 C C . LEU B 1 208 ? -8.688 -14.641 -13.758 1 98.62 208 LEU B C 1
ATOM 3234 O O . LEU B 1 208 ? -9.875 -14.68 -14.102 1 98.62 208 LEU B O 1
ATOM 3238 N N . GLY B 1 209 ? -7.723 -14.562 -14.609 1 97.94 209 GLY B N 1
ATOM 3239 C CA . GLY B 1 209 ? -7.945 -14.805 -16.031 1 97.94 209 GLY B CA 1
ATOM 3240 C C . GLY B 1 209 ? -8.219 -13.531 -16.812 1 97.94 209 GLY B C 1
ATOM 3241 O O . GLY B 1 209 ? -8.656 -13.594 -17.953 1 97.94 209 GLY B O 1
ATOM 3242 N N . GLU B 1 210 ? -7.992 -12.383 -16.203 1 97.75 210 GLU B N 1
ATOM 3243 C CA . GLU B 1 210 ? -8.172 -11.094 -16.859 1 97.75 210 GLU B CA 1
ATOM 3244 C C . GLU B 1 210 ? -6.855 -10.57 -17.422 1 97.75 210 GLU B C 1
ATOM 3246 O O . GLU B 1 210 ? -6.043 -10 -16.688 1 97.75 210 GLU B O 1
ATOM 3251 N N . GLU B 1 211 ? -6.707 -10.562 -18.719 1 97.56 211 GLU B N 1
ATOM 3252 C CA . GLU B 1 211 ? -5.402 -10.258 -19.297 1 97.56 211 GLU B CA 1
ATOM 3253 C C . GLU B 1 211 ? -5.387 -8.867 -19.922 1 97.56 211 GLU B C 1
ATOM 3255 O O . GLU B 1 211 ? -4.32 -8.32 -20.203 1 97.56 211 GLU B O 1
ATOM 3260 N N . GLU B 1 212 ? -6.602 -8.328 -20.141 1 95.88 212 GLU B N 1
ATOM 3261 C CA . GLU B 1 212 ? -6.66 -7.004 -20.75 1 95.88 212 GLU B CA 1
ATOM 3262 C C . GLU B 1 212 ? -6.402 -5.914 -19.719 1 95.88 212 GLU B C 1
ATOM 3264 O O . GLU B 1 212 ? -6.781 -6.051 -18.547 1 95.88 212 GLU B O 1
ATOM 3269 N N . ILE B 1 213 ? -5.852 -4.812 -20.141 1 95.62 213 ILE B N 1
ATOM 3270 C CA . ILE B 1 213 ? -5.461 -3.732 -19.234 1 95.62 213 ILE B CA 1
ATOM 3271 C C . ILE B 1 213 ? -6.664 -2.836 -18.953 1 95.62 213 ILE B C 1
ATOM 3273 O O . ILE B 1 213 ? -7.445 -2.533 -19.859 1 95.62 213 ILE B O 1
#

pLDDT: mean 97.29, std 5.62, range [37.34, 99.0]

Organism: NCBI:txid410072

Solvent-accessible surface area (backbone atoms only — not comparable to full-atom values): 21280 Å² total; per-residue (Å²): 126,82,76,78,77,50,71,64,58,54,50,50,40,46,24,72,40,27,25,60,73,49,37,55,39,28,41,64,29,37,38,30,33,40,24,58,43,46,35,23,32,44,24,50,50,27,39,52,33,58,43,40,25,30,40,34,37,30,25,60,54,56,37,46,80,72,41,42,31,42,24,80,57,42,58,83,36,52,72,34,44,38,42,58,46,49,50,57,54,50,37,43,64,43,76,80,59,46,73,45,70,43,77,44,77,85,41,86,87,49,41,65,71,75,50,63,82,40,52,30,38,36,50,28,57,89,45,69,67,62,39,49,50,50,54,53,47,43,53,67,77,39,64,84,36,37,35,36,32,60,41,27,44,29,20,62,65,57,66,67,54,46,36,66,43,71,80,49,100,40,35,32,40,18,20,51,71,68,44,62,69,44,92,59,22,17,71,28,16,22,35,33,39,30,36,16,18,40,42,31,28,50,52,52,20,48,55,70,70,44,82,76,109,126,81,75,79,77,52,72,64,58,54,51,50,40,45,23,72,40,27,25,60,72,50,36,54,40,30,40,66,29,38,38,30,35,40,24,57,43,47,34,24,31,44,24,51,51,28,38,51,33,56,41,42,26,31,39,34,37,30,25,61,54,56,38,46,80,73,42,41,31,42,24,76,56,42,56,81,36,51,71,33,44,37,40,59,47,48,51,57,55,51,38,44,64,43,75,79,59,47,71,45,71,44,77,42,76,86,42,87,86,48,41,64,72,76,50,64,82,39,51,31,39,35,49,28,58,90,47,68,67,62,38,50,51,49,55,54,47,43,54,67,77,38,63,84,36,37,37,38,32,62,41,27,43,29,21,62,64,56,64,67,54,47,35,66,43,72,79,49,98,42,34,32,42,17,20,49,71,69,44,60,69,42,92,58,22,16,70,28,14,20,34,32,38,29,35,17,19,39,43,29,28,51,51,53,20,47,55,71,70,44,81,76,108

Foldseek 3Di:
DPDDDDPVRLVVVLCVVQNPVLL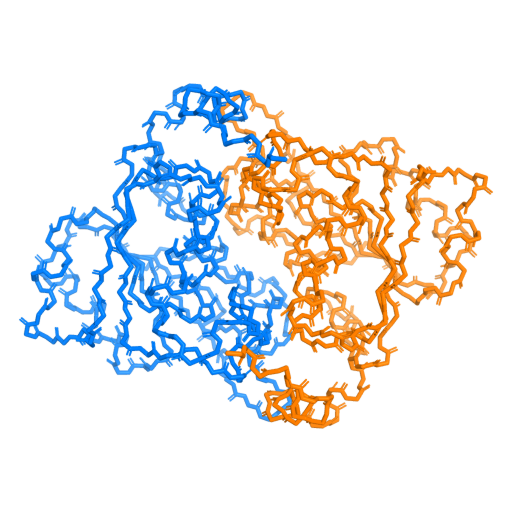VLQLAAFEEEADQALQNLLLLQVSLLSNRAHYEYEEQDADDPVRVQAGPADPVRGPPQSQVRSVVVSCVNPVNHHYHYDNDQDDLVCLCVSCVPHQEYEYDDPDPVSSVRNVVSCCVNPVRGAYEYEDEQWADPDLVLWDW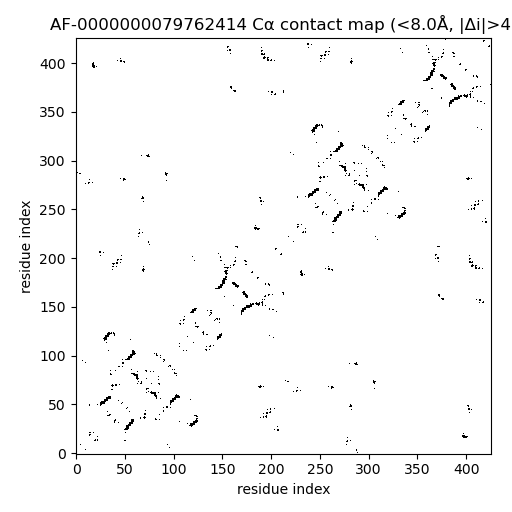DDPDQRYIYTYNHDHDDDVNTGHGNPRSSSRSVNRNVCSSCVSVPHNDD/DPDDDDPVRLVVVLCVVQNPVLLVLQLAAFEEEADQALQRLLLLQVSLLSNRAEYEYEEQDADDPVRVQAGPADPVRGPPQSQVRSVVVSCVNPVNHHYHYDNDQDDLVCLCVSCVPHQEYEYDDPDPVSSVRNVVSCCVPPVRGAYEYEDEQWADPDLVLWDWDDPDQRYIYTYNHDHDDDVNTGHGRPRSSSRSVNSNVCSSCVSVPHNDD